Protein AF-A0A2J6W9G5-F1 (afdb_monomer)

Solvent-accessible surface area (backbone atoms only — not comparable to full-atom values): 33430 Å² total; per-residue (Å²): 74,64,33,34,30,66,36,50,48,49,44,52,48,34,50,58,26,46,77,70,76,37,67,28,69,62,89,49,77,91,70,40,62,48,53,54,35,30,29,27,31,33,27,27,41,74,50,98,45,98,49,23,33,38,69,32,77,54,22,47,54,51,43,53,52,52,51,50,37,36,75,68,65,49,34,77,58,47,91,75,52,52,84,83,41,62,70,37,29,37,24,50,51,47,50,49,52,40,9,55,68,20,77,32,37,29,46,82,78,35,33,63,67,35,32,70,59,45,23,35,48,80,45,79,38,99,90,72,44,77,39,54,26,53,41,70,62,36,52,50,51,48,50,46,58,74,66,43,65,47,41,59,77,34,37,40,67,57,40,55,49,46,64,73,47,65,53,25,58,30,55,42,90,72,57,80,91,55,94,61,51,70,53,49,33,22,15,47,34,22,37,12,25,2,52,81,77,43,59,19,29,16,30,5,35,46,25,48,29,48,37,54,16,59,71,56,34,44,80,74,47,69,67,67,44,41,61,66,58,49,52,50,55,51,46,36,74,76,58,34,70,86,67,53,54,73,67,55,51,51,54,38,37,60,32,36,25,25,50,97,88,62,49,75,29,74,16,30,57,29,42,52,51,27,43,41,36,69,73,70,58,68,55,53,75,75,42,22,33,59,47,49,42,64,46,52,53,48,56,52,38,40,53,48,39,47,65,76,23,71,90,42,81,86,54,57,32,26,76,67,49,43,51,50,58,56,43,74,44,54,34,79,81,45,60,74,42,52,63,57,53,38,47,55,47,31,77,76,72,36,64,86,49,42,65,51,45,60,56,45,62,75,74,43,59,26,50,58,59,50,37,38,72,78,33,50,95,71,76,43,25,63,62,53,52,49,52,54,54,49,54,35,52,39,50,36,38,12,54,39,25,32,44,74,36,54,38,89,87,79,68,42,69,30,54,42,75,31,75,58,26,49,56,53,50,52,49,34,72,75,73,47,84,58,64,43,46,16,54,31,35,33,25,57,30,29,25,36,20,69,41,35,30,36,33,59,69,27,44,51,47,11,43,76,64,51,27,35,50,94,27,25,62,28,78,62,24,49,50,47,48,49,48,29,72,68,44,60,47,38,62,65,34,44,30,67,41,46,56,52,54,73,71,50,61,65,43,69,48,38,59,70,60,58,43,69,76,47,59,79,86,42,43,66,56,52,51,52,37,50,29,49,38,30,28,65,48,30,32,46,78,40,87,47,41,34,42,28,45,31,76,30,19,50,31,41,50,61,32,48,67,84,42,63,77,83,38,64,58,75,37,36,35,66,49,50,38,47,53,51,19,43,57,71,69,25,50,78,40,79,93,72,54,30,33,40,46,57,82,85,43,51,67,53,24,38,61,68,40,43,49,51,70,68,63,46,54,54,42,51,52,50,35,36,75,49,50,27,29,59,96,50,28,39,28,57,36,33,49,28,45,53,53,20,38,53,60,61,60,109
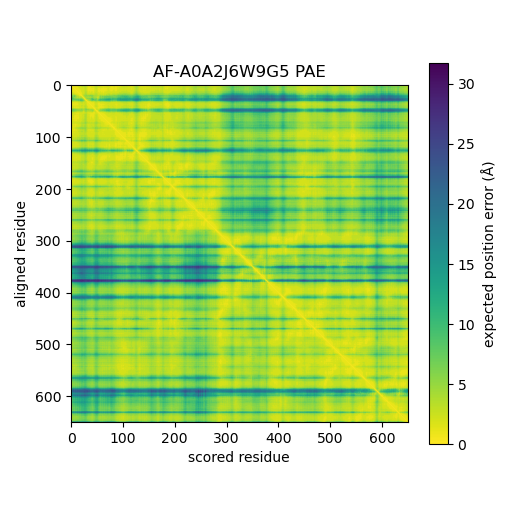
Structure (mmCIF, N/CA/C/O backbone):
data_AF-A0A2J6W9G5-F1
#
_entry.id   AF-A0A2J6W9G5-F1
#
loop_
_atom_site.group_PDB
_atom_site.id
_atom_site.type_symbol
_atom_site.label_atom_id
_atom_site.label_alt_id
_atom_site.label_comp_id
_atom_site.label_asym_id
_atom_site.label_entity_id
_atom_site.label_seq_id
_atom_site.pdbx_PDB_ins_code
_atom_site.Cartn_x
_atom_site.Cartn_y
_atom_site.Cartn_z
_atom_site.occupancy
_atom_site.B_iso_or_equiv
_atom_site.auth_seq_id
_atom_site.auth_comp_id
_atom_site.auth_asym_id
_atom_site.auth_atom_id
_atom_site.pdbx_PDB_model_num
ATOM 1 N N . MET A 1 1 ? 9.604 0.495 -17.857 1.00 91.56 1 MET A N 1
ATOM 2 C CA . MET A 1 1 ? 9.498 0.756 -19.308 1.00 91.56 1 MET A CA 1
ATOM 3 C C . MET A 1 1 ? 9.471 2.253 -19.493 1.00 91.56 1 MET A C 1
ATOM 5 O O . MET A 1 1 ? 8.704 2.928 -18.816 1.00 91.56 1 MET A O 1
ATOM 9 N N . ILE A 1 2 ? 10.326 2.737 -20.376 1.00 95.88 2 ILE A N 1
ATOM 10 C CA . ILE A 1 2 ? 10.558 4.127 -20.709 1.00 95.88 2 ILE A CA 1
ATOM 11 C C . ILE A 1 2 ? 10.778 4.201 -22.220 1.00 95.88 2 ILE A C 1
ATOM 13 O O . ILE A 1 2 ? 11.687 3.577 -22.756 1.00 95.88 2 ILE A O 1
ATOM 17 N N . ILE A 1 3 ? 9.919 4.951 -22.910 1.00 97.94 3 ILE A N 1
ATOM 18 C CA . ILE A 1 3 ? 10.051 5.234 -24.339 1.00 97.94 3 ILE A CA 1
ATOM 19 C C . ILE A 1 3 ? 10.006 6.745 -24.523 1.00 97.94 3 ILE A C 1
ATOM 21 O O . ILE A 1 3 ? 8.962 7.392 -24.393 1.00 97.94 3 ILE A O 1
ATOM 25 N N . ARG A 1 4 ? 11.179 7.298 -24.821 1.00 96.75 4 ARG A N 1
ATOM 26 C CA . ARG A 1 4 ? 11.374 8.686 -25.256 1.00 96.75 4 ARG A CA 1
ATOM 27 C C . ARG A 1 4 ? 11.607 8.738 -26.759 1.00 96.75 4 ARG A C 1
ATOM 29 O O . ARG A 1 4 ? 11.629 7.708 -27.429 1.00 96.75 4 ARG A O 1
ATOM 36 N N . LYS A 1 5 ? 11.840 9.939 -27.277 1.00 97.12 5 LYS A N 1
ATOM 37 C CA . LYS A 1 5 ? 12.185 10.183 -28.681 1.00 97.12 5 LYS A CA 1
ATOM 38 C C . LYS A 1 5 ? 13.246 9.229 -29.233 1.00 97.12 5 LYS A C 1
ATOM 40 O O . LYS A 1 5 ? 12.989 8.544 -30.216 1.00 97.12 5 LYS A O 1
ATOM 45 N N . GLU A 1 6 ? 14.410 9.157 -28.598 1.00 95.62 6 GLU A N 1
ATOM 46 C CA . GLU A 1 6 ? 15.528 8.314 -29.047 1.00 95.62 6 GLU A CA 1
ATOM 47 C C . GLU A 1 6 ? 15.181 6.816 -29.080 1.00 95.62 6 GLU A C 1
ATOM 49 O O . GLU A 1 6 ? 15.483 6.137 -30.056 1.00 95.62 6 GLU A O 1
ATOM 54 N N . HIS A 1 7 ? 14.444 6.328 -28.081 1.00 97.44 7 HIS A N 1
ATOM 55 C CA . HIS A 1 7 ? 13.959 4.949 -28.013 1.00 97.44 7 HIS A CA 1
ATOM 56 C C . HIS A 1 7 ? 12.981 4.638 -29.148 1.00 97.44 7 HIS A C 1
ATOM 58 O O . HIS A 1 7 ? 13.085 3.616 -29.820 1.00 97.44 7 HIS A O 1
ATOM 64 N N . ALA A 1 8 ? 12.024 5.537 -29.380 1.00 98.06 8 ALA A N 1
ATOM 65 C CA . ALA A 1 8 ? 11.036 5.391 -30.438 1.00 98.06 8 ALA A CA 1
ATOM 66 C C . ALA A 1 8 ? 11.698 5.398 -31.827 1.00 98.06 8 ALA A C 1
ATOM 68 O O . ALA A 1 8 ? 11.342 4.590 -32.683 1.00 98.06 8 ALA A O 1
ATOM 69 N N . LEU A 1 9 ? 12.702 6.256 -32.039 1.00 97.31 9 LEU A N 1
ATOM 70 C CA . LEU A 1 9 ? 13.504 6.270 -33.267 1.00 97.31 9 LEU A CA 1
ATOM 71 C C . LEU A 1 9 ? 14.333 4.986 -33.430 1.00 97.31 9 LEU A C 1
ATOM 73 O O . LEU A 1 9 ? 14.371 4.439 -34.532 1.00 97.31 9 LEU A O 1
ATOM 77 N N . ALA A 1 10 ? 14.940 4.476 -32.355 1.00 96.25 10 ALA A N 1
ATOM 78 C CA . ALA A 1 10 ? 15.686 3.218 -32.367 1.00 96.25 10 ALA A CA 1
ATOM 79 C C . ALA A 1 10 ? 14.788 2.018 -32.716 1.00 96.25 10 ALA A C 1
ATOM 81 O O . ALA A 1 10 ? 15.147 1.209 -33.571 1.00 96.25 10 ALA A O 1
ATOM 82 N N . LEU A 1 11 ? 13.579 1.945 -32.149 1.00 97.69 11 LEU A N 1
ATOM 83 C CA . LEU A 1 11 ? 12.585 0.920 -32.486 1.00 97.69 11 LEU A CA 1
ATOM 84 C C . LEU A 1 11 ? 12.160 0.984 -33.960 1.00 97.69 11 LEU A C 1
ATOM 86 O O . LEU A 1 11 ? 12.136 -0.043 -34.642 1.00 97.69 11 LEU A O 1
ATOM 90 N N . LEU A 1 12 ? 11.854 2.183 -34.473 1.00 97.31 12 LEU A N 1
ATOM 91 C CA . LEU A 1 12 ? 11.493 2.378 -35.882 1.00 97.31 12 LEU A CA 1
ATOM 92 C C . LEU A 1 12 ? 12.645 1.999 -36.823 1.00 97.31 12 LEU A C 1
ATOM 94 O O . LEU A 1 12 ? 12.408 1.367 -37.854 1.00 97.31 12 LEU A O 1
ATOM 98 N N . ASN A 1 13 ? 13.888 2.330 -36.459 1.00 95.19 13 ASN A N 1
ATOM 99 C CA . ASN A 1 13 ? 15.069 1.913 -37.210 1.00 95.19 13 ASN A CA 1
ATOM 100 C C . ASN A 1 13 ? 15.218 0.385 -37.208 1.00 95.19 13 ASN A C 1
ATOM 102 O O . ASN A 1 13 ? 15.329 -0.213 -38.278 1.00 95.19 13 ASN A O 1
ATOM 106 N N . ALA A 1 14 ? 15.137 -0.260 -36.040 1.00 94.88 14 ALA A N 1
ATOM 107 C CA . ALA A 1 14 ? 15.239 -1.713 -35.922 1.00 94.88 14 ALA A CA 1
ATOM 108 C C . ALA A 1 14 ? 14.184 -2.434 -36.776 1.00 94.88 14 ALA A C 1
ATOM 110 O O . ALA A 1 14 ? 14.514 -3.353 -37.526 1.00 94.88 14 ALA A O 1
ATOM 111 N N . LYS A 1 15 ? 12.935 -1.951 -36.760 1.00 95.88 15 LYS A N 1
ATOM 112 C CA . LYS A 1 15 ? 11.859 -2.444 -37.635 1.00 95.88 15 LYS A CA 1
ATOM 113 C C . LYS A 1 15 ? 12.184 -2.265 -39.116 1.00 95.88 15 LYS A C 1
ATOM 115 O O . LYS A 1 15 ? 11.981 -3.186 -39.903 1.00 95.88 15 LYS A O 1
ATOM 120 N N . ALA A 1 16 ? 12.681 -1.093 -39.514 1.00 94.75 16 ALA A N 1
ATOM 121 C CA . ALA A 1 16 ? 13.021 -0.813 -40.906 1.00 94.75 16 ALA A CA 1
ATOM 122 C C . ALA A 1 16 ? 14.159 -1.707 -41.429 1.00 94.75 16 ALA A C 1
ATOM 124 O O . ALA A 1 16 ? 14.170 -2.040 -42.616 1.00 94.75 16 ALA A O 1
ATOM 125 N N . GLN A 1 17 ? 15.107 -2.103 -40.572 1.00 93.06 17 GLN A N 1
ATOM 126 C CA . GLN A 1 17 ? 16.144 -3.083 -40.921 1.00 93.06 17 GLN A CA 1
ATOM 127 C C . GLN A 1 17 ? 15.577 -4.506 -40.978 1.00 93.06 17 GLN A C 1
ATOM 129 O O . GLN A 1 17 ? 15.807 -5.206 -41.966 1.00 93.06 17 GLN A O 1
ATOM 134 N N . GLU A 1 18 ? 14.749 -4.900 -40.004 1.00 92.12 18 GLU A N 1
ATOM 135 C CA . GLU A 1 18 ? 14.097 -6.217 -39.984 1.00 92.12 18 GLU A CA 1
ATOM 136 C C . GLU A 1 18 ? 13.243 -6.448 -41.246 1.00 92.12 18 GLU A C 1
ATOM 138 O O . GLU A 1 18 ? 13.318 -7.510 -41.862 1.00 92.12 18 GLU A O 1
ATOM 143 N N . GLN A 1 19 ? 12.509 -5.431 -41.715 1.00 91.75 19 GLN A N 1
ATOM 144 C CA . GLN A 1 19 ? 11.728 -5.487 -42.963 1.00 91.75 19 GLN A CA 1
ATOM 145 C C . GLN A 1 19 ? 12.585 -5.685 -44.223 1.00 91.75 19 GLN A C 1
ATOM 147 O O . GLN A 1 19 ? 12.091 -6.177 -45.239 1.00 91.75 19 GLN A O 1
ATOM 152 N N . LYS A 1 20 ? 13.870 -5.323 -44.169 1.00 92.38 20 LYS A N 1
ATOM 153 C CA . LYS A 1 20 ? 14.853 -5.589 -45.230 1.00 92.38 20 LYS A CA 1
ATOM 154 C C . LYS A 1 20 ? 15.533 -6.954 -45.069 1.00 92.38 20 LYS A C 1
ATOM 156 O O . LYS A 1 20 ? 16.398 -7.288 -45.873 1.00 92.38 20 LYS A O 1
ATOM 161 N N . GLY A 1 21 ? 15.165 -7.732 -44.047 1.00 87.38 21 GLY A N 1
ATOM 162 C CA . GLY A 1 21 ? 15.809 -8.997 -43.693 1.00 87.38 21 GLY A CA 1
ATOM 163 C C . GLY A 1 21 ? 17.184 -8.826 -43.042 1.00 87.38 21 GLY A C 1
ATOM 164 O O . GLY A 1 21 ? 17.994 -9.750 -43.096 1.00 87.38 21 GLY A O 1
ATOM 165 N N . LEU A 1 22 ? 17.469 -7.651 -42.471 1.00 86.50 22 LEU A N 1
ATOM 166 C CA . LEU A 1 22 ? 18.752 -7.306 -41.855 1.00 86.50 22 LEU A CA 1
ATOM 167 C C . LEU A 1 22 ? 18.595 -7.107 -40.343 1.00 86.50 22 LEU A C 1
ATOM 169 O O . LEU A 1 22 ? 17.555 -6.649 -39.873 1.00 86.50 22 LEU A O 1
ATOM 173 N N . ALA A 1 23 ? 19.648 -7.409 -39.583 1.00 82.06 23 ALA A N 1
ATOM 174 C CA . ALA A 1 23 ? 19.748 -6.982 -38.191 1.00 82.06 23 ALA A CA 1
ATOM 175 C C . ALA A 1 23 ? 20.081 -5.483 -38.119 1.00 82.06 23 ALA A C 1
ATOM 177 O O . ALA A 1 23 ? 20.724 -4.932 -39.018 1.00 82.06 23 ALA A O 1
ATOM 178 N N . CYS A 1 24 ? 19.658 -4.817 -37.045 1.00 86.88 24 CYS A N 1
ATOM 179 C CA . CYS A 1 24 ? 20.002 -3.421 -36.821 1.00 86.88 24 CYS A CA 1
ATOM 180 C C . CYS A 1 24 ? 21.440 -3.323 -36.313 1.00 86.88 24 CYS A C 1
ATOM 182 O O . CYS A 1 24 ? 21.710 -3.685 -35.173 1.00 86.88 24 CYS A O 1
ATOM 184 N N . GLN A 1 25 ? 22.358 -2.852 -37.156 1.00 86.44 25 GLN A N 1
ATOM 185 C CA . GLN A 1 25 ? 23.769 -2.700 -36.802 1.00 86.44 25 GLN A CA 1
ATOM 186 C C . GLN A 1 25 ? 24.066 -1.281 -36.322 1.00 86.44 25 GLN A C 1
ATOM 188 O O . GLN A 1 25 ? 23.800 -0.316 -37.043 1.00 86.44 25 GLN A O 1
ATOM 193 N N . ILE A 1 26 ? 24.658 -1.161 -35.133 1.00 83.25 26 ILE A N 1
ATOM 194 C CA . ILE A 1 26 ? 25.094 0.118 -34.567 1.00 83.25 26 ILE A CA 1
ATOM 195 C C . ILE A 1 26 ? 26.606 0.239 -34.720 1.00 83.25 26 ILE A C 1
ATOM 197 O O . ILE A 1 26 ? 27.382 -0.438 -34.055 1.00 83.25 26 ILE A O 1
ATOM 201 N N . SER A 1 27 ? 27.037 1.103 -35.639 1.00 74.12 27 SER A N 1
ATOM 202 C CA . SER A 1 27 ? 28.461 1.339 -35.912 1.00 74.12 27 SER A CA 1
ATOM 203 C C . SER A 1 27 ? 29.055 2.495 -35.104 1.00 74.12 27 SER A C 1
ATOM 205 O O . SER A 1 27 ? 30.273 2.663 -35.077 1.00 74.12 27 SER A O 1
ATOM 207 N N . VAL A 1 28 ? 28.212 3.323 -34.479 1.00 78.31 28 VAL A N 1
ATOM 208 C CA . VAL A 1 28 ? 28.624 4.505 -33.716 1.00 78.31 28 VAL A CA 1
ATOM 209 C C . VAL A 1 28 ? 28.282 4.290 -32.246 1.00 78.31 28 VAL A C 1
ATOM 211 O O . VAL A 1 28 ? 27.118 4.322 -31.866 1.00 78.31 28 VAL A O 1
ATOM 214 N N . ARG A 1 29 ? 29.307 4.125 -31.403 1.00 71.00 29 ARG A N 1
ATOM 215 C CA . ARG A 1 29 ? 29.135 3.836 -29.967 1.00 71.00 29 ARG A CA 1
ATOM 216 C C . ARG A 1 29 ? 28.291 4.882 -29.225 1.00 71.00 29 ARG A C 1
ATOM 218 O O . ARG A 1 29 ? 27.565 4.541 -28.306 1.00 71.00 29 ARG A O 1
ATOM 225 N N . SER A 1 30 ? 28.332 6.154 -29.632 1.00 73.44 30 SER A N 1
ATOM 226 C CA . SER A 1 30 ? 27.512 7.208 -29.011 1.00 73.44 30 SER A CA 1
ATOM 227 C C . SER A 1 30 ? 26.010 7.099 -29.305 1.00 73.44 30 SER A C 1
ATOM 229 O O . SER A 1 30 ? 25.232 7.826 -28.699 1.00 73.44 30 SER A O 1
ATOM 231 N N . GLU A 1 31 ? 25.600 6.239 -30.240 1.00 82.12 31 GLU A N 1
ATOM 232 C CA . GLU A 1 31 ? 24.193 5.987 -30.587 1.00 82.12 31 GLU A CA 1
ATOM 233 C C . GLU A 1 31 ? 23.655 4.696 -29.949 1.00 82.12 31 GLU A C 1
ATOM 235 O O . GLU A 1 31 ? 22.497 4.348 -30.163 1.00 82.12 31 GLU A O 1
ATOM 240 N N . GLU A 1 32 ? 24.482 3.981 -29.181 1.00 88.31 32 GLU A N 1
ATOM 241 C CA . GLU A 1 32 ? 24.171 2.651 -28.646 1.00 88.31 32 GLU A CA 1
ATOM 242 C C . GLU A 1 32 ? 23.269 2.691 -27.402 1.00 88.31 32 GLU A C 1
ATOM 244 O O . GLU A 1 32 ? 22.444 1.803 -27.211 1.00 88.31 32 GLU A O 1
ATOM 249 N N . GLU A 1 33 ? 23.357 3.749 -26.594 1.00 92.12 33 GLU A N 1
ATOM 250 C CA . GLU A 1 33 ? 22.658 3.854 -25.303 1.00 92.12 33 GLU A CA 1
ATOM 251 C C . GLU A 1 33 ? 21.137 3.575 -25.371 1.00 92.12 33 GLU A C 1
ATOM 253 O O . GLU A 1 33 ? 20.647 2.781 -24.565 1.00 92.12 33 GLU A O 1
ATOM 258 N N . PRO A 1 34 ? 20.360 4.118 -26.339 1.00 94.56 34 PRO A N 1
ATOM 259 C CA . PRO A 1 34 ? 18.936 3.792 -26.451 1.00 94.56 34 PRO A CA 1
ATOM 260 C C . PRO A 1 34 ? 18.671 2.316 -26.779 1.00 94.56 34 PRO A C 1
ATOM 262 O O . PRO A 1 34 ? 17.608 1.803 -26.441 1.00 94.56 34 PRO A O 1
ATOM 265 N N . TYR A 1 35 ? 19.601 1.627 -27.448 1.00 95.38 35 TYR A N 1
ATOM 266 C CA . TYR A 1 35 ? 19.463 0.209 -27.789 1.00 95.38 35 TYR A CA 1
ATOM 267 C C . TYR A 1 35 ? 19.708 -0.676 -26.566 1.00 95.38 35 TYR A C 1
ATOM 269 O O . TYR A 1 35 ? 18.921 -1.592 -26.338 1.00 95.38 35 TYR A O 1
ATOM 277 N N . ILE A 1 36 ? 20.702 -0.339 -25.736 1.00 94.06 36 ILE A N 1
ATOM 278 C CA . ILE A 1 36 ? 20.942 -0.994 -24.438 1.00 94.06 36 ILE A CA 1
ATOM 279 C C . ILE A 1 36 ? 19.719 -0.820 -23.528 1.00 94.06 36 ILE A C 1
ATOM 281 O O . ILE A 1 36 ? 19.215 -1.781 -22.951 1.00 94.06 36 ILE A O 1
ATOM 285 N N . GLU A 1 37 ? 19.174 0.394 -23.436 1.00 96.31 37 GLU A N 1
ATOM 286 C CA . GLU A 1 37 ? 17.966 0.660 -22.645 1.00 96.31 37 GLU A CA 1
ATOM 287 C C . GLU A 1 37 ? 16.752 -0.135 -23.149 1.00 96.31 37 GLU A C 1
ATOM 289 O O . GLU A 1 37 ? 15.965 -0.641 -22.348 1.00 96.31 37 GLU A O 1
ATOM 294 N N . LEU A 1 38 ? 16.583 -0.290 -24.466 1.00 97.56 38 LEU A N 1
ATOM 295 C CA . LEU A 1 38 ? 15.526 -1.128 -25.047 1.00 97.56 38 LEU A CA 1
ATOM 296 C C . LEU A 1 38 ? 15.769 -2.630 -24.831 1.00 97.56 38 LEU A C 1
ATOM 298 O O . LEU A 1 38 ? 14.803 -3.380 -24.661 1.00 97.56 38 LEU A O 1
ATOM 302 N N . GLU A 1 39 ? 17.025 -3.074 -24.820 1.00 96.38 39 GLU A N 1
ATOM 303 C CA . GLU A 1 39 ? 17.407 -4.448 -24.491 1.00 96.38 39 GLU A CA 1
ATOM 304 C C . GLU A 1 39 ? 17.068 -4.785 -23.035 1.00 96.38 39 GLU A C 1
ATOM 306 O O . GLU A 1 39 ? 16.391 -5.779 -22.763 1.00 96.38 39 GLU A O 1
ATOM 311 N N . LEU A 1 40 ? 17.419 -3.901 -22.097 1.00 96.56 40 LEU A N 1
ATOM 312 C CA . LEU A 1 40 ? 17.062 -4.045 -20.682 1.00 96.56 40 LEU A CA 1
ATOM 313 C C . LEU A 1 40 ? 15.543 -4.059 -20.459 1.00 96.56 40 LEU A C 1
ATOM 315 O O . LEU A 1 40 ? 15.044 -4.689 -19.530 1.00 96.56 40 LEU A O 1
ATOM 319 N N . GLN A 1 41 ? 14.777 -3.417 -21.339 1.00 96.50 41 GLN A N 1
ATOM 320 C CA . GLN A 1 41 ? 13.312 -3.453 -21.319 1.00 96.50 41 GLN A CA 1
ATOM 321 C C . GLN A 1 41 ? 12.704 -4.702 -21.968 1.00 96.50 41 GLN A C 1
ATOM 323 O O . GLN A 1 41 ? 11.479 -4.849 -21.926 1.00 96.50 41 GLN A O 1
ATOM 328 N N . ASN A 1 42 ? 13.525 -5.586 -22.551 1.00 96.69 42 ASN A N 1
ATOM 329 C CA . ASN A 1 42 ? 13.103 -6.739 -23.350 1.00 96.69 42 ASN A CA 1
ATOM 330 C C . ASN A 1 42 ? 12.266 -6.333 -24.580 1.00 96.69 42 ASN A C 1
ATOM 332 O O . ASN A 1 42 ? 11.281 -6.978 -24.948 1.00 96.69 42 ASN A O 1
ATOM 336 N N . LEU A 1 43 ? 12.645 -5.222 -25.215 1.00 97.88 43 LEU A N 1
ATOM 337 C CA . LEU A 1 43 ? 12.092 -4.762 -26.493 1.00 97.88 43 LEU A CA 1
ATOM 338 C C . LEU A 1 43 ? 13.068 -5.009 -27.650 1.00 97.88 43 LEU A C 1
ATOM 340 O O . LEU A 1 43 ? 12.642 -5.233 -28.782 1.00 97.88 43 LEU A O 1
ATOM 344 N N . LEU A 1 44 ? 14.364 -5.025 -27.361 1.00 96.50 44 LEU A N 1
ATOM 345 C CA . LEU A 1 44 ? 15.399 -5.507 -28.267 1.00 96.50 44 LEU A CA 1
ATOM 346 C C . LEU A 1 44 ? 16.162 -6.671 -27.628 1.00 96.50 44 LEU A C 1
ATOM 348 O O . LEU A 1 44 ? 16.113 -6.865 -26.418 1.00 96.50 44 LEU A O 1
ATOM 352 N N . GLU A 1 45 ? 16.848 -7.443 -28.454 1.00 93.81 45 GLU A N 1
ATOM 353 C CA . GLU A 1 45 ? 17.816 -8.453 -28.031 1.00 93.81 45 GLU A CA 1
ATOM 354 C C . GLU A 1 45 ? 19.043 -8.397 -28.939 1.00 93.81 45 GLU A C 1
ATOM 356 O O . GLU A 1 45 ? 18.929 -8.057 -30.127 1.00 93.81 45 GLU A O 1
ATOM 361 N N . GLN A 1 46 ? 20.209 -8.728 -28.385 1.00 89.25 46 GLN A N 1
ATOM 362 C CA . GLN A 1 46 ? 21.425 -8.866 -29.176 1.00 89.25 46 GLN A CA 1
ATOM 363 C C . GLN A 1 46 ? 21.277 -9.983 -30.215 1.00 89.25 46 GLN A C 1
ATOM 365 O O . GLN A 1 46 ? 20.778 -11.074 -29.944 1.00 89.25 46 GLN A O 1
ATOM 370 N N . GLY A 1 47 ? 21.698 -9.671 -31.437 1.00 85.38 47 GLY A N 1
ATOM 371 C CA . GLY A 1 47 ? 21.697 -10.567 -32.581 1.00 85.38 47 GLY A CA 1
ATOM 372 C C . GLY A 1 47 ? 22.898 -11.512 -32.571 1.00 85.38 47 GLY A C 1
ATOM 373 O O . GLY A 1 47 ? 23.335 -12.014 -31.540 1.00 85.38 47 GLY A O 1
ATOM 374 N N . LYS A 1 48 ? 23.465 -11.780 -33.752 1.00 83.25 48 LYS A N 1
ATOM 375 C CA . LYS A 1 48 ? 24.585 -12.730 -33.883 1.00 83.25 48 LYS A CA 1
ATOM 376 C C . LYS A 1 48 ? 25.935 -12.125 -33.505 1.00 83.25 48 LYS A C 1
ATOM 378 O O . LYS A 1 48 ? 26.921 -12.853 -33.414 1.00 83.25 48 LYS A O 1
ATOM 383 N N . SER A 1 49 ? 25.994 -10.809 -33.335 1.00 83.12 49 SER A N 1
ATOM 384 C CA . SER A 1 49 ? 27.185 -10.089 -32.901 1.00 83.12 49 SER A CA 1
ATOM 385 C C . SER A 1 49 ? 26.815 -9.006 -31.882 1.00 83.12 49 SER A C 1
ATOM 387 O O . SER A 1 49 ? 25.674 -8.545 -31.901 1.00 83.12 49 SER A O 1
ATOM 389 N N . PRO A 1 50 ? 27.763 -8.549 -31.042 1.00 79.44 50 PRO A N 1
ATOM 390 C CA . PRO A 1 50 ? 27.491 -7.560 -29.990 1.00 79.44 50 PRO A CA 1
ATOM 391 C C . PRO A 1 50 ? 26.983 -6.196 -30.480 1.00 79.44 50 PRO A C 1
ATOM 393 O O . PRO A 1 50 ? 26.475 -5.416 -29.692 1.00 79.44 50 PRO A O 1
ATOM 396 N N . ILE A 1 51 ? 27.134 -5.893 -31.773 1.00 82.94 51 ILE A N 1
ATOM 397 C CA . ILE A 1 51 ? 26.700 -4.626 -32.389 1.00 82.94 51 ILE A CA 1
ATOM 398 C C . ILE A 1 51 ? 25.370 -4.753 -33.145 1.00 82.94 51 ILE A C 1
ATOM 400 O O . ILE A 1 51 ? 24.906 -3.790 -33.759 1.00 82.94 51 ILE A O 1
ATOM 404 N N . GLU A 1 52 ? 24.800 -5.958 -33.179 1.00 89.31 52 GLU A N 1
ATOM 405 C CA . GLU A 1 52 ? 23.539 -6.256 -33.845 1.00 89.31 52 GLU A CA 1
ATOM 406 C C . GLU A 1 52 ? 22.411 -6.316 -32.826 1.00 89.31 52 GLU A C 1
ATOM 408 O O . GLU A 1 52 ? 22.493 -7.061 -31.858 1.00 89.31 52 GLU A O 1
ATOM 413 N N . TYR A 1 53 ? 21.319 -5.609 -33.104 1.00 92.69 53 TYR A N 1
ATOM 414 C CA . TYR A 1 53 ? 20.088 -5.668 -32.326 1.00 92.69 53 TYR A CA 1
ATOM 415 C C . TYR A 1 53 ? 18.927 -6.137 -33.201 1.00 92.69 53 TYR A C 1
ATOM 417 O O . TYR A 1 53 ? 18.804 -5.765 -34.376 1.00 92.69 53 TYR A O 1
ATOM 425 N N . THR A 1 54 ? 18.046 -6.943 -32.619 1.00 94.75 54 THR A N 1
ATOM 426 C CA . THR A 1 54 ? 16.813 -7.419 -33.255 1.00 94.75 54 THR A CA 1
ATOM 427 C C . THR A 1 54 ? 15.617 -7.188 -32.340 1.00 94.75 54 THR A C 1
ATOM 429 O O . THR A 1 54 ? 15.769 -7.068 -31.127 1.00 94.75 54 THR A O 1
ATOM 432 N N . LEU A 1 55 ? 14.420 -7.057 -32.918 1.00 96.81 55 LEU A N 1
ATOM 433 C CA . LEU A 1 55 ? 13.204 -6.853 -32.133 1.00 96.81 55 LEU A CA 1
ATOM 434 C C . LEU A 1 55 ? 12.814 -8.147 -31.417 1.00 96.81 55 LEU A C 1
ATOM 436 O O . LEU A 1 55 ? 12.690 -9.202 -32.043 1.00 96.81 55 LEU A O 1
ATOM 440 N N . THR A 1 56 ? 12.505 -8.047 -30.127 1.00 96.94 56 THR A N 1
ATOM 441 C CA . THR A 1 56 ? 11.844 -9.141 -29.406 1.00 96.94 56 THR A CA 1
ATOM 442 C C . THR A 1 56 ? 10.375 -9.230 -29.830 1.00 96.94 56 THR A C 1
ATOM 444 O O . THR A 1 56 ? 9.858 -8.394 -30.581 1.00 96.94 56 THR A O 1
ATOM 447 N N . TYR A 1 57 ? 9.644 -10.235 -29.341 1.00 96.88 57 TYR A N 1
ATOM 448 C CA . TYR A 1 57 ? 8.189 -10.287 -29.527 1.00 96.88 57 TYR A CA 1
ATOM 449 C C . TYR A 1 57 ? 7.500 -9.003 -29.025 1.00 96.88 57 TYR A C 1
ATOM 451 O O . TYR A 1 57 ? 6.699 -8.402 -29.743 1.00 96.88 57 TYR A O 1
ATOM 459 N N . TRP A 1 58 ? 7.844 -8.538 -27.822 1.00 97.50 58 TRP A N 1
ATOM 460 C CA . TRP A 1 58 ? 7.260 -7.329 -27.234 1.00 97.50 58 TRP A CA 1
ATOM 461 C C . TRP A 1 58 ? 7.736 -6.054 -27.933 1.00 97.50 58 TRP A C 1
ATOM 463 O O . TRP A 1 58 ? 6.932 -5.145 -28.146 1.00 97.50 58 TRP A O 1
ATOM 473 N N . GLY A 1 59 ? 8.993 -6.026 -28.387 1.00 97.75 59 GLY A N 1
ATOM 474 C CA . GLY A 1 59 ? 9.528 -4.967 -29.239 1.00 97.75 59 GLY A CA 1
ATOM 475 C C . GLY A 1 59 ? 8.713 -4.756 -30.504 1.00 97.75 59 GLY A C 1
ATOM 476 O O . GLY A 1 59 ? 8.304 -3.630 -30.786 1.00 97.75 59 GLY A O 1
ATOM 477 N N . ARG A 1 60 ? 8.415 -5.848 -31.226 1.00 97.94 60 ARG A N 1
ATOM 478 C CA . ARG A 1 60 ? 7.561 -5.816 -32.425 1.00 97.94 60 ARG A CA 1
ATOM 479 C C . ARG A 1 60 ? 6.193 -5.220 -32.108 1.00 97.94 60 ARG A C 1
ATOM 481 O O . ARG A 1 60 ? 5.774 -4.283 -32.779 1.00 97.94 60 ARG A O 1
ATOM 488 N N . ASN A 1 61 ? 5.520 -5.715 -31.070 1.00 98.12 61 ASN A N 1
ATOM 489 C CA . ASN A 1 61 ? 4.193 -5.221 -30.694 1.00 98.12 61 ASN A CA 1
ATOM 490 C C . ASN A 1 61 ? 4.197 -3.712 -30.381 1.00 98.12 61 ASN A C 1
ATOM 492 O O . ASN A 1 61 ? 3.346 -2.988 -30.896 1.00 98.12 61 ASN A O 1
ATOM 496 N N . ILE A 1 62 ? 5.183 -3.215 -29.623 1.00 98.19 62 ILE A N 1
ATOM 497 C CA . ILE A 1 62 ? 5.297 -1.778 -29.319 1.00 98.19 62 ILE A CA 1
ATOM 498 C C . ILE A 1 62 ? 5.550 -0.946 -30.575 1.00 98.19 62 ILE A C 1
ATOM 500 O O . ILE A 1 62 ? 4.898 0.080 -30.758 1.00 98.19 62 ILE A O 1
ATOM 504 N N . VAL A 1 63 ? 6.480 -1.352 -31.445 1.00 98.19 63 VAL A N 1
ATOM 505 C CA . VAL A 1 63 ? 6.811 -0.544 -32.629 1.00 98.19 63 VAL A CA 1
ATOM 506 C C . VAL A 1 63 ? 5.676 -0.534 -33.656 1.00 98.19 63 VAL A C 1
ATOM 508 O O . VAL A 1 63 ? 5.436 0.501 -34.278 1.00 98.19 63 VAL A O 1
ATOM 511 N N . TYR A 1 64 ? 4.939 -1.640 -33.812 1.00 98.19 64 TYR A N 1
ATOM 512 C CA . TYR A 1 64 ? 3.744 -1.670 -34.661 1.00 98.19 64 TYR A CA 1
ATOM 513 C C . TYR A 1 64 ? 2.638 -0.776 -34.099 1.00 98.19 64 TYR A C 1
ATOM 515 O O . TYR A 1 64 ? 2.036 -0.018 -34.856 1.00 98.19 64 TYR A O 1
ATOM 523 N N . LEU A 1 65 ? 2.422 -0.802 -32.781 1.00 98.19 65 LEU A N 1
ATOM 524 C CA . LEU A 1 65 ? 1.469 0.080 -32.110 1.00 98.19 65 LEU A CA 1
ATOM 525 C C . LEU A 1 65 ? 1.845 1.559 -32.294 1.00 98.19 65 LEU A C 1
ATOM 527 O O . LEU A 1 65 ? 1.001 2.368 -32.676 1.00 98.19 65 LEU A O 1
ATOM 531 N N . LEU A 1 66 ? 3.120 1.902 -32.090 1.00 98.44 66 LEU A N 1
ATOM 532 C CA . LEU A 1 66 ? 3.656 3.246 -32.317 1.00 98.44 66 LEU A CA 1
ATOM 533 C C . LEU A 1 66 ? 3.413 3.713 -33.762 1.00 98.44 66 LEU A C 1
ATOM 535 O O . LEU A 1 66 ? 2.884 4.802 -33.980 1.00 98.44 66 LEU A O 1
ATOM 539 N N . GLU A 1 67 ? 3.772 2.891 -34.752 1.00 98.06 67 GLU A N 1
ATOM 540 C CA . GLU A 1 67 ? 3.586 3.204 -36.173 1.00 98.06 67 GLU A CA 1
ATOM 541 C C . GLU A 1 67 ? 2.105 3.380 -36.534 1.00 98.06 67 GLU A C 1
ATOM 543 O O . GLU A 1 67 ? 1.749 4.314 -37.254 1.00 98.06 67 GLU A O 1
ATOM 548 N N . GLU A 1 68 ? 1.226 2.525 -36.012 1.00 98.25 68 GLU A N 1
ATOM 549 C CA . GLU A 1 68 ? -0.214 2.640 -36.231 1.00 98.25 68 GLU A CA 1
ATOM 550 C C . GLU A 1 68 ? -0.767 3.960 -35.677 1.00 98.25 68 GLU A C 1
ATOM 552 O O . GLU A 1 68 ? -1.522 4.653 -36.367 1.00 98.25 68 GLU A O 1
ATOM 557 N N . MET A 1 69 ? -0.369 4.341 -34.460 1.00 98.38 69 MET A N 1
ATOM 558 C CA . MET A 1 69 ? -0.793 5.597 -33.838 1.00 98.38 69 MET A CA 1
ATOM 559 C C . MET A 1 69 ? -0.299 6.824 -34.617 1.00 98.38 69 MET A C 1
ATOM 561 O O . MET A 1 69 ? -1.060 7.781 -34.782 1.00 98.38 69 MET A O 1
ATOM 565 N N . ILE A 1 70 ? 0.931 6.782 -35.144 1.00 98.00 70 ILE A N 1
ATOM 566 C CA . ILE A 1 70 ? 1.476 7.826 -36.028 1.00 98.00 70 ILE A CA 1
ATOM 567 C C . ILE A 1 70 ? 0.655 7.905 -37.320 1.00 98.00 70 ILE A C 1
ATOM 569 O O . ILE A 1 70 ? 0.203 8.982 -37.703 1.00 98.00 70 ILE A O 1
ATOM 573 N N . ASN A 1 71 ? 0.395 6.768 -37.972 1.00 97.75 71 ASN A N 1
ATOM 574 C CA . ASN A 1 71 ? -0.355 6.713 -39.231 1.00 97.75 71 ASN A CA 1
ATOM 575 C C . ASN A 1 71 ? -1.801 7.210 -39.085 1.00 97.75 71 ASN A C 1
ATOM 577 O O . ASN A 1 71 ? -2.359 7.793 -40.016 1.00 97.75 71 ASN A O 1
ATOM 581 N N . LYS A 1 72 ? -2.412 7.008 -37.911 1.00 97.69 72 LYS A N 1
ATOM 582 C CA . LYS A 1 72 ? -3.744 7.534 -37.571 1.00 97.69 72 LYS A CA 1
ATOM 583 C C . LYS A 1 72 ? -3.729 8.988 -37.088 1.00 97.69 72 LYS A C 1
ATOM 585 O O . LYS A 1 72 ? -4.791 9.514 -36.765 1.00 97.69 72 LYS A O 1
ATOM 590 N N . ASN A 1 73 ? -2.566 9.644 -37.062 1.00 96.06 73 ASN A N 1
ATOM 591 C CA . ASN A 1 73 ? -2.366 11.002 -36.548 1.00 96.06 73 ASN A CA 1
ATOM 592 C C . ASN A 1 73 ? -2.840 11.181 -35.093 1.00 96.06 73 ASN A C 1
ATOM 594 O O . ASN A 1 73 ? -3.303 12.257 -34.717 1.00 96.06 73 ASN A O 1
ATOM 598 N N . LEU A 1 74 ? -2.748 10.129 -34.272 1.00 96.25 74 LEU A N 1
ATOM 599 C CA . LEU A 1 74 ? -3.036 10.217 -32.834 1.00 96.25 74 LEU A CA 1
ATOM 600 C C . LEU A 1 74 ? -1.876 10.863 -32.073 1.00 96.25 74 LEU A C 1
ATOM 602 O O . LEU A 1 74 ? -2.090 11.502 -31.048 1.00 96.25 74 LEU A O 1
ATOM 606 N N . ILE A 1 75 ? -0.661 10.689 -32.591 1.00 96.94 75 ILE A N 1
ATOM 607 C CA . ILE A 1 75 ? 0.581 11.284 -32.102 1.00 96.94 75 ILE A CA 1
ATOM 608 C C . ILE A 1 75 ? 1.448 11.693 -33.293 1.00 96.94 75 ILE A C 1
ATOM 610 O O . ILE A 1 75 ? 1.375 11.098 -34.370 1.00 96.94 75 ILE A O 1
ATOM 614 N N . ASN A 1 76 ? 2.298 12.698 -33.092 1.00 96.81 76 ASN A N 1
ATOM 615 C CA . ASN A 1 76 ? 3.277 13.110 -34.096 1.00 96.81 76 ASN A CA 1
ATOM 616 C C . ASN A 1 76 ? 4.389 12.064 -34.247 1.00 96.81 76 ASN A C 1
ATOM 618 O O . ASN A 1 76 ? 4.663 11.297 -33.323 1.00 96.81 76 ASN A O 1
ATOM 622 N N . HIS A 1 77 ? 5.085 12.078 -35.384 1.00 97.88 77 HIS A N 1
ATOM 623 C CA . HIS A 1 77 ? 6.267 11.240 -35.578 1.00 97.88 77 HIS A CA 1
ATOM 624 C C . HIS A 1 77 ? 7.359 11.570 -34.528 1.00 97.88 77 HIS A C 1
ATOM 626 O O . HIS A 1 77 ? 7.591 12.757 -34.275 1.00 97.88 77 HIS A O 1
ATOM 632 N N . PRO A 1 78 ? 8.088 10.580 -33.963 1.00 97.31 78 PRO A N 1
ATOM 633 C CA . PRO A 1 78 ? 9.055 10.794 -32.880 1.00 97.31 78 PRO A CA 1
ATOM 634 C C . PRO A 1 78 ? 10.139 11.837 -33.148 1.00 97.31 78 PRO A C 1
ATOM 636 O O . PRO A 1 78 ? 10.596 12.513 -32.231 1.00 97.31 78 PRO A O 1
ATOM 639 N N . SER A 1 79 ? 10.525 12.038 -34.410 1.00 96.69 79 SER A N 1
ATOM 640 C CA . SER A 1 79 ? 11.478 13.092 -34.793 1.00 96.69 79 SER A CA 1
ATOM 641 C C . SER A 1 79 ? 11.029 14.508 -34.404 1.00 96.69 79 SER A C 1
ATOM 643 O O . SER A 1 79 ? 11.875 15.390 -34.275 1.00 96.69 79 SER A O 1
ATOM 645 N N . GLN A 1 80 ? 9.725 14.719 -34.199 1.00 96.88 80 GLN A N 1
ATOM 646 C CA . GLN A 1 80 ? 9.120 15.994 -33.806 1.00 96.88 80 GLN A CA 1
ATOM 647 C C . GLN A 1 80 ? 8.885 16.113 -32.295 1.00 96.88 80 GLN A C 1
ATOM 649 O O . GLN A 1 80 ? 8.407 17.148 -31.838 1.00 96.88 80 GLN A O 1
ATOM 654 N N . TRP A 1 81 ? 9.173 15.068 -31.516 1.00 96.94 81 TRP A N 1
ATOM 655 C CA . TRP A 1 81 ? 8.999 15.115 -30.068 1.00 96.94 81 TRP A CA 1
ATOM 656 C C . TRP A 1 81 ? 10.079 15.983 -29.414 1.00 96.94 81 TRP A C 1
ATOM 658 O O . TRP A 1 81 ? 11.212 16.086 -29.903 1.00 96.94 81 TRP A O 1
ATOM 668 N N . ASP A 1 82 ? 9.721 16.587 -28.282 1.00 94.81 82 ASP A N 1
ATOM 669 C CA . ASP A 1 82 ? 10.691 17.181 -27.366 1.00 94.81 82 ASP A CA 1
ATOM 670 C C . ASP A 1 82 ? 11.575 16.080 -26.752 1.00 94.81 82 ASP A C 1
ATOM 672 O O . ASP A 1 82 ? 11.109 14.966 -26.509 1.00 94.81 82 ASP A O 1
ATOM 676 N N . GLU A 1 83 ? 12.846 16.375 -26.474 1.00 89.56 83 GLU A N 1
ATOM 677 C CA . GLU A 1 83 ? 13.784 15.391 -25.906 1.00 89.56 83 GLU A CA 1
ATOM 678 C C . GLU A 1 83 ? 13.355 14.885 -24.516 1.00 89.56 83 GLU A C 1
ATOM 680 O O . GLU A 1 83 ? 13.685 13.768 -24.112 1.00 89.56 83 GLU A O 1
ATOM 685 N N . ARG A 1 84 ? 12.592 15.692 -23.769 1.00 88.81 84 ARG A N 1
ATOM 686 C CA . ARG A 1 84 ? 12.051 15.330 -22.454 1.00 88.81 84 ARG A CA 1
ATOM 687 C C . ARG A 1 84 ? 10.680 14.672 -22.544 1.00 88.81 84 ARG A C 1
ATOM 689 O O . ARG A 1 84 ? 10.174 14.224 -21.516 1.00 88.81 84 ARG A O 1
ATOM 696 N N . PHE A 1 85 ? 10.073 14.603 -23.731 1.00 93.88 85 PHE A N 1
ATOM 697 C CA . PHE A 1 85 ? 8.777 13.962 -23.903 1.00 93.88 85 PHE A CA 1
ATOM 698 C C . PHE A 1 85 ? 8.888 12.457 -23.640 1.00 93.88 85 PHE A C 1
ATOM 700 O O . PHE A 1 85 ? 9.648 11.726 -24.282 1.00 93.88 85 PHE A O 1
ATOM 707 N N . ARG A 1 86 ? 8.102 11.998 -22.669 1.00 94.50 86 ARG A N 1
ATOM 708 C CA . ARG A 1 86 ? 8.013 10.601 -22.246 1.00 94.50 86 ARG A CA 1
ATOM 709 C C . ARG A 1 86 ? 6.707 10.039 -22.789 1.00 94.50 86 ARG A C 1
ATOM 711 O O . ARG A 1 86 ? 5.656 10.243 -22.179 1.00 94.50 86 ARG A O 1
ATOM 718 N N . TRP A 1 87 ? 6.771 9.371 -23.944 1.00 97.50 87 TRP A N 1
ATOM 719 C CA . TRP A 1 87 ? 5.598 8.716 -24.529 1.00 97.50 87 TRP A CA 1
ATOM 720 C C . TRP A 1 87 ? 5.123 7.584 -23.617 1.00 97.50 87 TRP A C 1
ATOM 722 O O . TRP A 1 87 ? 3.947 7.521 -23.272 1.00 97.50 87 TRP A O 1
ATOM 732 N N . ILE A 1 88 ? 6.067 6.768 -23.139 1.00 97.44 88 ILE A N 1
ATOM 733 C CA . ILE A 1 88 ? 5.851 5.775 -22.082 1.00 97.44 88 ILE A CA 1
ATOM 734 C C . ILE A 1 88 ? 6.860 6.040 -20.966 1.00 97.44 88 ILE A C 1
ATOM 736 O O . ILE A 1 88 ? 8.033 6.284 -21.235 1.00 97.44 88 ILE A O 1
ATOM 740 N N . GLY A 1 89 ? 6.403 5.967 -19.724 1.00 96.12 89 GLY A N 1
ATOM 741 C CA . GLY A 1 89 ? 7.198 6.057 -18.503 1.00 96.12 89 GLY A CA 1
ATOM 742 C C . GLY A 1 89 ? 6.440 5.397 -17.353 1.00 96.12 89 GLY A C 1
ATOM 743 O O . GLY A 1 89 ? 5.255 5.089 -17.505 1.00 96.12 89 GLY A O 1
ATOM 744 N N . SER A 1 90 ? 7.087 5.165 -16.214 1.00 95.69 90 SER A N 1
ATOM 745 C CA . SER A 1 90 ? 6.433 4.594 -15.022 1.00 95.69 90 SER A CA 1
ATOM 746 C C . SER A 1 90 ? 5.202 5.394 -14.580 1.00 95.69 90 SER A C 1
ATOM 748 O O . SER A 1 90 ? 4.173 4.798 -14.273 1.00 95.69 90 SER A O 1
ATOM 750 N N . GLU A 1 91 ? 5.252 6.724 -14.667 1.00 95.81 91 GLU A N 1
ATOM 751 C CA . GLU A 1 91 ? 4.119 7.610 -14.406 1.00 95.81 91 GLU A CA 1
ATOM 752 C C . GLU A 1 91 ? 2.969 7.371 -15.396 1.00 95.81 91 GLU A C 1
ATOM 754 O O . GLU A 1 91 ? 1.803 7.349 -15.014 1.00 95.81 91 GLU A O 1
ATOM 759 N N . VAL A 1 92 ? 3.278 7.118 -16.671 1.00 97.19 92 VAL A N 1
ATOM 760 C CA . VAL A 1 92 ? 2.267 6.838 -17.702 1.00 97.19 92 VAL A CA 1
ATOM 761 C C . VAL A 1 92 ? 1.615 5.482 -17.468 1.00 97.19 92 VAL A C 1
ATOM 763 O O . VAL A 1 92 ? 0.391 5.372 -17.525 1.00 97.19 92 VAL A O 1
ATOM 766 N N . ILE A 1 93 ? 2.413 4.465 -17.140 1.00 97.25 93 ILE A N 1
ATOM 767 C CA . ILE A 1 93 ? 1.909 3.133 -16.792 1.00 97.25 93 ILE A CA 1
ATOM 768 C C . ILE A 1 93 ? 1.015 3.199 -15.547 1.00 97.25 93 ILE A C 1
ATOM 770 O O . ILE A 1 93 ? -0.063 2.609 -15.554 1.00 97.25 93 ILE A O 1
ATOM 774 N N . ALA A 1 94 ? 1.395 3.970 -14.524 1.00 95.56 94 ALA A N 1
ATOM 775 C CA . ALA A 1 94 ? 0.580 4.172 -13.326 1.00 95.56 94 ALA A CA 1
ATOM 776 C C . ALA A 1 94 ? -0.753 4.885 -13.624 1.00 95.56 94 ALA A C 1
ATOM 778 O O . ALA A 1 94 ? -1.792 4.495 -13.085 1.00 95.56 94 ALA A O 1
ATOM 779 N N . MET A 1 95 ? -0.757 5.888 -14.512 1.00 96.88 95 MET A N 1
ATOM 780 C CA . MET A 1 95 ? -1.991 6.548 -14.963 1.00 96.88 95 MET A CA 1
ATOM 781 C C . MET A 1 95 ? -2.928 5.569 -15.688 1.00 96.88 95 MET A C 1
ATOM 783 O O . MET A 1 95 ? -4.127 5.547 -15.406 1.00 96.88 95 MET A O 1
ATOM 787 N N . ILE A 1 96 ? -2.388 4.737 -16.588 1.00 97.88 96 ILE A N 1
ATOM 788 C CA . ILE A 1 96 ? -3.172 3.733 -17.323 1.00 97.88 96 ILE A CA 1
ATOM 789 C C . ILE A 1 96 ? -3.714 2.665 -16.368 1.00 97.88 96 ILE A C 1
ATOM 791 O O . ILE A 1 96 ? -4.905 2.363 -16.415 1.00 97.88 96 ILE A O 1
ATOM 795 N N . GLU A 1 97 ? -2.881 2.132 -15.470 1.00 96.38 97 GLU A N 1
ATOM 796 C CA . GLU A 1 97 ? -3.311 1.139 -14.480 1.00 96.38 97 GLU A CA 1
ATOM 797 C C . GLU A 1 97 ? -4.455 1.676 -13.615 1.00 96.38 97 GLU A C 1
ATOM 799 O O . GLU A 1 97 ? -5.462 0.994 -13.408 1.00 96.38 97 GLU A O 1
ATOM 804 N N . SER A 1 98 ? -4.319 2.914 -13.133 1.00 95.56 98 SER A N 1
ATOM 805 C CA . SER A 1 98 ? -5.334 3.541 -12.288 1.00 95.56 98 SER A CA 1
ATOM 806 C C . SER A 1 98 ? -6.667 3.686 -13.023 1.00 95.56 98 SER A C 1
ATOM 808 O O . SER A 1 98 ? -7.725 3.457 -12.439 1.00 95.56 98 SER A O 1
ATOM 810 N N . ALA A 1 99 ? -6.626 4.007 -14.320 1.00 97.25 99 ALA A N 1
ATOM 811 C CA . ALA A 1 99 ? -7.821 4.061 -15.151 1.00 97.25 99 ALA A CA 1
ATOM 812 C C . ALA A 1 99 ? -8.440 2.671 -15.369 1.00 97.25 99 ALA A C 1
ATOM 814 O O . ALA A 1 99 ? -9.651 2.532 -15.216 1.00 97.25 99 ALA A O 1
ATOM 815 N N . ILE A 1 100 ? -7.637 1.634 -15.647 1.00 97.50 100 ILE A N 1
ATOM 816 C CA . ILE A 1 100 ? -8.116 0.244 -15.794 1.00 97.50 100 ILE A CA 1
ATOM 817 C C . ILE A 1 100 ? -8.837 -0.211 -14.518 1.00 97.50 100 ILE A C 1
ATOM 819 O O . ILE A 1 100 ? -9.976 -0.679 -14.581 1.00 97.50 100 ILE A O 1
ATOM 823 N N . LYS A 1 101 ? -8.215 -0.010 -13.348 1.00 95.62 101 LYS A N 1
ATOM 824 C CA . LYS A 1 101 ? -8.811 -0.338 -12.039 1.00 95.62 101 LYS A CA 1
ATOM 825 C C . LYS A 1 101 ? -10.117 0.425 -11.782 1.00 95.62 101 LYS A C 1
ATOM 827 O O . LYS A 1 101 ? -10.982 -0.071 -11.067 1.00 95.62 101 LYS A O 1
ATOM 832 N N . ASN A 1 102 ? -10.281 1.595 -12.397 1.00 95.81 102 ASN A N 1
ATOM 833 C CA . ASN A 1 102 ? -11.459 2.449 -12.276 1.00 95.81 102 ASN A CA 1
ATOM 834 C C . ASN A 1 102 ? -12.468 2.311 -13.439 1.00 95.81 102 ASN A C 1
ATOM 836 O O . ASN A 1 102 ? -13.239 3.233 -13.711 1.00 95.81 102 ASN A O 1
ATOM 840 N N . GLY A 1 103 ? -12.474 1.184 -14.158 1.00 95.19 103 GLY A N 1
ATOM 841 C CA . GLY A 1 103 ? -13.420 0.955 -15.258 1.00 95.19 103 GLY A CA 1
ATOM 842 C C . GLY A 1 103 ? -13.150 1.831 -16.487 1.00 95.19 103 GLY A C 1
ATOM 843 O O . GLY A 1 103 ? -14.078 2.394 -17.071 1.00 95.19 103 GLY A O 1
ATOM 844 N N . ASP A 1 104 ? -11.875 1.953 -16.851 1.00 96.81 104 ASP A N 1
ATOM 845 C CA . ASP A 1 104 ? -11.312 2.739 -17.957 1.00 96.81 104 ASP A CA 1
ATOM 846 C C . ASP A 1 104 ? -11.367 4.270 -17.789 1.00 96.81 104 ASP A C 1
ATOM 848 O O . ASP A 1 104 ? -10.948 4.999 -18.689 1.00 96.81 104 ASP A O 1
ATOM 852 N N . LEU A 1 105 ? -11.852 4.789 -16.658 1.00 96.62 105 LEU A N 1
ATOM 853 C CA . LEU A 1 105 ? -12.002 6.230 -16.427 1.00 96.62 105 LEU A CA 1
ATOM 854 C C . LEU A 1 105 ? -10.698 6.876 -15.943 1.00 96.62 105 LEU A C 1
ATOM 856 O O . LEU A 1 105 ? -10.145 6.490 -14.914 1.00 96.62 105 LEU A O 1
ATOM 860 N N . THR A 1 106 ? -10.240 7.921 -16.638 1.00 94.50 106 THR A N 1
ATOM 861 C CA . THR A 1 106 ? -8.963 8.593 -16.326 1.00 94.50 106 THR A CA 1
ATOM 862 C C . THR A 1 106 ? -9.073 9.590 -15.174 1.00 94.50 106 THR A C 1
ATOM 864 O O . THR A 1 106 ? -8.157 9.701 -14.362 1.00 94.50 106 THR A O 1
ATOM 867 N N . GLY A 1 107 ? -10.188 10.323 -15.111 1.00 89.00 107 GLY A N 1
ATOM 868 C CA . GLY A 1 107 ? -10.343 11.492 -14.241 1.00 89.00 107 GLY A CA 1
ATOM 869 C C . GLY A 1 107 ? -9.630 12.727 -14.788 1.00 89.00 107 GLY A C 1
ATOM 870 O O . GLY A 1 107 ? -8.881 12.646 -15.764 1.00 89.00 107 GLY A O 1
ATOM 871 N N . ASP A 1 108 ? -9.874 13.881 -14.168 1.00 90.56 108 ASP A N 1
ATOM 872 C CA . ASP A 1 108 ? -9.360 15.169 -14.652 1.00 90.56 108 ASP A CA 1
ATOM 873 C C . ASP A 1 108 ? -7.841 15.310 -14.499 1.00 90.56 108 ASP A C 1
ATOM 875 O O . ASP A 1 108 ? -7.197 15.907 -15.355 1.00 90.56 108 ASP A O 1
ATOM 879 N N . GLU A 1 109 ? -7.256 14.726 -13.450 1.00 89.69 109 GLU A N 1
ATOM 880 C CA . GLU A 1 109 ? -5.830 14.889 -13.135 1.00 89.69 109 GLU A CA 1
ATOM 881 C C . GLU A 1 109 ? -4.902 14.237 -14.172 1.00 89.69 109 GLU A C 1
ATOM 883 O O . GLU A 1 109 ? -3.808 14.738 -14.424 1.00 89.69 109 GLU A O 1
ATOM 888 N N . THR A 1 110 ? -5.332 13.137 -14.799 1.00 95.12 110 THR A N 1
ATOM 889 C CA . THR A 1 110 ? -4.480 12.341 -15.704 1.00 95.12 110 THR A CA 1
ATOM 890 C C . THR A 1 110 ? -4.913 12.393 -17.168 1.00 95.12 110 THR A C 1
ATOM 892 O O . THR A 1 110 ? -4.136 12.023 -18.051 1.00 95.12 110 THR A O 1
ATOM 895 N N . PHE A 1 111 ? -6.129 12.875 -17.455 1.00 96.75 111 PHE A N 1
ATOM 896 C CA . PHE A 1 111 ? -6.704 12.837 -18.799 1.00 96.75 111 PHE A CA 1
ATOM 897 C C . PHE A 1 111 ? -5.848 13.557 -19.839 1.00 96.75 111 PHE A C 1
ATOM 899 O O . PHE A 1 111 ? -5.526 12.964 -20.865 1.00 96.75 111 PHE A O 1
ATOM 906 N N . ASP A 1 112 ? -5.464 14.809 -19.582 1.00 96.81 112 ASP A N 1
ATOM 907 C CA . ASP A 1 112 ? -4.737 15.614 -20.569 1.00 96.81 112 ASP A CA 1
ATOM 908 C C . ASP A 1 112 ? -3.359 15.013 -20.874 1.00 96.81 112 ASP A C 1
ATOM 910 O O . ASP A 1 112 ? -2.967 14.925 -22.038 1.00 96.81 112 ASP A O 1
ATOM 914 N N . ALA A 1 113 ? -2.672 14.498 -19.849 1.00 96.56 113 ALA A N 1
ATOM 915 C CA . ALA A 1 113 ? -1.388 13.820 -20.006 1.00 96.56 113 ALA A CA 1
ATOM 916 C C . ALA A 1 113 ? -1.514 12.534 -20.846 1.00 96.56 113 ALA A C 1
ATOM 918 O O . ALA A 1 113 ? -0.686 12.274 -21.723 1.00 96.56 113 ALA A O 1
ATOM 919 N N . LEU A 1 114 ? -2.557 11.729 -20.625 1.00 97.88 114 LEU A N 1
ATOM 920 C CA . LEU A 1 114 ? -2.811 10.527 -21.426 1.00 97.88 114 LEU A CA 1
ATOM 921 C C . LEU A 1 114 ? -3.275 10.866 -22.850 1.00 97.88 114 LEU A C 1
ATOM 923 O O . LEU A 1 114 ? -2.864 10.207 -23.805 1.00 97.88 114 LEU A O 1
ATOM 927 N N . LYS A 1 115 ? -4.095 11.907 -23.019 1.00 97.62 115 LYS A N 1
ATOM 928 C CA . LYS A 1 115 ? -4.592 12.369 -24.322 1.00 97.62 115 LYS A CA 1
ATOM 929 C C . LYS A 1 115 ? -3.458 12.871 -25.211 1.00 97.62 115 LYS A C 1
ATOM 931 O O . LYS A 1 115 ? -3.409 12.499 -26.378 1.00 97.62 115 LYS A O 1
ATOM 936 N N . GLU A 1 116 ? -2.519 13.639 -24.658 1.00 96.25 116 GLU A N 1
ATOM 937 C CA . GLU A 1 116 ? -1.307 14.101 -25.355 1.00 96.25 116 GLU A CA 1
ATOM 938 C C . GLU A 1 116 ? -0.487 12.937 -25.945 1.00 96.25 116 GLU A C 1
ATOM 940 O O . GLU A 1 116 ? 0.124 13.066 -27.003 1.00 96.25 116 GLU A O 1
ATOM 945 N N . ARG A 1 117 ? -0.512 11.773 -25.285 1.00 97.25 117 ARG A N 1
ATOM 946 C CA . ARG A 1 117 ? 0.196 10.549 -25.702 1.00 97.25 117 ARG A CA 1
ATOM 947 C C . ARG A 1 117 ? -0.634 9.643 -26.616 1.00 97.25 117 ARG A C 1
ATOM 949 O O . ARG A 1 117 ? -0.172 8.565 -26.984 1.00 97.25 117 ARG A O 1
ATOM 956 N N . GLY A 1 118 ? -1.849 10.063 -26.971 1.00 97.69 118 GLY A N 1
ATOM 957 C CA . GLY A 1 118 ? -2.786 9.294 -27.786 1.00 97.69 118 GLY A CA 1
ATOM 958 C C . GLY A 1 118 ? -3.458 8.134 -27.044 1.00 97.69 118 GLY A C 1
ATOM 959 O O . GLY A 1 118 ? -3.976 7.230 -27.694 1.00 97.69 118 GLY A O 1
ATOM 960 N N . PHE A 1 119 ? -3.462 8.137 -25.706 1.00 98.44 119 PHE A N 1
ATOM 961 C CA . PHE A 1 119 ? -3.969 7.042 -24.865 1.00 98.44 119 PHE A CA 1
ATOM 962 C C . PHE A 1 119 ? -5.355 7.286 -24.265 1.00 98.44 119 PHE A C 1
ATOM 964 O O . PHE A 1 119 ? -5.949 6.357 -23.721 1.00 98.44 119 PHE A O 1
ATOM 971 N N . ALA A 1 120 ? -5.894 8.502 -24.361 1.00 97.81 120 ALA A N 1
ATOM 972 C CA . ALA A 1 120 ? -7.208 8.833 -23.820 1.00 97.81 120 ALA A CA 1
ATOM 973 C C . ALA A 1 120 ? -8.068 9.634 -24.800 1.00 97.81 120 ALA A C 1
ATOM 975 O O . ALA A 1 120 ? -7.569 10.409 -25.617 1.00 97.81 120 ALA A O 1
ATOM 976 N N . THR A 1 121 ? -9.381 9.443 -24.696 1.00 96.44 121 THR A N 1
ATOM 977 C CA . THR A 1 121 ? -10.399 10.073 -25.543 1.00 96.44 121 THR A CA 1
ATOM 978 C C . THR A 1 121 ? -11.654 10.398 -24.738 1.00 96.44 121 THR A C 1
ATOM 980 O O . THR A 1 121 ? -11.932 9.762 -23.721 1.00 96.44 121 THR A O 1
ATOM 983 N N . GLU A 1 122 ? -12.438 11.363 -25.212 1.00 95.69 122 GLU A N 1
ATOM 984 C CA . GLU A 1 122 ? -13.780 11.614 -24.681 1.00 95.69 122 GLU A CA 1
ATOM 985 C C . GLU A 1 122 ? -14.787 10.738 -25.428 1.00 95.69 122 GLU A C 1
ATOM 987 O O . GLU A 1 122 ? -14.833 10.740 -26.659 1.00 95.69 122 GLU A O 1
ATOM 992 N N . VAL A 1 123 ? -15.588 9.984 -24.682 1.00 93.25 123 VAL A N 1
ATOM 993 C CA . VAL A 1 123 ? -16.605 9.075 -25.217 1.00 93.25 123 VAL A CA 1
ATOM 994 C C . VAL A 1 123 ? -17.958 9.489 -24.663 1.00 93.25 123 VAL A C 1
ATOM 996 O O . VAL A 1 123 ? -18.115 9.628 -23.453 1.00 93.25 123 VAL A O 1
ATOM 999 N N . HIS A 1 124 ? -18.942 9.689 -25.536 1.00 91.50 124 HIS A N 1
ATOM 1000 C CA . HIS A 1 124 ? -20.306 10.000 -25.124 1.00 91.50 124 HIS A CA 1
ATOM 1001 C C . HIS A 1 124 ? -21.129 8.716 -24.960 1.00 91.50 124 HIS A C 1
ATOM 1003 O O . HIS A 1 124 ? -21.353 7.990 -25.928 1.00 91.50 124 HIS A O 1
ATOM 1009 N N . GLU A 1 125 ? -21.625 8.463 -23.751 1.00 88.38 125 GLU A N 1
ATOM 1010 C CA . GLU A 1 125 ? -22.566 7.379 -23.459 1.00 88.38 125 GLU A CA 1
ATOM 1011 C C . GLU A 1 125 ? -23.963 7.948 -23.195 1.00 88.38 125 GLU A C 1
ATOM 1013 O O . GLU A 1 125 ? -24.130 8.797 -22.322 1.00 88.38 125 GLU A O 1
ATOM 1018 N N . GLU A 1 126 ? -24.994 7.437 -23.880 1.00 80.19 126 GLU A N 1
ATOM 1019 C CA . GLU A 1 126 ? -26.370 7.977 -23.834 1.00 80.19 126 GLU A CA 1
ATOM 1020 C C . GLU A 1 126 ? -26.929 8.194 -22.416 1.00 80.19 126 GLU A C 1
ATOM 1022 O O . GLU A 1 126 ? -27.727 9.101 -22.198 1.00 80.19 126 GLU A O 1
ATOM 1027 N N . LYS A 1 127 ? -26.510 7.375 -21.441 1.00 83.56 127 LYS A N 1
ATOM 1028 C CA . LYS A 1 127 ? -26.978 7.441 -20.045 1.00 83.56 127 LYS A CA 1
ATOM 1029 C C . LYS A 1 127 ? -26.016 8.137 -19.081 1.00 83.56 127 LYS A C 1
ATOM 1031 O O . LYS A 1 127 ? -26.433 8.464 -17.974 1.00 83.56 127 LYS A O 1
ATOM 1036 N N . LYS A 1 128 ? -24.746 8.311 -19.457 1.00 78.31 128 LYS A N 1
ATOM 1037 C CA . LYS A 1 128 ? -23.685 8.828 -18.570 1.00 78.31 128 LYS A CA 1
ATOM 1038 C C . LYS A 1 128 ? -23.037 10.118 -19.079 1.00 78.31 128 LYS A C 1
ATOM 1040 O O . LYS A 1 128 ? -22.204 10.685 -18.381 1.00 78.31 128 LYS A O 1
ATOM 1045 N N . GLY A 1 129 ? -23.431 10.596 -20.258 1.00 89.31 129 GLY A N 1
ATOM 1046 C CA . GLY A 1 129 ? -22.865 11.785 -20.884 1.00 89.31 129 GLY A CA 1
ATOM 1047 C C . GLY A 1 129 ? -21.439 11.556 -21.382 1.00 89.31 129 GLY A C 1
ATOM 1048 O O . GLY A 1 129 ? -21.052 10.437 -21.722 1.00 89.31 129 GLY A O 1
ATOM 1049 N N . TRP A 1 130 ? -20.665 12.636 -21.453 1.00 90.69 130 TRP A N 1
ATOM 1050 C CA . TRP A 1 130 ? -19.262 12.595 -21.855 1.00 90.69 130 TRP A CA 1
ATOM 1051 C C . TRP A 1 130 ? -18.387 12.034 -20.737 1.00 90.69 130 TRP A C 1
ATOM 1053 O O . TRP A 1 130 ? -18.382 12.547 -19.621 1.00 90.69 130 TRP A O 1
ATOM 1063 N N . GLN A 1 131 ? -17.623 10.998 -21.061 1.00 92.25 131 GLN A N 1
ATOM 1064 C CA . GLN A 1 131 ? -16.689 10.348 -20.155 1.00 92.25 131 GLN A CA 1
ATOM 1065 C C . GLN A 1 131 ? -15.270 10.426 -20.708 1.00 92.25 131 GLN A C 1
ATOM 1067 O O . GLN A 1 131 ? -15.038 10.207 -21.897 1.00 92.25 131 GLN A O 1
ATOM 1072 N N . LYS A 1 132 ? -14.312 10.697 -19.826 1.00 95.62 132 LYS A N 1
ATOM 1073 C CA . LYS A 1 132 ? -12.880 10.694 -20.130 1.00 95.62 132 LYS A CA 1
ATOM 1074 C C . LYS A 1 132 ? -12.330 9.289 -19.895 1.00 95.62 132 LYS A C 1
ATOM 1076 O O . LYS A 1 132 ? -12.243 8.850 -18.746 1.00 95.62 132 LYS A O 1
ATOM 1081 N N . LYS A 1 133 ? -12.022 8.573 -20.979 1.00 97.19 133 LYS A N 1
ATOM 1082 C CA . LYS A 1 133 ? -11.618 7.162 -20.935 1.00 97.19 133 LYS A CA 1
ATOM 1083 C C . LYS A 1 133 ? -10.282 6.914 -21.608 1.00 97.19 133 LYS A C 1
ATOM 1085 O O . LYS A 1 133 ? -9.941 7.591 -22.579 1.00 97.19 133 LYS A O 1
ATOM 1090 N N . ILE A 1 134 ? -9.565 5.904 -21.126 1.00 98.19 134 ILE A N 1
ATOM 1091 C CA . ILE A 1 134 ? -8.458 5.321 -21.884 1.00 98.19 134 ILE A CA 1
ATOM 1092 C C . ILE A 1 134 ? -8.982 4.571 -23.113 1.00 98.19 134 ILE A C 1
ATOM 1094 O O . ILE A 1 134 ? -10.112 4.082 -23.124 1.00 98.19 134 ILE A O 1
ATOM 1098 N N . ASN A 1 135 ? -8.157 4.483 -24.152 1.00 97.62 135 ASN A N 1
ATOM 1099 C CA . ASN A 1 135 ? -8.461 3.730 -25.366 1.00 97.62 135 ASN A CA 1
ATOM 1100 C C . ASN A 1 135 ? -7.721 2.379 -25.406 1.00 97.62 135 ASN A C 1
ATOM 1102 O O . ASN A 1 135 ? -6.948 2.036 -24.512 1.00 97.62 135 ASN A O 1
ATOM 1106 N N . GLU A 1 136 ? -7.941 1.610 -26.472 1.00 97.81 136 GLU A N 1
ATOM 1107 C CA . GLU A 1 136 ? -7.327 0.287 -26.640 1.00 97.81 136 GLU A CA 1
ATOM 1108 C C . GLU A 1 136 ? -5.796 0.342 -26.795 1.00 97.81 136 GLU A C 1
ATOM 1110 O O . GLU A 1 136 ? -5.115 -0.602 -26.406 1.00 97.81 136 GLU A O 1
ATOM 1115 N N . TYR A 1 137 ? -5.221 1.458 -27.268 1.00 98.31 137 TYR A N 1
ATOM 1116 C CA . TYR A 1 137 ? -3.762 1.623 -27.320 1.00 98.31 137 TYR A CA 1
ATOM 1117 C C . TYR A 1 137 ? -3.148 1.684 -25.923 1.00 98.31 137 TYR A C 1
ATOM 1119 O O . TYR A 1 137 ? -2.109 1.074 -25.683 1.00 98.31 137 TYR A O 1
ATOM 1127 N N . ALA A 1 138 ? -3.805 2.373 -24.988 1.00 98.31 138 ALA A N 1
ATOM 1128 C CA . ALA A 1 138 ? -3.375 2.417 -23.595 1.00 98.31 138 ALA A CA 1
ATOM 1129 C C . ALA A 1 138 ? -3.374 1.015 -22.970 1.00 98.31 138 ALA A C 1
ATOM 1131 O O . ALA A 1 138 ? -2.396 0.606 -22.344 1.00 98.31 138 ALA A O 1
ATOM 1132 N N . LYS A 1 139 ? -4.457 0.258 -23.191 1.00 98.56 139 LYS A N 1
ATOM 1133 C CA . LYS A 1 139 ? -4.603 -1.117 -22.696 1.00 98.56 139 LYS A CA 1
ATOM 1134 C C . LYS A 1 139 ? -3.541 -2.039 -23.289 1.00 98.56 139 LYS A C 1
ATOM 1136 O O . LYS A 1 139 ? -2.906 -2.772 -22.540 1.00 98.56 139 LYS A O 1
ATOM 1141 N N . ALA A 1 140 ? -3.283 -1.940 -24.593 1.00 98.44 140 ALA A N 1
ATOM 1142 C CA . ALA A 1 140 ? -2.238 -2.710 -25.259 1.00 98.44 140 ALA A CA 1
ATOM 1143 C C . ALA A 1 140 ? -0.835 -2.364 -24.727 1.00 98.44 140 ALA A C 1
ATOM 1145 O O . ALA A 1 140 ? -0.042 -3.260 -24.455 1.00 98.44 140 ALA A O 1
ATOM 1146 N N . VAL A 1 141 ? -0.527 -1.083 -24.494 1.00 98.38 141 VAL A N 1
ATOM 1147 C CA . VAL A 1 141 ? 0.740 -0.680 -23.855 1.00 98.38 141 VAL A CA 1
ATOM 1148 C C . VAL A 1 141 ? 0.864 -1.265 -22.446 1.00 98.38 141 VAL A C 1
ATOM 1150 O O . VAL A 1 141 ? 1.923 -1.786 -22.093 1.00 98.38 141 VAL A O 1
ATOM 1153 N N . TYR A 1 142 ? -0.206 -1.227 -21.649 1.00 97.94 142 TYR A N 1
ATOM 1154 C CA . TYR A 1 142 ? -0.218 -1.817 -20.310 1.00 97.94 142 TYR A CA 1
ATOM 1155 C C . TYR A 1 142 ? -0.083 -3.345 -20.336 1.00 97.94 142 TYR A C 1
ATOM 1157 O O . TYR A 1 142 ? 0.621 -3.910 -19.498 1.00 97.94 142 TYR A O 1
ATOM 1165 N N . GLU A 1 143 ? -0.686 -4.019 -21.314 1.00 97.62 143 GLU A N 1
ATOM 1166 C CA . GLU A 1 143 ? -0.535 -5.458 -21.531 1.00 97.62 143 GLU A CA 1
ATOM 1167 C C . GLU A 1 143 ? 0.915 -5.807 -21.879 1.00 97.62 143 GLU A C 1
ATOM 1169 O O . GLU A 1 143 ? 1.502 -6.704 -21.268 1.00 97.62 143 GLU A O 1
ATOM 1174 N N . ILE A 1 144 ? 1.533 -5.065 -22.802 1.00 97.62 144 ILE A N 1
ATOM 1175 C CA . ILE A 1 144 ? 2.936 -5.276 -23.167 1.00 97.62 144 ILE A CA 1
ATOM 1176 C C . ILE A 1 144 ? 3.836 -5.014 -21.956 1.00 97.62 144 ILE A C 1
ATOM 1178 O O . ILE A 1 144 ? 4.709 -5.825 -21.657 1.00 97.62 144 ILE A O 1
ATOM 1182 N N . TYR A 1 145 ? 3.595 -3.944 -21.194 1.00 95.56 145 TYR A N 1
ATOM 1183 C CA . TYR A 1 145 ? 4.304 -3.697 -19.939 1.00 95.56 145 TYR A CA 1
ATOM 1184 C C . TYR A 1 145 ? 4.131 -4.847 -18.936 1.00 95.56 145 TYR A C 1
ATOM 1186 O O . TYR A 1 145 ? 5.105 -5.311 -18.344 1.00 95.56 145 TYR A O 1
ATOM 1194 N N . SER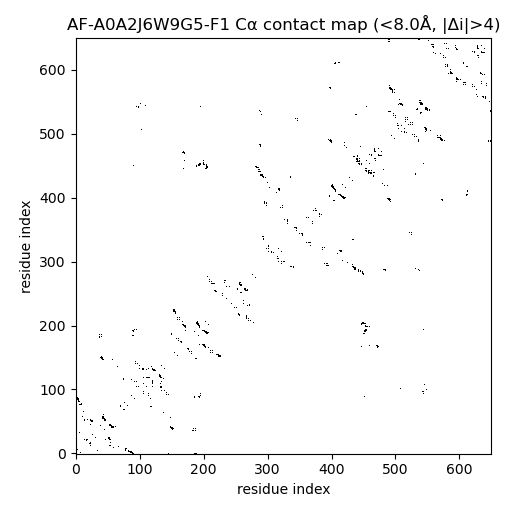 A 1 146 ? 2.914 -5.338 -18.734 1.00 93.88 146 SER A N 1
ATOM 1195 C CA . SER A 1 146 ? 2.629 -6.386 -17.749 1.00 93.88 146 SER A CA 1
ATOM 1196 C C . SER A 1 146 ? 3.315 -7.705 -18.097 1.00 93.88 146 SER A C 1
ATOM 1198 O O . SER A 1 146 ? 3.756 -8.427 -17.198 1.00 93.88 146 SER A O 1
ATOM 1200 N N . ASN A 1 147 ? 3.470 -7.998 -19.390 1.00 93.94 147 ASN A N 1
ATOM 1201 C CA . ASN A 1 147 ? 4.005 -9.269 -19.868 1.00 93.94 147 ASN A CA 1
ATOM 1202 C C . ASN A 1 147 ? 5.496 -9.238 -20.236 1.00 93.94 147 ASN A C 1
ATOM 1204 O O . ASN A 1 147 ? 6.174 -10.254 -20.076 1.00 93.94 147 ASN A O 1
ATOM 1208 N N . ALA A 1 148 ? 6.042 -8.099 -20.669 1.00 93.19 148 ALA A N 1
ATOM 1209 C CA . ALA A 1 148 ? 7.471 -7.964 -20.932 1.00 93.19 148 ALA A CA 1
ATOM 1210 C C . ALA A 1 148 ? 8.259 -8.103 -19.622 1.00 93.19 148 ALA A C 1
ATOM 1212 O O . ALA A 1 148 ? 8.135 -7.276 -18.718 1.00 93.19 148 ALA A O 1
ATOM 1213 N N . LYS A 1 149 ? 9.074 -9.151 -19.498 1.00 92.62 149 LYS A N 1
ATOM 1214 C CA . LYS A 1 149 ? 9.992 -9.319 -18.366 1.00 92.62 149 LYS A CA 1
ATOM 1215 C C . LYS A 1 149 ? 11.274 -8.538 -18.682 1.00 92.62 149 LYS A C 1
ATOM 1217 O O . LYS A 1 149 ? 11.936 -8.937 -19.637 1.00 92.62 149 LYS A O 1
ATOM 1222 N N . PRO A 1 150 ? 11.586 -7.426 -17.986 1.00 94.00 150 PRO A N 1
ATOM 1223 C CA . PRO A 1 150 ? 12.817 -6.681 -18.246 1.00 94.00 150 PRO A CA 1
ATOM 1224 C C . PRO A 1 150 ? 14.026 -7.556 -17.912 1.00 94.00 150 PRO A C 1
ATOM 1226 O O . PRO A 1 150 ? 13.932 -8.395 -17.014 1.00 94.00 150 PRO A O 1
ATOM 1229 N N . ARG A 1 151 ? 15.151 -7.348 -18.593 1.00 95.06 151 ARG A N 1
ATOM 1230 C CA . ARG A 1 151 ? 16.423 -7.933 -18.163 1.00 95.06 151 ARG A CA 1
ATOM 1231 C C . ARG A 1 151 ? 16.928 -7.199 -16.930 1.00 95.06 151 ARG A C 1
ATOM 1233 O O . ARG A 1 151 ? 16.582 -6.035 -16.714 1.00 95.06 151 ARG A O 1
ATOM 1240 N N . LEU A 1 152 ? 17.725 -7.877 -16.115 1.00 95.88 152 LEU A N 1
ATOM 1241 C CA . LEU A 1 152 ? 18.371 -7.263 -14.960 1.00 95.88 152 LEU A CA 1
ATOM 1242 C C . LEU A 1 152 ? 19.882 -7.396 -15.099 1.00 95.88 152 LEU A C 1
ATOM 1244 O O . LEU A 1 152 ? 20.403 -8.507 -15.093 1.00 95.88 152 LEU A O 1
ATOM 1248 N N . GLU A 1 153 ? 20.566 -6.262 -15.202 1.00 96.25 153 GLU A N 1
ATOM 1249 C CA . GLU A 1 153 ? 22.021 -6.198 -15.267 1.00 96.25 153 GLU A CA 1
ATOM 1250 C C . GLU A 1 153 ? 22.507 -4.932 -14.562 1.00 96.25 153 GLU A C 1
ATOM 1252 O O . GLU A 1 153 ? 22.165 -3.810 -14.938 1.00 96.25 153 GLU A O 1
ATOM 1257 N N . ILE A 1 154 ? 23.285 -5.111 -13.499 1.00 97.81 154 ILE A N 1
ATOM 1258 C CA . ILE A 1 154 ? 23.840 -4.021 -12.703 1.00 97.81 154 ILE A CA 1
ATOM 1259 C C . ILE A 1 154 ? 25.351 -4.069 -12.841 1.00 97.81 154 ILE A C 1
ATOM 1261 O O . ILE A 1 154 ? 26.002 -5.006 -12.372 1.00 97.81 154 ILE A O 1
ATOM 1265 N N . SER A 1 155 ? 25.907 -3.031 -13.459 1.00 96.75 155 SER A N 1
ATOM 1266 C CA . SER A 1 155 ? 27.346 -2.804 -13.475 1.00 96.75 155 SER A CA 1
ATOM 1267 C C . SER A 1 155 ? 27.829 -2.262 -12.131 1.00 96.75 155 SER A C 1
ATOM 1269 O O . SER A 1 155 ? 27.066 -1.691 -11.347 1.00 96.75 155 SER A O 1
ATOM 1271 N N . LYS A 1 156 ? 29.129 -2.371 -11.871 1.00 96.12 156 LYS A N 1
ATOM 1272 C CA . LYS A 1 156 ? 29.779 -1.791 -10.692 1.00 96.12 156 LYS A CA 1
ATOM 1273 C C . LYS A 1 156 ? 29.542 -0.285 -10.561 1.00 96.12 156 LYS A C 1
ATOM 1275 O O . LYS A 1 156 ? 29.341 0.216 -9.457 1.00 96.12 156 LYS A O 1
ATOM 1280 N N . GLU A 1 157 ? 29.550 0.445 -11.673 1.00 95.12 157 GLU A N 1
ATOM 1281 C CA . GLU A 1 157 ? 29.291 1.887 -11.678 1.00 95.12 157 GLU A CA 1
ATOM 1282 C C . GLU A 1 157 ? 27.832 2.196 -11.312 1.00 95.12 157 GLU A C 1
ATOM 1284 O O . GLU A 1 157 ? 27.572 3.047 -10.457 1.00 95.12 157 GLU A O 1
ATOM 1289 N N . LEU A 1 158 ? 26.882 1.442 -11.876 1.00 95.81 158 LEU A N 1
ATOM 1290 C CA . LEU A 1 158 ? 25.465 1.586 -11.550 1.00 95.81 158 LEU A CA 1
ATOM 1291 C C . LEU A 1 158 ? 25.161 1.168 -10.103 1.00 95.81 158 LEU A C 1
ATOM 1293 O O . LEU A 1 158 ? 24.342 1.803 -9.440 1.00 95.81 158 LEU A O 1
ATOM 1297 N N . ALA A 1 159 ? 25.851 0.153 -9.579 1.00 96.38 159 ALA A N 1
ATOM 1298 C CA . ALA A 1 159 ? 25.771 -0.236 -8.175 1.00 96.38 159 ALA A CA 1
ATOM 1299 C C . ALA A 1 159 ? 26.236 0.895 -7.246 1.00 96.38 159 ALA A C 1
ATOM 1301 O O . ALA A 1 159 ? 25.537 1.227 -6.291 1.00 96.38 159 ALA A O 1
ATOM 1302 N N . ASN A 1 160 ? 27.360 1.551 -7.556 1.00 94.56 160 ASN A N 1
ATOM 1303 C CA . ASN A 1 160 ? 27.834 2.708 -6.787 1.00 94.56 160 ASN A CA 1
ATOM 1304 C C . ASN A 1 160 ? 26.827 3.868 -6.818 1.00 94.56 160 ASN A C 1
ATOM 1306 O O . ASN A 1 160 ? 26.583 4.507 -5.791 1.00 94.56 160 ASN A O 1
ATOM 1310 N N . TYR A 1 161 ? 26.195 4.111 -7.970 1.00 95.12 161 TYR A N 1
ATOM 1311 C CA . TYR A 1 161 ? 25.114 5.089 -8.076 1.00 95.12 161 TYR A CA 1
ATOM 1312 C C . TYR A 1 161 ? 23.915 4.721 -7.196 1.00 95.12 161 TYR A C 1
ATOM 1314 O O . TYR A 1 161 ? 23.452 5.561 -6.424 1.00 95.12 161 TYR A O 1
ATOM 1322 N N . LEU A 1 162 ? 23.459 3.466 -7.247 1.00 94.88 162 LEU A N 1
ATOM 1323 C CA . LEU A 1 162 ? 22.371 2.957 -6.408 1.00 94.88 162 LEU A CA 1
ATOM 1324 C C . LEU A 1 162 ? 22.678 3.090 -4.913 1.00 94.88 162 LEU A C 1
ATOM 1326 O O . LEU A 1 162 ? 21.790 3.463 -4.153 1.00 94.88 162 LEU A O 1
ATOM 1330 N N . ILE A 1 163 ? 23.917 2.845 -4.478 1.00 93.38 163 ILE A N 1
ATOM 1331 C CA . ILE A 1 163 ? 24.330 3.025 -3.074 1.00 93.38 163 ILE A CA 1
ATOM 1332 C C . ILE A 1 163 ? 24.198 4.493 -2.641 1.00 93.38 163 ILE A C 1
ATOM 1334 O O . ILE A 1 163 ? 23.801 4.764 -1.509 1.00 93.38 163 ILE A O 1
ATOM 1338 N N . SER A 1 164 ? 24.504 5.440 -3.534 1.00 90.88 164 SER A N 1
ATOM 1339 C CA . SER A 1 164 ? 24.419 6.882 -3.254 1.00 90.88 164 SER A CA 1
ATOM 1340 C C . SER A 1 164 ? 22.993 7.448 -3.278 1.00 90.88 164 SER A C 1
ATOM 1342 O O . SER A 1 164 ? 22.749 8.547 -2.778 1.00 90.88 164 SER A O 1
ATOM 1344 N N . LEU A 1 165 ? 22.057 6.718 -3.883 1.00 90.94 165 LEU A N 1
ATOM 1345 C CA . LEU A 1 165 ? 20.696 7.165 -4.130 1.00 90.94 165 LEU A CA 1
ATOM 1346 C C . LEU A 1 165 ? 19.821 6.941 -2.885 1.00 90.94 165 LEU A C 1
ATOM 1348 O O . LEU A 1 165 ? 19.711 5.806 -2.421 1.00 90.94 165 LEU A O 1
ATOM 1352 N N . PRO A 1 166 ? 19.132 7.959 -2.342 1.00 90.31 166 PRO A N 1
ATOM 1353 C CA . PRO A 1 166 ? 18.138 7.694 -1.317 1.00 90.31 166 PRO A CA 1
ATOM 1354 C C . PRO A 1 166 ? 16.963 6.896 -1.925 1.00 90.31 166 PRO A C 1
ATOM 1356 O O . PRO A 1 166 ? 16.532 7.203 -3.037 1.00 90.31 166 PRO A O 1
ATOM 1359 N N . PRO A 1 167 ? 16.418 5.879 -1.231 1.00 91.44 167 PRO A N 1
ATOM 1360 C CA . PRO A 1 167 ? 15.437 4.962 -1.829 1.00 91.44 167 PRO A CA 1
ATOM 1361 C C . PRO A 1 167 ? 14.096 5.617 -2.191 1.00 91.44 167 PRO A C 1
ATOM 1363 O O . PRO A 1 167 ? 13.303 5.043 -2.933 1.00 91.44 167 PRO A O 1
ATOM 1366 N N . GLY A 1 168 ? 13.822 6.815 -1.678 1.00 90.12 168 GLY A N 1
ATOM 1367 C CA . GLY A 1 168 ? 12.558 7.512 -1.848 1.00 90.12 168 GLY A CA 1
ATOM 1368 C C . GLY A 1 168 ? 11.485 7.085 -0.832 1.00 90.12 168 GLY A C 1
ATOM 1369 O O . GLY A 1 168 ? 11.690 6.150 -0.054 1.00 90.12 168 GLY A O 1
ATOM 1370 N N . PRO A 1 169 ? 10.335 7.782 -0.809 1.00 94.19 169 PRO A N 1
ATOM 1371 C CA . PRO A 1 169 ? 9.966 8.844 -1.746 1.00 94.19 169 PRO A CA 1
ATOM 1372 C C . PRO A 1 169 ? 10.757 10.141 -1.538 1.00 94.19 169 PRO A C 1
ATOM 1374 O O . PRO A 1 169 ? 11.038 10.550 -0.410 1.00 94.19 169 PRO A O 1
ATOM 1377 N N . ALA A 1 170 ? 11.136 10.782 -2.644 1.00 93.88 170 ALA A N 1
ATOM 1378 C CA . ALA A 1 170 ? 11.868 12.045 -2.657 1.00 93.88 170 ALA A CA 1
ATOM 1379 C C . ALA A 1 170 ? 11.554 12.849 -3.923 1.00 93.88 170 ALA A C 1
ATOM 1381 O O . ALA A 1 170 ? 11.237 12.281 -4.965 1.00 93.88 170 ALA A O 1
ATOM 1382 N N . GLU A 1 171 ? 11.674 14.174 -3.864 1.00 93.69 171 GLU A N 1
ATOM 1383 C CA . GLU A 1 171 ? 11.507 15.002 -5.062 1.00 93.69 171 GLU A CA 1
ATOM 1384 C C . GLU A 1 171 ? 12.535 14.631 -6.143 1.00 93.69 171 GLU A C 1
ATOM 1386 O O . GLU A 1 171 ? 13.730 14.502 -5.866 1.00 93.69 171 GLU A O 1
ATOM 1391 N N . THR A 1 172 ? 12.090 14.536 -7.396 1.00 92.31 172 THR A N 1
ATOM 1392 C CA . THR A 1 172 ? 12.917 14.167 -8.560 1.00 92.31 172 THR A CA 1
ATOM 1393 C C . THR A 1 172 ? 14.122 15.082 -8.753 1.00 92.31 172 THR A C 1
ATOM 1395 O O . THR A 1 172 ? 15.178 14.637 -9.197 1.00 92.31 172 THR A O 1
ATOM 1398 N N . LYS A 1 173 ? 14.020 16.353 -8.347 1.00 89.62 173 LYS A N 1
ATOM 1399 C CA . LYS A 1 173 ? 15.137 17.312 -8.390 1.00 89.62 173 LYS A CA 1
ATOM 1400 C C . LYS A 1 173 ? 16.330 16.914 -7.505 1.00 89.62 173 LYS A C 1
ATOM 1402 O O . LYS A 1 173 ? 17.423 17.430 -7.713 1.00 89.62 173 LYS A O 1
ATOM 1407 N N . ASN A 1 174 ? 16.119 16.012 -6.544 1.00 87.62 174 ASN A N 1
ATOM 1408 C CA . ASN A 1 174 ? 17.149 15.503 -5.639 1.00 87.62 174 ASN A CA 1
ATOM 1409 C C . ASN A 1 174 ? 17.838 14.238 -6.177 1.00 87.62 174 ASN A C 1
ATOM 1411 O O . ASN A 1 174 ? 18.697 13.687 -5.491 1.00 87.62 174 ASN A O 1
ATOM 1415 N N . LEU A 1 175 ? 17.473 13.754 -7.373 1.00 87.62 175 LEU A N 1
ATOM 1416 C CA . LEU A 1 175 ? 18.202 12.667 -8.021 1.00 87.62 175 LEU A CA 1
ATOM 1417 C C . LEU A 1 175 ? 19.649 13.096 -8.303 1.00 87.62 175 LEU A C 1
ATOM 1419 O O . LEU A 1 175 ? 19.855 14.148 -8.918 1.00 87.62 175 LEU A O 1
ATOM 1423 N N . PRO A 1 176 ? 20.659 12.294 -7.914 1.00 83.62 176 PRO A N 1
ATOM 1424 C CA . PRO A 1 176 ? 22.038 12.590 -8.263 1.00 83.62 176 PRO A CA 1
ATOM 1425 C C . PRO A 1 176 ? 22.188 12.632 -9.787 1.00 83.62 176 PRO A C 1
ATOM 1427 O O . PRO A 1 176 ? 21.726 11.730 -10.496 1.00 83.62 176 PRO A O 1
ATOM 1430 N N . GLN A 1 177 ? 22.819 13.693 -10.296 1.00 77.75 177 GLN A N 1
ATOM 1431 C CA . GLN A 1 177 ? 23.061 13.845 -11.729 1.00 77.75 177 GLN A CA 1
ATOM 1432 C C . GLN A 1 177 ? 24.078 12.802 -12.184 1.00 77.75 177 GLN A C 1
ATOM 1434 O O . GLN A 1 177 ? 25.234 12.850 -11.772 1.00 77.75 177 GLN A O 1
ATOM 1439 N N . HIS A 1 178 ? 23.652 11.870 -13.036 1.00 76.88 178 HIS A N 1
ATOM 1440 C CA . HIS A 1 178 ? 24.546 10.846 -13.563 1.00 76.88 178 HIS A CA 1
ATOM 1441 C C . HIS A 1 178 ? 24.086 10.323 -14.926 1.00 76.88 178 HIS A C 1
ATOM 1443 O O . HIS A 1 178 ? 23.527 9.231 -15.043 1.00 76.88 178 HIS A O 1
ATOM 1449 N N . GLY A 1 179 ? 24.300 11.134 -15.966 1.00 83.88 179 GLY A N 1
ATOM 1450 C CA . GLY A 1 179 ? 24.038 10.760 -17.357 1.00 83.88 179 GLY A CA 1
ATOM 1451 C C . GLY A 1 179 ? 22.675 10.087 -17.549 1.00 83.88 179 GLY A C 1
ATOM 1452 O O . GLY A 1 179 ? 21.634 10.689 -17.283 1.00 83.88 179 GLY A O 1
ATOM 1453 N N . ARG A 1 180 ? 22.703 8.827 -17.995 1.00 90.00 180 ARG A N 1
ATOM 1454 C CA . ARG A 1 180 ? 21.524 8.023 -18.348 1.00 90.00 180 ARG A CA 1
ATOM 1455 C C . ARG A 1 180 ? 21.102 7.014 -17.277 1.00 90.00 180 ARG A C 1
ATOM 1457 O O . ARG A 1 180 ? 20.150 6.271 -17.481 1.00 90.00 180 ARG A O 1
ATOM 1464 N N . PHE A 1 181 ? 21.740 6.997 -16.106 1.00 94.69 181 PHE A N 1
ATOM 1465 C CA . PHE A 1 181 ? 21.458 5.989 -15.074 1.00 94.69 181 PHE A CA 1
ATOM 1466 C C . PHE A 1 181 ? 19.992 5.944 -14.622 1.00 94.69 181 PHE A C 1
ATOM 1468 O O . PHE A 1 181 ? 19.457 4.841 -14.524 1.00 94.69 181 PHE A O 1
ATOM 1475 N N . PRO A 1 182 ? 19.273 7.072 -14.445 1.00 93.81 182 PRO A N 1
ATOM 1476 C CA . PRO A 1 182 ? 17.835 7.016 -14.183 1.00 93.81 182 PRO A CA 1
ATOM 1477 C C . PRO A 1 182 ? 17.028 6.284 -15.271 1.00 93.81 182 PRO A C 1
ATOM 1479 O O . PRO A 1 182 ? 16.035 5.634 -14.952 1.00 93.81 182 PRO A O 1
ATOM 1482 N N . LEU A 1 183 ? 17.454 6.351 -16.540 1.00 94.44 183 LEU A N 1
ATOM 1483 C CA . LEU A 1 183 ? 16.812 5.644 -17.655 1.00 94.44 183 LEU A CA 1
ATOM 1484 C C . LEU A 1 183 ? 17.111 4.150 -17.621 1.00 94.44 183 LEU A C 1
ATOM 1486 O O . LEU A 1 183 ? 16.194 3.357 -17.823 1.00 94.44 183 LEU A O 1
ATOM 1490 N N . LEU A 1 184 ? 18.347 3.760 -17.299 1.00 96.31 184 LEU A N 1
ATOM 1491 C CA . LEU A 1 184 ? 18.711 2.354 -17.087 1.00 96.31 184 LEU A CA 1
ATOM 1492 C C . LEU A 1 184 ? 17.902 1.747 -15.935 1.00 96.31 184 LEU A C 1
ATOM 1494 O O . LEU A 1 184 ? 17.294 0.686 -16.084 1.00 96.31 184 LEU A O 1
ATOM 1498 N N . LEU A 1 185 ? 17.814 2.454 -14.803 1.00 96.81 185 LEU A N 1
ATOM 1499 C CA . LEU A 1 185 ? 17.007 2.019 -13.663 1.00 96.81 185 LEU A CA 1
ATOM 1500 C C . LEU A 1 185 ? 15.529 1.877 -14.046 1.00 96.81 185 LEU A C 1
ATOM 1502 O O . LEU A 1 185 ? 14.894 0.889 -13.687 1.00 96.81 185 LEU A O 1
ATOM 1506 N N . GLU A 1 186 ? 14.960 2.821 -14.794 1.00 96.19 186 GLU A N 1
ATOM 1507 C CA . GLU A 1 186 ? 13.550 2.762 -15.196 1.00 96.19 186 GLU A CA 1
ATOM 1508 C C . GLU A 1 186 ? 13.275 1.695 -16.275 1.00 96.19 186 GLU A C 1
ATOM 1510 O O . GLU A 1 186 ? 12.197 1.079 -16.310 1.00 96.19 186 GLU A O 1
ATOM 1515 N N . SER A 1 187 ? 14.266 1.432 -17.128 1.00 96.62 187 SER A N 1
ATOM 1516 C CA . SER A 1 187 ? 14.270 0.348 -18.113 1.00 96.62 187 SER A CA 1
ATOM 1517 C C . SER A 1 187 ? 14.136 -1.008 -17.423 1.00 96.62 187 SER A C 1
ATOM 1519 O O . SER A 1 187 ? 13.241 -1.787 -17.758 1.00 96.62 187 SER A O 1
ATOM 1521 N N . MET A 1 188 ? 14.912 -1.207 -16.357 1.00 96.81 188 MET A N 1
ATOM 1522 C CA . MET A 1 188 ? 14.874 -2.392 -15.494 1.00 96.81 188 MET A CA 1
ATOM 1523 C C . MET A 1 188 ? 13.742 -2.382 -14.448 1.00 96.81 188 MET A C 1
ATOM 1525 O O . MET A 1 188 ? 13.598 -3.334 -13.686 1.00 96.81 188 MET A O 1
ATOM 1529 N N . ARG A 1 189 ? 12.905 -1.329 -14.412 1.00 95.88 189 ARG A N 1
ATOM 1530 C CA . ARG A 1 189 ? 11.807 -1.124 -13.434 1.00 95.88 189 ARG A CA 1
ATOM 1531 C C . ARG A 1 189 ? 12.270 -0.991 -11.978 1.00 95.88 189 ARG A C 1
ATOM 1533 O O . ARG A 1 189 ? 11.532 -1.329 -11.056 1.00 95.88 189 ARG A O 1
ATOM 1540 N N . LEU A 1 190 ? 13.476 -0.486 -11.759 1.00 97.00 190 LEU A N 1
ATOM 1541 C CA . LEU A 1 190 ? 14.064 -0.265 -10.434 1.00 97.00 190 LEU A CA 1
ATOM 1542 C C . LEU A 1 190 ? 13.666 1.085 -9.830 1.00 97.00 190 LEU A C 1
ATOM 1544 O O . LEU A 1 190 ? 13.683 1.236 -8.616 1.00 97.00 190 LEU A O 1
ATOM 1548 N N . ILE A 1 191 ? 13.277 2.056 -10.653 1.00 96.44 191 ILE A N 1
ATOM 1549 C CA . ILE A 1 191 ? 12.826 3.384 -10.218 1.00 96.44 191 ILE A CA 1
ATOM 1550 C C . ILE A 1 191 ? 11.470 3.714 -10.840 1.00 96.44 191 ILE A C 1
ATOM 1552 O O . ILE A 1 191 ? 11.139 3.233 -11.926 1.00 96.44 191 ILE A O 1
ATOM 1556 N N . SER A 1 192 ? 10.663 4.502 -10.137 1.00 95.69 192 SER A N 1
ATOM 1557 C CA . SER A 1 192 ? 9.332 4.935 -10.563 1.00 95.69 192 SER A CA 1
ATOM 1558 C C . SER A 1 192 ? 9.074 6.393 -10.221 1.00 95.69 192 SER A C 1
ATOM 1560 O O . SER A 1 192 ? 9.614 6.918 -9.246 1.00 95.69 192 SER A O 1
ATOM 1562 N N . PHE A 1 193 ? 8.223 7.035 -11.018 1.00 95.56 193 PHE A N 1
ATOM 1563 C CA . PHE A 1 193 ? 7.928 8.461 -10.940 1.00 95.56 193 PHE A CA 1
ATOM 1564 C C . PHE A 1 193 ? 6.440 8.732 -10.710 1.00 95.56 193 PHE A C 1
ATOM 1566 O O . PHE A 1 193 ? 5.577 7.974 -11.151 1.00 95.56 193 PHE A O 1
ATOM 1573 N N . SER A 1 194 ? 6.139 9.806 -9.981 1.00 94.81 194 SER A N 1
ATOM 1574 C CA . SER A 1 194 ? 4.775 10.150 -9.582 1.00 94.81 194 SER A CA 1
ATOM 1575 C C . SER A 1 194 ? 3.927 10.660 -10.741 1.00 94.81 194 SER A C 1
ATOM 1577 O O . SER A 1 194 ? 4.418 11.314 -11.667 1.00 94.81 194 SER A O 1
ATOM 1579 N N . VAL A 1 195 ? 2.622 10.398 -10.677 1.00 92.12 195 VAL A N 1
ATOM 1580 C CA . VAL A 1 195 ? 1.688 10.933 -11.667 1.00 92.12 195 VAL A CA 1
ATOM 1581 C C . VAL A 1 195 ? 1.357 12.404 -11.377 1.00 92.12 195 VAL A C 1
ATOM 1583 O O . VAL A 1 195 ? 1.420 12.841 -10.227 1.00 92.12 195 VAL A O 1
ATOM 1586 N N . PRO A 1 196 ? 0.992 13.190 -12.404 1.00 87.81 196 PRO A N 1
ATOM 1587 C CA . PRO A 1 196 ? 1.243 12.944 -13.826 1.00 87.81 196 PRO A CA 1
ATOM 1588 C C . PRO A 1 196 ? 2.612 13.485 -14.290 1.00 87.81 196 PRO A C 1
ATOM 1590 O O . PRO A 1 196 ? 3.002 13.265 -15.434 1.00 87.81 196 PRO A O 1
ATOM 1593 N N . LYS A 1 197 ? 3.333 14.228 -13.435 1.00 90.00 197 LYS A N 1
ATOM 1594 C CA . LYS A 1 197 ? 4.470 15.085 -13.831 1.00 90.00 197 LYS A CA 1
ATOM 1595 C C . LYS A 1 197 ? 5.851 14.564 -13.448 1.00 90.00 197 LYS A C 1
ATOM 1597 O O . LYS A 1 197 ? 6.839 15.203 -13.793 1.00 90.00 197 LYS A O 1
ATOM 1602 N N . SER A 1 198 ? 5.941 13.413 -12.785 1.00 92.69 198 SER A N 1
ATOM 1603 C CA . SER A 1 198 ? 7.206 12.872 -12.278 1.00 92.69 198 SER A CA 1
ATOM 1604 C C . SER A 1 198 ? 7.885 13.772 -11.238 1.00 92.69 198 SER A C 1
ATOM 1606 O O . SER A 1 198 ? 9.110 13.875 -11.216 1.00 92.69 198 SER A O 1
ATOM 1608 N N . ASP A 1 199 ? 7.111 14.428 -10.370 1.00 93.50 199 ASP A N 1
ATOM 1609 C CA . ASP A 1 199 ? 7.633 15.348 -9.345 1.00 93.50 199 ASP A CA 1
ATOM 1610 C C . ASP A 1 199 ? 8.361 14.616 -8.202 1.00 93.50 199 ASP A C 1
ATOM 1612 O O . ASP A 1 199 ? 9.290 15.157 -7.599 1.00 93.50 199 ASP A O 1
ATOM 1616 N N . VAL A 1 200 ? 7.958 13.373 -7.924 1.00 95.31 200 VAL A N 1
ATOM 1617 C CA . VAL A 1 200 ? 8.509 12.504 -6.876 1.00 95.31 200 VAL A CA 1
ATOM 1618 C C . VAL A 1 200 ? 8.999 11.208 -7.510 1.00 95.31 200 VAL A C 1
ATOM 1620 O O . VAL A 1 200 ? 8.300 10.609 -8.333 1.00 95.31 200 VAL A O 1
ATOM 1623 N N . TYR A 1 201 ? 10.176 10.748 -7.098 1.00 95.56 201 TYR A N 1
ATOM 1624 C CA . TYR A 1 201 ? 10.706 9.440 -7.458 1.00 95.56 201 TYR A CA 1
ATOM 1625 C C . TYR A 1 201 ? 10.764 8.508 -6.250 1.00 95.56 201 TYR A C 1
ATOM 1627 O O . TYR A 1 201 ? 10.867 8.938 -5.095 1.00 95.56 201 TYR A O 1
ATOM 1635 N N . THR A 1 202 ? 10.741 7.214 -6.546 1.00 95.44 202 THR A N 1
ATOM 1636 C CA . THR A 1 202 ? 10.935 6.121 -5.591 1.00 95.44 202 THR A CA 1
ATOM 1637 C C . THR A 1 202 ? 11.705 4.995 -6.266 1.00 95.44 202 THR A C 1
ATOM 1639 O O . THR A 1 202 ? 11.496 4.725 -7.450 1.00 95.44 202 THR A O 1
ATOM 1642 N N . LEU A 1 203 ? 12.585 4.315 -5.534 1.00 95.88 203 LEU A N 1
ATOM 1643 C CA . LEU A 1 203 ? 12.983 2.967 -5.915 1.00 95.88 203 LEU A CA 1
ATOM 1644 C C . LEU A 1 203 ? 11.778 2.046 -5.715 1.00 95.88 203 LEU A C 1
ATOM 1646 O O . LEU A 1 203 ? 11.160 2.056 -4.645 1.00 95.88 203 LEU A O 1
ATOM 1650 N N . SER A 1 204 ? 11.456 1.259 -6.741 1.00 94.56 204 SER A N 1
ATOM 1651 C CA . SER A 1 204 ? 10.398 0.249 -6.674 1.00 94.56 204 SER A CA 1
ATOM 1652 C C . SER A 1 204 ? 10.749 -0.833 -5.652 1.00 94.56 204 SER A C 1
ATOM 1654 O O . SER A 1 204 ? 11.889 -0.902 -5.183 1.00 94.56 204 SER A O 1
ATOM 1656 N N . GLY A 1 205 ? 9.819 -1.747 -5.356 1.00 93.81 205 GLY A N 1
ATOM 1657 C CA . GLY A 1 205 ? 10.127 -2.898 -4.500 1.00 93.81 205 GLY A CA 1
ATOM 1658 C C . GLY A 1 205 ? 11.366 -3.664 -4.989 1.00 93.81 205 GLY A C 1
ATOM 1659 O O . GLY A 1 205 ? 12.254 -3.983 -4.199 1.00 93.81 205 GLY A O 1
ATOM 1660 N N . LEU A 1 206 ? 11.481 -3.850 -6.311 1.00 96.06 206 LEU A N 1
ATOM 1661 C CA . LEU A 1 206 ? 12.647 -4.472 -6.943 1.00 96.06 206 LEU A CA 1
ATOM 1662 C C . LEU A 1 206 ? 13.903 -3.597 -6.808 1.00 96.06 206 LEU A C 1
ATOM 1664 O O . LEU A 1 206 ? 14.959 -4.100 -6.437 1.00 96.06 206 LEU A O 1
ATOM 1668 N N . GLY A 1 207 ? 13.794 -2.288 -7.049 1.00 96.44 207 GLY A N 1
ATOM 1669 C CA . GLY A 1 207 ? 14.910 -1.352 -6.883 1.00 96.44 207 GLY A CA 1
ATOM 1670 C C . GLY A 1 207 ? 15.467 -1.317 -5.463 1.00 96.44 207 GLY A C 1
ATOM 1671 O O . GLY A 1 207 ? 16.681 -1.314 -5.285 1.00 96.44 207 GLY A O 1
ATOM 1672 N N . GLN A 1 208 ? 14.598 -1.356 -4.451 1.00 95.19 208 GLN A N 1
ATOM 1673 C CA . GLN A 1 208 ? 15.000 -1.416 -3.044 1.00 95.19 208 GLN A CA 1
ATOM 1674 C C . GLN A 1 208 ? 15.702 -2.741 -2.710 1.00 95.19 208 GLN A C 1
ATOM 1676 O O . GLN A 1 208 ? 16.682 -2.739 -1.967 1.00 95.19 208 GLN A O 1
ATOM 1681 N N . ALA A 1 209 ? 15.239 -3.870 -3.260 1.00 95.94 209 ALA A N 1
ATOM 1682 C CA . ALA A 1 209 ? 15.893 -5.169 -3.075 1.00 95.94 209 ALA A CA 1
ATOM 1683 C C . ALA A 1 209 ? 17.281 -5.215 -3.742 1.00 95.94 209 ALA A C 1
ATOM 1685 O O . ALA A 1 209 ? 18.259 -5.634 -3.117 1.00 95.94 209 ALA A O 1
ATOM 1686 N N . VAL A 1 210 ? 17.396 -4.696 -4.971 1.00 97.69 210 VAL A N 1
ATOM 1687 C CA . VAL A 1 210 ? 18.683 -4.559 -5.673 1.00 97.69 210 VAL A CA 1
ATOM 1688 C C . VAL A 1 210 ? 19.617 -3.653 -4.878 1.00 97.69 210 VAL A C 1
ATOM 1690 O O . VAL A 1 210 ? 20.770 -4.006 -4.650 1.00 97.69 210 VAL A O 1
ATOM 1693 N N . GLN A 1 211 ? 19.117 -2.519 -4.385 1.00 96.88 211 GLN A N 1
ATOM 1694 C CA . GLN A 1 211 ? 19.910 -1.591 -3.588 1.00 96.88 211 GLN A CA 1
ATOM 1695 C C . GLN A 1 211 ? 20.464 -2.244 -2.310 1.00 96.88 211 GLN A C 1
ATOM 1697 O O . GLN A 1 211 ? 21.650 -2.103 -2.017 1.00 96.88 211 GLN A O 1
ATOM 1702 N N . LYS A 1 212 ? 19.642 -2.998 -1.569 1.00 96.19 212 LYS A N 1
ATOM 1703 C CA . LYS A 1 212 ? 20.096 -3.742 -0.379 1.00 96.19 212 LYS A CA 1
ATOM 1704 C C . LYS A 1 212 ? 21.151 -4.796 -0.716 1.00 96.19 212 LYS A C 1
ATOM 1706 O O . LYS A 1 212 ? 22.114 -4.961 0.032 1.00 96.19 212 LYS A O 1
ATOM 1711 N N . THR A 1 213 ? 20.995 -5.472 -1.853 1.00 97.75 213 THR A N 1
ATOM 1712 C CA . THR A 1 213 ? 21.982 -6.437 -2.358 1.00 97.75 213 THR A CA 1
ATOM 1713 C C . THR A 1 213 ? 23.325 -5.745 -2.589 1.00 97.75 213 THR A C 1
ATOM 1715 O O . THR A 1 213 ? 24.337 -6.145 -2.020 1.00 97.75 213 THR A O 1
ATOM 1718 N N . VAL A 1 214 ? 23.338 -4.632 -3.331 1.00 97.25 214 VAL A N 1
ATOM 1719 C CA . VAL A 1 214 ? 24.596 -3.931 -3.636 1.00 97.25 214 VAL A CA 1
ATOM 1720 C C . VAL A 1 214 ? 25.242 -3.259 -2.420 1.00 97.25 214 VAL A C 1
ATOM 1722 O O . VAL A 1 214 ? 26.454 -3.075 -2.403 1.00 97.25 214 VAL A O 1
ATOM 1725 N N . GLN A 1 215 ? 24.461 -2.923 -1.388 1.00 96.19 215 GLN A N 1
ATOM 1726 C CA . GLN A 1 215 ? 24.964 -2.381 -0.119 1.00 96.19 215 GLN A CA 1
ATOM 1727 C C . GLN A 1 215 ? 25.661 -3.426 0.766 1.00 96.19 215 GLN A C 1
ATOM 1729 O O . GLN A 1 215 ? 26.390 -3.047 1.682 1.00 96.19 215 GLN A O 1
ATOM 1734 N N . THR A 1 216 ? 25.420 -4.718 0.532 1.00 96.06 216 THR A N 1
ATOM 1735 C CA . THR A 1 216 ? 25.907 -5.818 1.384 1.00 96.06 216 THR A CA 1
ATOM 1736 C C . THR A 1 216 ? 26.912 -6.738 0.689 1.00 96.06 216 THR A C 1
ATOM 1738 O O . THR A 1 216 ? 27.611 -7.485 1.368 1.00 96.06 216 THR A O 1
ATOM 1741 N N . MET A 1 217 ? 27.001 -6.679 -0.641 1.00 94.38 217 MET A N 1
ATOM 1742 C CA . MET A 1 217 ? 27.923 -7.475 -1.458 1.00 94.38 217 MET A CA 1
ATOM 1743 C C . MET A 1 217 ? 29.337 -6.865 -1.544 1.00 94.38 217 MET A C 1
ATOM 1745 O O . MET A 1 217 ? 29.564 -5.713 -1.166 1.00 94.38 217 MET A O 1
ATOM 1749 N N . ALA A 1 218 ? 30.276 -7.603 -2.143 1.00 92.06 218 ALA A N 1
ATOM 1750 C CA . ALA A 1 218 ? 31.575 -7.076 -2.566 1.00 92.06 218 ALA A CA 1
ATOM 1751 C C . ALA A 1 218 ? 31.540 -6.659 -4.057 1.00 92.06 218 ALA A C 1
ATOM 1753 O O . ALA A 1 218 ? 31.376 -7.516 -4.919 1.00 92.06 218 ALA A O 1
ATOM 1754 N N . PRO A 1 219 ? 31.711 -5.369 -4.421 1.00 87.25 219 PRO A N 1
ATOM 1755 C CA . PRO A 1 219 ? 31.665 -4.919 -5.818 1.00 87.25 219 PRO A CA 1
ATOM 1756 C C . PRO A 1 219 ? 33.022 -5.114 -6.526 1.00 87.25 219 PRO A C 1
ATOM 1758 O O . PRO A 1 219 ? 33.704 -4.154 -6.907 1.00 87.25 219 PRO A O 1
ATOM 1761 N N . SER A 1 220 ? 33.462 -6.361 -6.647 1.00 90.19 220 SER A N 1
ATOM 1762 C CA . SER A 1 220 ? 34.762 -6.779 -7.202 1.00 90.19 220 SER A CA 1
ATOM 1763 C C . SER A 1 220 ? 34.759 -6.879 -8.731 1.00 90.19 220 SER A C 1
ATOM 1765 O O . SER A 1 220 ? 35.708 -6.410 -9.362 1.00 90.19 220 SER A O 1
ATOM 1767 N N . LEU A 1 221 ? 33.665 -7.366 -9.320 1.00 94.00 221 LEU A N 1
ATOM 1768 C CA . LEU A 1 221 ? 33.495 -7.569 -10.764 1.00 94.00 221 LEU A CA 1
ATOM 1769 C C . LEU A 1 221 ? 32.911 -6.342 -11.490 1.00 94.00 221 LEU A C 1
ATOM 1771 O O . LEU A 1 221 ? 32.375 -5.429 -10.862 1.00 94.00 221 LEU A O 1
ATOM 1775 N N . GLU A 1 222 ? 33.021 -6.304 -12.824 1.00 94.62 222 GLU A N 1
ATOM 1776 C CA . GLU A 1 222 ? 32.433 -5.240 -13.661 1.00 94.62 222 GLU A CA 1
ATOM 1777 C C . GLU A 1 222 ? 30.903 -5.324 -13.705 1.00 94.62 222 GLU A C 1
ATOM 1779 O O . GLU A 1 222 ? 30.230 -4.306 -13.552 1.00 94.62 222 GLU A O 1
ATOM 1784 N N . THR A 1 223 ? 30.364 -6.538 -13.831 1.00 96.19 223 THR A N 1
ATOM 1785 C CA . THR A 1 223 ? 28.947 -6.846 -13.608 1.00 96.19 223 THR A CA 1
ATOM 1786 C C . THR A 1 223 ? 28.811 -7.477 -12.236 1.00 96.19 223 THR A C 1
ATOM 1788 O O . THR A 1 223 ? 29.518 -8.427 -11.918 1.00 96.19 223 THR A O 1
ATOM 1791 N N . VAL A 1 224 ? 27.919 -6.938 -11.412 1.00 96.75 224 VAL A N 1
ATOM 1792 C CA . VAL A 1 224 ? 27.769 -7.352 -10.009 1.00 96.75 224 VAL A CA 1
ATOM 1793 C C . VAL A 1 224 ? 26.428 -8.021 -9.734 1.00 96.75 224 VAL A C 1
ATOM 1795 O O . VAL A 1 224 ? 26.307 -8.789 -8.788 1.00 96.75 224 VAL A O 1
ATOM 1798 N N . ILE A 1 225 ? 25.418 -7.774 -10.570 1.00 96.94 225 ILE A N 1
ATOM 1799 C CA . ILE A 1 225 ? 24.150 -8.508 -10.553 1.00 96.94 225 ILE A CA 1
ATOM 1800 C C . ILE A 1 225 ? 23.735 -8.747 -11.999 1.00 96.94 225 ILE A C 1
ATOM 1802 O O . ILE A 1 225 ? 23.661 -7.797 -12.774 1.00 96.94 225 ILE A O 1
ATOM 1806 N N . ASN A 1 226 ? 23.423 -9.992 -12.346 1.00 96.50 226 ASN A N 1
ATOM 1807 C CA . ASN A 1 226 ? 22.726 -10.337 -13.579 1.00 96.50 226 ASN A CA 1
ATOM 1808 C C . ASN A 1 226 ? 21.846 -11.585 -13.377 1.00 96.50 226 ASN A C 1
ATOM 1810 O O . ASN A 1 226 ? 21.796 -12.170 -12.291 1.00 96.50 226 ASN A O 1
ATOM 1814 N N . GLU A 1 227 ? 21.136 -11.986 -14.429 1.00 95.56 227 GLU A N 1
ATOM 1815 C CA . GLU A 1 227 ? 20.242 -13.148 -14.403 1.00 95.56 227 GLU A CA 1
ATOM 1816 C C . GLU A 1 227 ? 20.976 -14.466 -14.132 1.00 95.56 227 GLU A C 1
ATOM 1818 O O . GLU A 1 227 ? 20.506 -15.273 -13.329 1.00 95.56 227 GLU A O 1
ATOM 1823 N N . ASP A 1 228 ? 22.152 -14.663 -14.727 1.00 95.75 228 ASP A N 1
ATOM 1824 C CA . ASP A 1 228 ? 22.940 -15.887 -14.560 1.00 95.75 228 ASP A CA 1
ATOM 1825 C C . ASP A 1 228 ? 23.397 -16.083 -13.112 1.00 95.75 228 ASP A C 1
ATOM 1827 O O . ASP A 1 228 ? 23.398 -17.210 -12.606 1.00 95.75 228 ASP A O 1
ATOM 1831 N N . TYR A 1 229 ? 23.736 -14.998 -12.411 1.00 95.88 229 TYR A N 1
ATOM 1832 C CA . TYR A 1 229 ? 24.125 -15.050 -11.001 1.00 95.88 229 TYR A CA 1
ATOM 1833 C C . TYR A 1 229 ? 22.931 -15.447 -10.128 1.00 95.88 229 TYR A C 1
ATOM 1835 O O . TYR A 1 229 ? 23.070 -16.304 -9.254 1.00 95.88 229 TYR A O 1
ATOM 1843 N N . MET A 1 230 ? 21.738 -14.908 -10.414 1.00 96.00 230 MET A N 1
ATOM 1844 C CA . MET A 1 230 ? 20.504 -15.304 -9.725 1.00 96.00 230 MET A CA 1
ATOM 1845 C C . MET A 1 230 ? 20.184 -16.789 -9.948 1.00 96.00 230 MET A C 1
ATOM 1847 O O . MET A 1 230 ? 19.934 -17.513 -8.986 1.00 96.00 230 MET A O 1
ATOM 1851 N N . TYR A 1 231 ? 20.242 -17.276 -11.192 1.00 95.88 231 TYR A N 1
ATOM 1852 C CA . TYR A 1 231 ? 19.993 -18.693 -11.485 1.00 95.88 231 TYR A CA 1
ATOM 1853 C C . TYR A 1 231 ? 21.050 -19.616 -10.875 1.00 95.88 231 TYR A C 1
ATOM 1855 O O . TYR A 1 231 ? 20.718 -20.710 -10.417 1.00 95.88 231 TYR A O 1
ATOM 1863 N N . SER A 1 232 ? 22.311 -19.184 -10.822 1.00 96.25 232 SER A N 1
ATOM 1864 C CA . SER A 1 232 ? 23.385 -19.940 -10.166 1.00 96.25 232 SER A CA 1
ATOM 1865 C C . SER A 1 232 ? 23.130 -20.079 -8.664 1.00 96.25 232 SER A C 1
ATOM 1867 O O . SER A 1 232 ? 23.296 -21.168 -8.117 1.00 96.25 232 SER A O 1
ATOM 1869 N N . LEU A 1 233 ? 22.653 -19.015 -8.009 1.00 95.25 233 LEU A N 1
ATOM 1870 C CA . LEU A 1 233 ? 22.296 -19.042 -6.590 1.00 95.25 233 LEU A CA 1
ATOM 1871 C C . LEU A 1 233 ? 21.078 -19.940 -6.303 1.00 95.25 233 LEU A C 1
ATOM 1873 O O . LEU A 1 233 ? 21.060 -20.651 -5.302 1.00 95.25 233 LEU A O 1
ATOM 1877 N N . LEU A 1 234 ? 20.079 -19.975 -7.190 1.00 94.62 234 LEU A N 1
ATOM 1878 C CA . LEU A 1 234 ? 18.949 -20.910 -7.066 1.00 94.62 234 LEU A CA 1
ATOM 1879 C C . LEU A 1 234 ? 19.382 -22.361 -7.252 1.00 94.62 234 LEU A C 1
ATOM 1881 O O . LEU A 1 234 ? 19.005 -23.231 -6.474 1.00 94.62 234 LEU A O 1
ATOM 1885 N N . LYS A 1 235 ? 20.236 -22.617 -8.245 1.00 95.12 235 LYS A N 1
ATOM 1886 C CA . LYS A 1 235 ? 20.803 -23.948 -8.467 1.00 95.12 235 LYS A CA 1
ATOM 1887 C C . LYS A 1 235 ? 21.550 -24.444 -7.227 1.00 95.12 235 LYS A C 1
ATOM 1889 O O . LYS A 1 235 ? 21.452 -25.620 -6.891 1.00 95.12 235 LYS A O 1
ATOM 1894 N N . LEU A 1 236 ? 22.251 -23.550 -6.528 1.00 94.75 236 LEU A N 1
ATOM 1895 C CA . LEU A 1 236 ? 22.934 -23.872 -5.277 1.00 94.75 236 LEU A CA 1
ATOM 1896 C C . LEU A 1 236 ? 21.944 -24.314 -4.192 1.00 94.75 236 LEU A C 1
ATOM 1898 O O . LEU A 1 236 ? 22.209 -25.294 -3.502 1.00 94.75 236 LEU A O 1
ATOM 1902 N N . LEU A 1 237 ? 20.804 -23.628 -4.060 1.00 93.00 237 LEU A N 1
ATOM 1903 C CA . LEU A 1 237 ? 19.750 -24.003 -3.112 1.00 93.00 237 LEU A CA 1
ATOM 1904 C C . LEU A 1 237 ? 19.122 -25.366 -3.426 1.00 93.00 237 LEU A C 1
ATOM 1906 O O . LEU A 1 237 ? 18.796 -26.111 -2.504 1.00 93.00 237 LEU A O 1
ATOM 1910 N N . ASP A 1 238 ? 18.963 -25.691 -4.709 1.00 92.44 238 ASP A N 1
ATOM 1911 C CA . ASP A 1 238 ? 18.280 -26.911 -5.142 1.00 92.44 238 ASP A CA 1
ATOM 1912 C C . ASP A 1 238 ? 19.159 -28.164 -5.038 1.00 92.44 238 ASP A C 1
ATOM 1914 O O . ASP A 1 238 ? 18.686 -29.230 -4.636 1.00 92.44 238 ASP A O 1
ATOM 1918 N N . VAL A 1 239 ? 20.430 -28.066 -5.445 1.00 92.69 239 VAL A N 1
ATOM 1919 C CA . VAL A 1 239 ? 21.320 -29.232 -5.612 1.00 92.69 239 VAL A CA 1
ATOM 1920 C C . VAL A 1 239 ? 22.678 -29.099 -4.913 1.00 92.69 239 VAL A C 1
ATOM 1922 O O . VAL A 1 239 ? 23.504 -30.006 -5.015 1.00 92.69 239 VAL A O 1
ATOM 1925 N N . GLY A 1 240 ? 22.921 -28.012 -4.177 1.00 91.81 240 GLY A N 1
ATOM 1926 C CA . GLY A 1 240 ? 24.184 -27.763 -3.476 1.00 91.81 240 GLY A CA 1
ATOM 1927 C C . GLY A 1 240 ? 25.349 -27.399 -4.405 1.00 91.81 240 GLY A C 1
ATOM 1928 O O . GLY A 1 240 ? 25.196 -27.286 -5.623 1.00 91.81 240 GLY A O 1
ATOM 1929 N N . LEU A 1 241 ? 26.542 -27.210 -3.821 1.00 91.38 241 LEU A N 1
ATOM 1930 C CA . LEU A 1 241 ? 27.754 -26.796 -4.551 1.00 91.38 241 LEU A CA 1
ATOM 1931 C C . LEU A 1 241 ? 28.125 -27.754 -5.690 1.00 91.38 241 LEU A C 1
ATOM 1933 O O . LEU A 1 241 ? 28.617 -27.315 -6.724 1.00 91.38 241 LEU A O 1
ATOM 1937 N N . GLU A 1 242 ? 27.850 -29.050 -5.527 1.00 90.00 242 GLU A N 1
ATOM 1938 C CA . GLU A 1 242 ? 28.131 -30.085 -6.531 1.00 90.00 242 GLU A CA 1
ATOM 1939 C C . GLU A 1 242 ? 27.394 -29.843 -7.858 1.00 90.00 242 GLU A C 1
ATOM 1941 O O . GLU A 1 242 ? 27.819 -30.321 -8.910 1.00 90.00 242 GLU A O 1
ATOM 1946 N N . GLY A 1 243 ? 26.290 -29.090 -7.820 1.00 89.44 243 GLY A N 1
ATOM 1947 C CA . GLY A 1 243 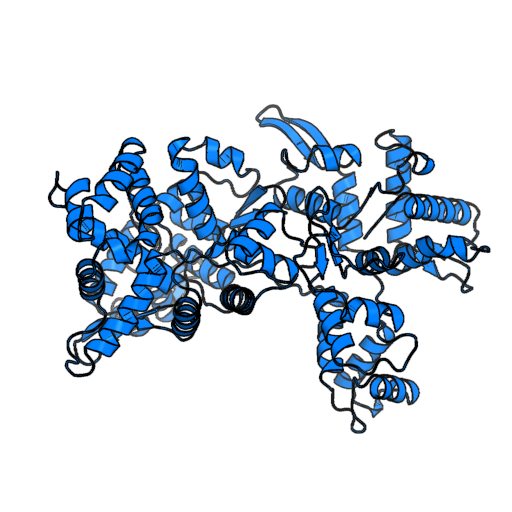? 25.537 -28.717 -9.006 1.00 89.44 243 GLY A CA 1
ATOM 1948 C C . GLY A 1 243 ? 26.110 -27.532 -9.780 1.00 89.44 243 GLY A C 1
ATOM 1949 O O . GLY A 1 243 ? 25.676 -27.309 -10.910 1.00 89.44 243 GLY A O 1
ATOM 1950 N N . LEU A 1 244 ? 27.043 -26.756 -9.226 1.00 94.50 244 LEU A N 1
ATOM 1951 C CA . LEU A 1 244 ? 27.585 -25.549 -9.859 1.00 94.50 244 LEU A CA 1
ATOM 1952 C C . LEU A 1 244 ? 28.906 -25.834 -10.583 1.00 94.50 244 LEU A C 1
ATOM 1954 O O . LEU A 1 244 ? 29.651 -26.748 -10.237 1.00 94.50 244 LEU A O 1
ATOM 1958 N N . THR A 1 245 ? 29.211 -25.039 -11.610 1.00 95.88 245 THR A N 1
ATOM 1959 C CA . THR A 1 245 ? 30.559 -25.021 -12.192 1.00 95.88 245 THR A CA 1
ATOM 1960 C C . THR A 1 245 ? 31.520 -24.266 -11.274 1.00 95.88 245 THR A C 1
ATOM 1962 O O . THR A 1 245 ? 31.108 -23.415 -10.487 1.00 95.88 245 THR A O 1
ATOM 1965 N N . GLN A 1 246 ? 32.820 -24.535 -11.411 1.00 94.38 246 GLN A N 1
ATOM 1966 C CA . GLN A 1 246 ? 33.852 -23.827 -10.649 1.00 94.38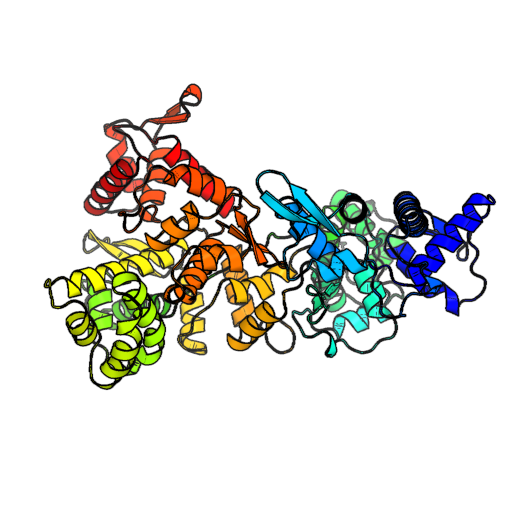 246 GLN A CA 1
ATOM 1967 C C . GLN A 1 246 ? 33.780 -22.303 -10.857 1.00 94.38 246 GLN A C 1
ATOM 1969 O O . GLN A 1 246 ? 33.882 -21.550 -9.897 1.00 94.38 246 GLN A O 1
ATOM 1974 N N . GLU A 1 247 ? 33.513 -21.861 -12.088 1.00 94.38 247 GLU A N 1
ATOM 1975 C CA . GLU A 1 247 ? 33.325 -20.446 -12.429 1.00 94.38 247 GLU A CA 1
ATOM 1976 C C . GLU A 1 247 ? 32.113 -19.831 -11.711 1.00 94.38 247 GLU A C 1
ATOM 1978 O O . GLU A 1 247 ? 32.206 -18.732 -11.172 1.00 94.38 247 GLU A O 1
ATOM 1983 N N . GLN A 1 248 ? 30.985 -20.550 -11.636 1.00 95.69 248 GLN A N 1
ATOM 1984 C CA . GLN A 1 248 ? 29.807 -20.081 -10.898 1.00 95.69 248 GLN A CA 1
ATOM 1985 C C . GLN A 1 248 ? 30.110 -19.915 -9.405 1.00 95.69 248 GLN A C 1
ATOM 1987 O O . GLN A 1 248 ? 29.711 -18.918 -8.810 1.00 95.69 248 GLN A O 1
ATOM 1992 N N . ILE A 1 249 ? 30.824 -20.871 -8.803 1.00 95.88 249 ILE A N 1
ATOM 1993 C CA . ILE A 1 249 ? 31.217 -20.805 -7.388 1.00 95.88 249 ILE A CA 1
ATOM 1994 C C . ILE A 1 249 ? 32.146 -19.610 -7.152 1.00 95.88 249 ILE A C 1
ATOM 1996 O O . ILE A 1 249 ? 31.923 -18.843 -6.218 1.00 95.88 249 ILE A O 1
ATOM 2000 N N . GLU A 1 250 ? 33.152 -19.428 -8.011 1.00 95.00 250 GLU A N 1
ATOM 2001 C CA . GLU A 1 250 ? 34.109 -18.321 -7.920 1.00 95.00 250 GLU A CA 1
ATOM 2002 C C . GLU A 1 250 ? 33.413 -16.962 -7.999 1.00 95.00 250 GLU A C 1
ATOM 2004 O O . GLU A 1 250 ? 33.642 -16.122 -7.134 1.00 95.00 250 GLU A O 1
ATOM 2009 N N . VAL A 1 251 ? 32.496 -16.774 -8.952 1.00 95.81 251 VAL A N 1
ATOM 2010 C CA . VAL A 1 251 ? 31.733 -15.524 -9.095 1.00 95.81 251 VAL A CA 1
ATOM 2011 C C . VAL A 1 251 ? 30.848 -15.251 -7.876 1.00 95.81 251 VAL A C 1
ATOM 2013 O O . VAL A 1 251 ? 30.858 -14.138 -7.345 1.00 95.81 251 VAL A O 1
ATOM 2016 N N . LEU A 1 252 ? 30.085 -16.248 -7.408 1.00 96.50 252 LEU A N 1
ATOM 2017 C CA . LEU A 1 252 ? 29.199 -16.071 -6.251 1.00 96.50 252 LEU A CA 1
ATOM 2018 C C . LEU A 1 252 ? 29.990 -15.767 -4.967 1.00 96.50 252 LEU A C 1
ATOM 2020 O O . LEU A 1 252 ? 29.553 -14.942 -4.161 1.00 96.50 252 LEU A O 1
ATOM 2024 N N . ALA A 1 253 ? 31.148 -16.404 -4.780 1.00 96.12 253 ALA A N 1
ATOM 2025 C CA . ALA A 1 253 ? 32.025 -16.160 -3.638 1.00 96.12 253 ALA A CA 1
ATOM 2026 C C . ALA A 1 253 ? 32.737 -14.799 -3.734 1.00 96.12 253 ALA A C 1
ATOM 2028 O O . ALA A 1 253 ? 32.804 -14.067 -2.747 1.00 96.12 253 ALA A O 1
ATOM 2029 N N . GLU A 1 254 ? 33.224 -14.415 -4.919 1.00 96.44 254 GLU A N 1
ATOM 2030 C CA . GLU A 1 254 ? 33.915 -13.140 -5.158 1.00 96.44 254 GLU A CA 1
ATOM 2031 C C . GLU A 1 254 ? 33.002 -11.924 -4.929 1.00 96.44 254 GLU A C 1
ATOM 2033 O O . GLU A 1 254 ? 33.467 -10.890 -4.441 1.00 96.44 254 GLU A O 1
ATOM 2038 N N . LEU A 1 255 ? 31.705 -12.056 -5.222 1.00 96.75 255 LEU A N 1
ATOM 2039 C CA . LEU A 1 255 ? 30.686 -11.042 -4.928 1.00 96.75 255 LEU A CA 1
ATOM 2040 C C . LEU A 1 255 ? 30.143 -11.123 -3.489 1.00 96.75 255 LEU A C 1
ATOM 2042 O O . LEU A 1 255 ? 29.316 -10.301 -3.096 1.00 96.75 255 LEU A O 1
ATOM 2046 N N . ALA A 1 256 ? 30.630 -12.065 -2.676 1.00 96.81 256 ALA A N 1
ATOM 2047 C CA . ALA A 1 256 ? 30.176 -12.325 -1.309 1.00 96.81 256 ALA A CA 1
ATOM 2048 C C . ALA A 1 256 ? 28.680 -12.685 -1.200 1.00 96.81 256 ALA A C 1
ATOM 2050 O O . ALA A 1 256 ? 28.020 -12.348 -0.215 1.00 96.81 256 ALA A O 1
ATOM 2051 N N . PHE A 1 257 ? 28.133 -13.392 -2.195 1.00 97.44 257 PHE A N 1
ATOM 2052 C CA . PHE A 1 257 ? 26.802 -14.000 -2.091 1.00 97.44 257 PHE A CA 1
ATOM 2053 C C . PHE A 1 257 ? 26.823 -15.296 -1.280 1.00 97.44 257 PHE A C 1
ATOM 2055 O O . PHE A 1 257 ? 25.830 -15.614 -0.624 1.00 97.44 257 PHE A O 1
ATOM 2062 N N . ILE A 1 258 ? 27.949 -16.015 -1.301 1.00 97.06 258 ILE A N 1
ATOM 2063 C CA . ILE A 1 258 ? 28.162 -17.264 -0.564 1.00 97.06 258 ILE A CA 1
ATOM 2064 C C . ILE A 1 258 ? 29.542 -17.288 0.101 1.00 97.06 258 ILE A C 1
ATOM 2066 O O . ILE A 1 258 ? 30.443 -16.557 -0.317 1.00 97.06 258 ILE A O 1
ATOM 2070 N N . ASP A 1 259 ? 29.712 -18.128 1.122 1.00 94.69 259 ASP A N 1
ATOM 2071 C CA . ASP A 1 259 ? 31.023 -18.447 1.700 1.00 94.69 259 ASP A CA 1
ATOM 2072 C C . ASP A 1 259 ? 31.707 -19.644 1.004 1.00 94.69 259 ASP A C 1
ATOM 2074 O O . ASP A 1 259 ? 31.212 -20.186 0.012 1.00 94.69 259 ASP A O 1
ATOM 2078 N N . ALA A 1 260 ? 32.881 -20.045 1.508 1.00 87.69 260 ALA A N 1
ATOM 2079 C CA . ALA A 1 260 ? 33.679 -21.135 0.942 1.00 87.69 260 ALA A CA 1
ATOM 2080 C C . ALA A 1 260 ? 33.010 -22.514 1.087 1.00 87.69 260 ALA A C 1
ATOM 2082 O O . ALA A 1 260 ? 33.310 -23.435 0.326 1.00 87.69 260 ALA A O 1
ATOM 2083 N N . GLU A 1 261 ? 32.110 -22.656 2.057 1.00 89.38 261 GLU A N 1
ATOM 2084 C CA . GLU A 1 261 ? 31.324 -23.855 2.318 1.00 89.38 261 GLU A CA 1
ATOM 2085 C C . GLU A 1 261 ? 30.000 -23.873 1.532 1.00 89.38 261 GLU A C 1
ATOM 2087 O O . GLU A 1 261 ? 29.290 -24.880 1.547 1.00 89.38 261 GLU A O 1
ATOM 2092 N N . GLY A 1 262 ? 29.681 -22.791 0.812 1.00 90.19 262 GLY A N 1
ATOM 2093 C CA . GLY A 1 262 ? 28.461 -22.645 0.021 1.00 90.19 262 GLY A CA 1
ATOM 2094 C C . GLY A 1 262 ? 27.246 -22.181 0.823 1.00 90.19 262 GLY A C 1
ATOM 2095 O O . GLY A 1 262 ? 26.124 -22.275 0.323 1.00 90.19 262 GLY A O 1
ATOM 2096 N N . ASN A 1 263 ? 27.430 -21.679 2.048 1.00 94.88 263 ASN A N 1
ATOM 2097 C CA . ASN A 1 263 ? 26.345 -21.059 2.800 1.00 94.88 263 ASN A CA 1
ATOM 2098 C C . ASN A 1 263 ? 26.037 -19.676 2.228 1.00 94.88 263 ASN A C 1
ATOM 2100 O O . ASN A 1 263 ? 26.934 -18.924 1.849 1.00 94.88 263 ASN A O 1
ATOM 2104 N N . ILE A 1 264 ? 24.755 -19.323 2.207 1.00 96.50 264 ILE A N 1
ATOM 2105 C CA . ILE A 1 264 ? 24.292 -18.032 1.704 1.00 96.50 264 ILE A CA 1
ATOM 2106 C C . ILE A 1 264 ? 24.621 -16.927 2.712 1.00 96.50 264 ILE A C 1
ATOM 2108 O O . ILE A 1 264 ? 24.313 -17.032 3.898 1.00 96.50 264 ILE A O 1
ATOM 2112 N N . LEU A 1 265 ? 25.235 -15.855 2.215 1.00 96.94 265 LEU A N 1
ATOM 2113 C CA . LEU A 1 265 ? 25.544 -14.637 2.962 1.00 96.94 265 LEU A CA 1
ATOM 2114 C C . LEU A 1 265 ? 24.419 -13.594 2.796 1.00 96.94 265 LEU A C 1
ATOM 2116 O O . LEU A 1 265 ? 23.604 -13.726 1.881 1.00 96.94 265 LEU A O 1
ATOM 2120 N N . PRO A 1 266 ? 24.370 -12.512 3.603 1.00 97.06 266 PRO A N 1
ATOM 2121 C CA . PRO A 1 266 ? 23.285 -11.521 3.533 1.00 97.06 266 PRO A CA 1
ATOM 2122 C C . PRO A 1 266 ? 23.033 -10.940 2.133 1.00 97.06 266 PRO A C 1
ATOM 2124 O O . PRO A 1 266 ? 21.886 -10.734 1.740 1.00 97.06 266 PRO A O 1
ATOM 2127 N N . ALA A 1 267 ? 24.091 -10.722 1.346 1.00 96.25 267 ALA A N 1
ATOM 2128 C CA . ALA A 1 267 ? 23.953 -10.272 -0.036 1.00 96.25 267 ALA A CA 1
ATOM 2129 C C . ALA A 1 267 ? 23.259 -11.319 -0.921 1.00 96.25 267 ALA A C 1
ATOM 2131 O O . ALA A 1 267 ? 22.427 -10.962 -1.752 1.00 96.25 267 ALA A O 1
ATOM 2132 N N . GLY A 1 268 ? 23.552 -12.606 -0.718 1.00 97.00 268 GLY A N 1
ATOM 2133 C CA . GLY A 1 268 ? 22.862 -13.701 -1.393 1.00 97.00 268 GLY A CA 1
ATOM 2134 C C . GLY A 1 268 ? 21.390 -13.793 -0.981 1.00 97.00 268 GLY A C 1
ATOM 2135 O O . GLY A 1 268 ? 20.529 -13.935 -1.844 1.00 97.00 268 GLY A O 1
ATOM 2136 N N . GLU A 1 269 ? 21.061 -13.610 0.303 1.00 96.94 269 GLU A N 1
ATOM 2137 C CA . GLU A 1 269 ? 19.662 -13.554 0.764 1.00 96.94 269 GLU A CA 1
ATOM 2138 C C . GLU A 1 269 ? 18.886 -12.408 0.096 1.00 96.94 269 GLU A C 1
ATOM 2140 O O . GLU A 1 269 ? 17.751 -12.587 -0.351 1.00 96.94 269 GLU A O 1
ATOM 2145 N N . HIS A 1 270 ? 19.501 -11.228 -0.016 1.00 97.31 270 HIS A N 1
ATOM 2146 C CA . HIS A 1 270 ? 18.903 -10.094 -0.719 1.00 97.31 270 HIS A CA 1
ATOM 2147 C C . HIS A 1 270 ? 18.790 -10.333 -2.231 1.00 97.31 270 HIS A C 1
ATOM 2149 O O . HIS A 1 270 ? 17.778 -9.954 -2.820 1.00 97.31 270 HIS A O 1
ATOM 2155 N N . LEU A 1 271 ? 19.751 -11.026 -2.850 1.00 97.19 271 LEU A N 1
ATOM 2156 C CA . LEU A 1 271 ? 19.675 -11.403 -4.262 1.00 97.19 271 LEU A CA 1
ATOM 2157 C C . LEU A 1 271 ? 18.539 -12.409 -4.535 1.00 97.19 271 LEU A C 1
ATOM 2159 O O . LEU A 1 271 ? 17.895 -12.341 -5.582 1.00 97.19 271 LEU A O 1
ATOM 2163 N N . LEU A 1 272 ? 18.225 -13.300 -3.590 1.00 96.12 272 LEU A N 1
ATOM 2164 C CA . LEU A 1 272 ? 17.046 -14.171 -3.694 1.00 96.12 272 LEU A CA 1
ATOM 2165 C C . LEU A 1 272 ? 15.736 -13.373 -3.658 1.00 96.12 272 LEU A C 1
ATOM 2167 O O . LEU A 1 272 ? 14.809 -13.685 -4.403 1.00 96.12 272 LEU A O 1
ATOM 2171 N N . GLU A 1 273 ? 15.656 -12.324 -2.836 1.00 95.81 273 GLU A N 1
ATOM 2172 C CA . GLU A 1 273 ? 14.504 -11.412 -2.837 1.00 95.81 273 GLU A CA 1
ATOM 2173 C C . GLU A 1 273 ? 14.380 -10.664 -4.174 1.00 95.81 273 GLU A C 1
ATOM 2175 O O . GLU A 1 273 ? 13.279 -10.525 -4.711 1.00 95.81 273 GLU A O 1
ATOM 2180 N N . VAL A 1 274 ? 15.508 -10.240 -4.761 1.00 96.94 274 VAL A N 1
ATOM 2181 C CA . VAL A 1 274 ? 15.542 -9.675 -6.121 1.00 96.94 274 VAL A CA 1
ATOM 2182 C C . VAL A 1 274 ? 14.953 -10.667 -7.122 1.00 96.94 274 VAL A C 1
ATOM 2184 O O . VAL A 1 274 ? 14.087 -10.280 -7.908 1.00 96.94 274 VAL A O 1
ATOM 2187 N N . TYR A 1 275 ? 15.358 -11.940 -7.068 1.00 95.62 275 TYR A N 1
ATOM 2188 C CA . TYR A 1 275 ? 14.824 -12.973 -7.954 1.00 95.62 275 TYR A CA 1
ATOM 2189 C C . TYR A 1 275 ? 13.304 -13.145 -7.810 1.00 95.62 275 TYR A C 1
ATOM 2191 O O . TYR A 1 275 ? 12.611 -13.159 -8.827 1.00 95.62 275 TYR A O 1
ATOM 2199 N N . LYS A 1 276 ? 12.765 -13.221 -6.585 1.00 94.62 276 LYS A N 1
ATOM 2200 C CA . LYS A 1 276 ? 11.311 -13.346 -6.351 1.00 94.62 276 LYS A CA 1
ATOM 2201 C C . LYS A 1 276 ? 10.535 -12.176 -6.954 1.00 94.62 276 LYS A C 1
ATOM 2203 O O . LYS A 1 276 ? 9.594 -12.361 -7.725 1.00 94.62 276 LYS A O 1
ATOM 2208 N N . LEU A 1 277 ? 10.978 -10.948 -6.689 1.00 95.00 277 LEU A N 1
ATOM 2209 C CA . LEU A 1 277 ? 10.322 -9.742 -7.202 1.00 95.00 277 LEU A CA 1
ATOM 2210 C C . LEU A 1 277 ? 10.420 -9.633 -8.730 1.00 95.00 277 LEU A C 1
ATOM 2212 O O . LEU A 1 277 ? 9.458 -9.243 -9.392 1.00 95.00 277 LEU A O 1
ATOM 2216 N N . TRP A 1 278 ? 11.570 -9.980 -9.305 1.00 94.81 278 TRP A N 1
ATOM 2217 C CA . TRP A 1 278 ? 11.819 -9.882 -10.744 1.00 94.81 278 TRP A CA 1
ATOM 2218 C C . TRP A 1 278 ? 11.169 -11.014 -11.552 1.00 94.81 278 TRP A C 1
ATOM 2220 O O . TRP A 1 278 ? 10.593 -10.771 -12.617 1.00 94.81 278 TRP A O 1
ATOM 2230 N N . SER A 1 279 ? 11.272 -12.254 -11.071 1.00 91.62 279 SER A N 1
ATOM 2231 C CA . SER A 1 279 ? 10.837 -13.459 -11.781 1.00 91.62 279 SER A CA 1
ATOM 2232 C C . SER A 1 279 ? 9.390 -13.827 -11.474 1.00 91.62 279 SER A C 1
ATOM 2234 O O . SER A 1 279 ? 8.606 -14.033 -12.401 1.00 91.62 279 SER A O 1
ATOM 2236 N N . GLU A 1 280 ? 9.025 -13.862 -10.193 1.00 89.19 280 GLU A N 1
ATOM 2237 C CA . GLU A 1 280 ? 7.712 -14.321 -9.718 1.00 89.19 280 GLU A CA 1
ATOM 2238 C C . GLU A 1 280 ? 6.704 -13.164 -9.609 1.00 89.19 280 GLU A C 1
ATOM 2240 O O . GLU A 1 280 ? 5.498 -13.392 -9.560 1.00 89.19 280 GLU A O 1
ATOM 2245 N N . LYS A 1 281 ? 7.184 -11.909 -9.666 1.00 89.88 281 LYS A N 1
ATOM 2246 C CA . LYS A 1 281 ? 6.377 -10.677 -9.564 1.00 89.88 281 LYS A CA 1
ATOM 2247 C C . LYS A 1 281 ? 5.574 -10.602 -8.257 1.00 89.88 281 LYS A C 1
ATOM 2249 O O . LYS A 1 281 ? 4.492 -10.015 -8.220 1.00 89.88 281 LYS A O 1
ATOM 2254 N N . GLU A 1 282 ? 6.121 -11.157 -7.177 1.00 88.75 282 GLU A N 1
ATOM 2255 C CA . GLU A 1 282 ? 5.504 -11.164 -5.846 1.00 88.75 282 GLU A CA 1
ATOM 2256 C C . GLU A 1 282 ? 5.713 -9.829 -5.112 1.00 88.75 282 GLU A C 1
ATOM 2258 O O . GLU A 1 282 ? 6.534 -9.702 -4.207 1.00 88.75 282 GLU A O 1
ATOM 2263 N N . TYR A 1 283 ? 4.971 -8.795 -5.512 1.00 90.44 283 TYR A N 1
ATOM 2264 C CA . TYR A 1 283 ? 5.011 -7.484 -4.854 1.00 90.44 283 TYR A CA 1
ATOM 2265 C C . TYR A 1 283 ? 4.021 -7.386 -3.693 1.00 90.44 283 TYR A C 1
ATOM 2267 O O . TYR A 1 283 ? 2.945 -7.986 -3.709 1.00 90.44 283 TYR A O 1
ATOM 2275 N N . ARG A 1 284 ? 4.346 -6.551 -2.699 1.00 88.06 284 ARG A N 1
ATOM 2276 C CA . ARG A 1 284 ? 3.424 -6.278 -1.591 1.00 88.06 284 ARG A CA 1
ATOM 2277 C C . ARG A 1 284 ? 2.297 -5.344 -2.049 1.00 88.06 284 ARG A C 1
ATOM 2279 O O . ARG A 1 284 ? 2.586 -4.344 -2.714 1.00 88.06 284 ARG A O 1
ATOM 2286 N N . PRO A 1 285 ? 1.031 -5.620 -1.683 1.00 90.62 285 PRO A N 1
ATOM 2287 C CA . PRO A 1 285 ? -0.063 -4.695 -1.947 1.00 90.62 285 PRO A CA 1
ATOM 2288 C C . PRO A 1 285 ? 0.105 -3.424 -1.113 1.00 90.62 285 PRO A C 1
ATOM 2290 O O . PRO A 1 285 ? 0.715 -3.444 -0.045 1.00 90.62 285 PRO A O 1
ATOM 2293 N N . VAL A 1 286 ? -0.482 -2.318 -1.562 1.00 93.00 286 VAL A N 1
ATOM 2294 C CA . VAL A 1 286 ? -0.505 -1.087 -0.768 1.00 93.00 286 VAL A CA 1
ATOM 2295 C C . VAL A 1 286 ? -1.400 -1.311 0.448 1.00 93.00 286 VAL A C 1
ATOM 2297 O O . VAL A 1 286 ? -2.598 -1.528 0.313 1.00 93.00 286 VAL A O 1
ATOM 2300 N N . LYS A 1 287 ? -0.818 -1.263 1.648 1.00 94.56 287 LYS A N 1
ATOM 2301 C CA . LYS A 1 287 ? -1.563 -1.200 2.912 1.00 94.56 287 LYS A CA 1
ATOM 2302 C C . LYS A 1 287 ? -1.300 0.143 3.576 1.00 94.56 287 LYS A C 1
ATOM 2304 O O . LYS A 1 287 ? -0.239 0.736 3.389 1.00 94.56 287 LYS A O 1
ATOM 2309 N N . THR A 1 288 ? -2.255 0.638 4.350 1.00 96.06 288 THR A N 1
ATOM 2310 C CA . THR A 1 288 ? -2.135 1.933 5.031 1.00 96.06 288 THR A CA 1
ATOM 2311 C C . THR A 1 288 ? -2.532 1.800 6.498 1.00 96.06 288 THR A C 1
ATOM 2313 O O . THR A 1 288 ? -2.948 0.729 6.959 1.00 96.06 288 THR A O 1
ATOM 2316 N N . PHE A 1 289 ? -2.336 2.869 7.259 1.00 96.81 289 PHE A N 1
ATOM 2317 C CA . PHE A 1 289 ? -2.655 2.925 8.677 1.00 96.81 289 PHE A CA 1
ATOM 2318 C C . PHE A 1 289 ? -3.150 4.327 9.018 1.00 96.81 289 PHE A C 1
ATOM 2320 O O . PHE A 1 289 ? -2.702 5.291 8.403 1.00 96.81 289 PHE A O 1
ATOM 2327 N N . ASP A 1 290 ? -4.062 4.436 9.979 1.00 96.12 290 ASP A N 1
ATOM 2328 C CA . ASP A 1 290 ? -4.610 5.718 10.408 1.00 96.12 290 ASP A CA 1
ATOM 2329 C C . ASP A 1 290 ? -4.857 5.712 11.921 1.00 96.12 290 ASP A C 1
ATOM 2331 O O . ASP A 1 290 ? -5.528 4.818 12.445 1.00 96.12 290 ASP A O 1
ATOM 2335 N N . ILE A 1 291 ? -4.314 6.706 12.624 1.00 95.44 291 ILE A N 1
ATOM 2336 C CA . ILE A 1 291 ? -4.551 6.920 14.053 1.00 95.44 291 ILE A CA 1
ATOM 2337 C C . ILE A 1 291 ? -4.775 8.409 14.325 1.00 95.44 291 ILE A C 1
ATOM 2339 O O . ILE A 1 291 ? -3.951 9.254 13.968 1.00 95.44 291 ILE A O 1
ATOM 2343 N N . GLU A 1 292 ? -5.893 8.727 14.977 1.00 94.88 292 GLU A N 1
ATOM 2344 C CA . GLU A 1 292 ? -6.259 10.103 15.304 1.00 94.88 292 GLU A CA 1
ATOM 2345 C C . GLU A 1 292 ? -5.749 10.503 16.692 1.00 94.88 292 GLU A C 1
ATOM 2347 O O . GLU A 1 292 ? -5.459 9.677 17.559 1.00 94.88 292 GLU A O 1
ATOM 2352 N N . THR A 1 293 ? -5.678 11.804 16.941 1.00 95.00 293 THR A N 1
ATOM 2353 C CA . THR A 1 293 ? -5.231 12.354 18.227 1.00 95.00 293 THR A CA 1
ATOM 2354 C C . THR A 1 293 ? -5.982 11.821 19.461 1.00 95.00 293 THR A C 1
ATOM 2356 O O . THR A 1 293 ? -5.346 11.611 20.495 1.00 95.00 293 THR A O 1
ATOM 2359 N N . LEU A 1 294 ? -7.298 11.561 19.387 1.00 95.44 294 LEU A N 1
ATOM 2360 C CA . LEU A 1 294 ? -8.045 10.977 20.516 1.00 95.44 294 L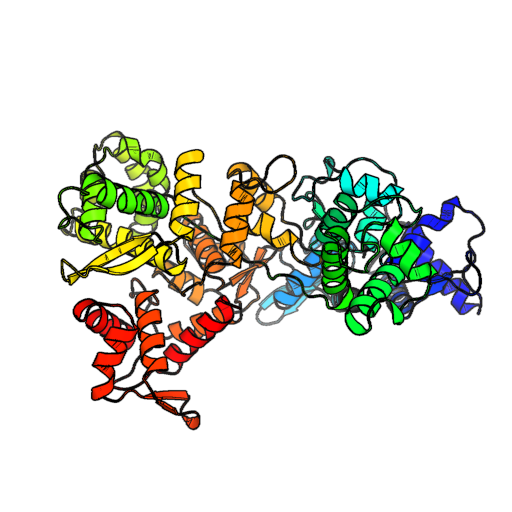EU A CA 1
ATOM 2361 C C . LEU A 1 294 ? -7.615 9.532 20.801 1.00 95.44 294 LEU A C 1
ATOM 2363 O O . LEU A 1 294 ? -7.443 9.168 21.965 1.00 95.44 294 LEU A O 1
ATOM 2367 N N . ASP A 1 295 ? -7.391 8.737 19.752 1.00 96.88 295 ASP A N 1
ATOM 2368 C CA . ASP A 1 295 ? -6.927 7.352 19.864 1.00 96.88 295 ASP A CA 1
ATOM 2369 C C . ASP A 1 295 ? -5.609 7.301 20.666 1.00 96.88 295 ASP A C 1
ATOM 2371 O O . ASP A 1 295 ? -5.424 6.466 21.551 1.00 96.88 295 ASP A O 1
ATOM 2375 N N . GLN A 1 296 ? -4.715 8.266 20.433 1.00 97.06 296 GLN A N 1
ATOM 2376 C CA . GLN A 1 296 ? -3.427 8.378 21.127 1.00 97.06 296 GLN A CA 1
ATOM 2377 C C . GLN A 1 296 ? -3.554 8.792 22.597 1.00 97.06 296 GLN A C 1
ATOM 2379 O O . GLN A 1 296 ? -2.840 8.262 23.452 1.00 97.06 296 GLN A O 1
ATOM 2384 N N . GLU A 1 297 ? -4.460 9.718 22.927 1.00 96.31 297 GLU A N 1
ATOM 2385 C CA . GLU A 1 297 ? -4.727 10.072 24.328 1.00 96.31 297 GLU A CA 1
ATOM 2386 C C . GLU A 1 297 ? -5.375 8.917 25.101 1.00 96.31 297 GLU A C 1
ATOM 2388 O O . GLU A 1 297 ? -5.087 8.750 26.288 1.00 96.31 297 GLU A O 1
ATOM 2393 N N . ILE A 1 298 ? -6.169 8.069 24.437 1.00 97.38 298 ILE A N 1
ATOM 2394 C CA . ILE A 1 298 ? -6.703 6.839 25.036 1.00 97.38 298 ILE A CA 1
ATOM 2395 C C . ILE A 1 298 ? -5.583 5.830 25.315 1.00 97.38 298 ILE A C 1
ATOM 2397 O O . ILE A 1 298 ? -5.528 5.301 26.424 1.00 97.38 298 ILE A O 1
ATOM 2401 N N . LEU A 1 299 ? -4.641 5.613 24.386 1.00 97.94 299 LEU A N 1
ATOM 2402 C CA . LEU A 1 299 ? -3.474 4.747 24.633 1.00 97.94 299 LEU A CA 1
ATOM 2403 C C . LEU A 1 299 ? -2.657 5.220 25.847 1.00 97.94 299 LEU A C 1
ATOM 2405 O O . LEU A 1 299 ? -2.292 4.416 26.707 1.00 97.94 299 LEU A O 1
ATOM 2409 N N . LYS A 1 300 ? -2.425 6.536 25.957 1.00 96.62 300 LYS A N 1
ATOM 2410 C CA . LYS A 1 300 ? -1.772 7.145 27.129 1.00 96.62 300 LYS A CA 1
ATOM 2411 C C . LYS A 1 300 ? -2.588 6.951 28.407 1.00 96.62 300 LYS A C 1
ATOM 2413 O O . LYS A 1 300 ? -2.005 6.713 29.460 1.00 96.62 300 LYS A O 1
ATOM 2418 N N . GLY A 1 301 ? -3.913 7.074 28.326 1.00 95.75 301 GLY A N 1
ATOM 2419 C CA . GLY A 1 301 ? -4.818 6.861 29.455 1.00 95.75 301 GLY A CA 1
ATOM 2420 C C . GLY A 1 301 ? -4.779 5.435 29.981 1.00 95.75 301 GLY A C 1
ATOM 2421 O O . GLY A 1 301 ? -4.652 5.245 31.187 1.00 95.75 301 GLY A O 1
ATOM 2422 N N . ILE A 1 302 ? -4.791 4.442 29.089 1.00 96.75 302 ILE A N 1
ATOM 2423 C CA . ILE A 1 302 ? -4.686 3.025 29.461 1.00 96.75 302 ILE A CA 1
ATOM 2424 C C . ILE A 1 302 ? -3.384 2.760 30.231 1.00 96.75 302 ILE A C 1
ATOM 2426 O O . ILE A 1 302 ? -3.427 2.156 31.302 1.00 96.75 302 ILE A O 1
ATOM 2430 N N . GLU A 1 303 ? -2.236 3.243 29.738 1.00 96.06 303 GLU A N 1
ATOM 2431 C CA . GLU A 1 303 ? -0.957 3.097 30.452 1.00 96.06 303 GLU A CA 1
ATOM 2432 C C . GLU A 1 303 ? -0.971 3.831 31.802 1.00 96.06 303 GLU A C 1
ATOM 2434 O O . GLU A 1 303 ? -0.600 3.259 32.826 1.00 96.06 303 GLU A O 1
ATOM 2439 N N . ALA A 1 304 ? -1.432 5.084 31.827 1.00 94.12 304 ALA A N 1
ATOM 2440 C CA . ALA A 1 304 ? -1.421 5.905 33.033 1.00 94.12 304 ALA A CA 1
ATOM 2441 C C . ALA A 1 304 ? -2.314 5.339 34.145 1.00 94.12 304 ALA A C 1
ATOM 2443 O O . ALA A 1 304 ? -1.921 5.368 35.309 1.00 94.12 304 ALA A O 1
ATOM 2444 N N . ILE A 1 305 ? -3.494 4.809 33.810 1.00 94.31 305 ILE A N 1
ATOM 2445 C CA . ILE A 1 305 ? -4.398 4.193 34.790 1.00 94.31 305 ILE A CA 1
ATOM 2446 C C . ILE A 1 305 ? -3.733 2.965 35.419 1.00 94.31 305 ILE A C 1
ATOM 2448 O O . ILE A 1 305 ? -3.752 2.840 36.643 1.00 94.31 305 ILE A O 1
ATOM 2452 N N . TRP A 1 306 ? -3.081 2.109 34.625 1.00 90.75 306 TRP A N 1
ATOM 2453 C CA . TRP A 1 306 ? -2.328 0.970 35.157 1.00 90.75 306 TRP A CA 1
ATOM 2454 C C . TRP A 1 306 ? -1.170 1.400 36.063 1.00 90.75 306 TRP A C 1
ATOM 2456 O O . TRP A 1 306 ? -1.004 0.861 37.156 1.00 90.75 306 TRP A O 1
ATOM 2466 N N . GLU A 1 307 ? -0.374 2.375 35.626 1.00 91.19 307 GLU A N 1
ATOM 2467 C CA . GLU A 1 307 ? 0.806 2.844 36.356 1.00 91.19 307 GLU A CA 1
ATOM 2468 C C . GLU A 1 307 ? 0.445 3.550 37.670 1.00 91.19 307 GLU A C 1
ATOM 2470 O O . GLU A 1 307 ? 1.041 3.264 38.712 1.00 91.19 307 GLU A O 1
ATOM 2475 N N . ASN A 1 308 ? -0.567 4.421 37.649 1.00 89.75 308 ASN A N 1
ATOM 2476 C CA . ASN A 1 308 ? -0.997 5.190 38.818 1.00 89.75 308 ASN A CA 1
ATOM 2477 C C . ASN A 1 308 ? -1.674 4.318 39.883 1.00 89.75 308 ASN A C 1
ATOM 2479 O O . ASN A 1 308 ? -1.628 4.653 41.066 1.00 89.75 308 ASN A O 1
ATOM 2483 N N . ASN A 1 309 ? -2.275 3.195 39.480 1.00 88.12 309 ASN A N 1
ATOM 2484 C CA . ASN A 1 309 ? -3.043 2.321 40.365 1.00 88.12 309 ASN A CA 1
ATOM 2485 C C . ASN A 1 309 ? -2.346 0.984 40.651 1.00 88.12 309 ASN A C 1
ATOM 2487 O O . ASN A 1 309 ? -2.978 0.037 41.110 1.00 88.12 309 ASN A O 1
ATOM 2491 N N . LYS A 1 310 ? -1.015 0.905 40.497 1.00 83.25 310 LYS A N 1
ATOM 2492 C CA . LYS A 1 310 ? -0.224 -0.278 40.900 1.00 83.25 310 LYS A CA 1
ATOM 2493 C C . LYS A 1 310 ? -0.464 -0.712 42.352 1.00 83.25 310 LYS A C 1
ATOM 2495 O O . LYS A 1 310 ? -0.353 -1.893 42.667 1.00 83.25 310 LYS A O 1
ATOM 2500 N N . SER A 1 311 ? -0.769 0.240 43.234 1.00 79.00 311 SER A N 1
ATOM 2501 C CA . SER A 1 311 ? -1.079 0.013 44.650 1.00 79.00 311 SER A CA 1
ATOM 2502 C C . SER A 1 311 ? -2.558 -0.278 44.930 1.00 79.00 311 SER A C 1
ATOM 2504 O O . SER A 1 311 ? -2.864 -0.769 46.016 1.00 79.00 311 SER A O 1
ATOM 2506 N N . ASN A 1 312 ? -3.460 -0.003 43.981 1.00 82.75 312 ASN A N 1
ATOM 2507 C CA . ASN A 1 312 ? -4.888 -0.290 44.077 1.00 82.75 312 ASN A CA 1
ATOM 2508 C C . ASN A 1 312 ? -5.359 -1.092 42.847 1.00 82.75 312 ASN A C 1
ATOM 2510 O O . ASN A 1 312 ? -5.838 -0.504 41.876 1.00 82.75 312 ASN A O 1
ATOM 2514 N N . PRO A 1 313 ? -5.243 -2.430 42.883 1.00 73.25 313 PRO A N 1
ATOM 2515 C CA . PRO A 1 313 ? -5.514 -3.285 41.730 1.00 73.25 313 PRO A CA 1
ATOM 2516 C C . PRO A 1 313 ? -6.986 -3.325 41.284 1.00 73.25 313 PRO A C 1
ATOM 2518 O O . PRO A 1 313 ? -7.259 -3.937 40.257 1.00 73.25 313 PRO A O 1
ATOM 2521 N N . ASP A 1 314 ? -7.912 -2.695 42.015 1.00 82.19 314 ASP A N 1
ATOM 2522 C CA . ASP A 1 314 ? -9.332 -2.621 41.642 1.00 82.19 314 ASP A CA 1
ATOM 2523 C C . ASP A 1 314 ? -9.628 -1.508 40.618 1.00 82.19 314 ASP A C 1
ATOM 2525 O O . ASP A 1 314 ? -10.676 -1.531 39.965 1.00 82.19 314 ASP A O 1
ATOM 2529 N N . ILE A 1 315 ? -8.724 -0.529 40.472 1.00 87.06 315 ILE A N 1
ATOM 2530 C CA . ILE A 1 315 ? -8.841 0.545 39.478 1.00 87.06 315 ILE A CA 1
ATOM 2531 C C . ILE A 1 315 ? -8.073 0.121 38.229 1.00 87.06 315 ILE A C 1
ATOM 2533 O O . ILE A 1 315 ? -6.843 0.152 38.181 1.00 87.06 315 ILE A O 1
ATOM 2537 N N . ILE A 1 316 ? -8.831 -0.280 37.215 1.00 91.44 316 ILE A N 1
ATOM 2538 C CA . ILE A 1 316 ? -8.335 -0.831 35.952 1.00 91.44 316 ILE A CA 1
ATOM 2539 C C . ILE A 1 316 ? -8.874 -0.019 34.763 1.00 91.44 316 ILE A C 1
ATOM 2541 O O . ILE A 1 316 ? -9.915 0.627 34.907 1.00 91.44 316 ILE A O 1
ATOM 2545 N N . PRO A 1 317 ? -8.221 -0.038 33.582 1.00 94.25 317 PRO A N 1
ATOM 2546 C CA . PRO A 1 317 ? -8.665 0.736 32.419 1.00 94.25 317 PRO A CA 1
ATOM 2547 C C . PRO A 1 317 ? -9.953 0.185 31.789 1.00 94.25 317 PRO A C 1
ATOM 2549 O O . PRO A 1 317 ? -9.939 -0.503 30.769 1.00 94.25 317 PRO A O 1
ATOM 2552 N N . THR A 1 318 ? -11.087 0.489 32.410 1.00 93.88 318 THR A N 1
ATOM 2553 C CA . THR A 1 318 ? -12.425 0.323 31.831 1.00 93.88 318 THR A CA 1
ATOM 2554 C C . THR A 1 318 ? -12.763 1.519 30.937 1.00 93.88 318 THR A C 1
ATOM 2556 O O . THR A 1 318 ? -12.070 2.540 30.961 1.00 93.88 318 THR A O 1
ATOM 2559 N N . ALA A 1 319 ? -13.846 1.434 30.160 1.00 92.56 319 ALA A N 1
ATOM 2560 C CA . ALA A 1 319 ? -14.318 2.582 29.384 1.00 92.56 319 ALA A CA 1
ATOM 2561 C C . ALA A 1 319 ? -14.643 3.782 30.296 1.00 92.56 319 ALA A C 1
ATOM 2563 O O . ALA A 1 319 ? -14.285 4.915 29.973 1.00 92.56 319 ALA A O 1
ATOM 2564 N N . GLU A 1 320 ? -15.265 3.532 31.452 1.00 92.38 320 GLU A N 1
ATOM 2565 C CA . GLU A 1 320 ? -15.602 4.568 32.429 1.00 92.38 320 GLU A CA 1
ATOM 2566 C C . GLU A 1 320 ? -14.349 5.229 33.024 1.00 92.38 320 GLU A C 1
ATOM 2568 O O . GLU A 1 320 ? -14.267 6.457 33.062 1.00 92.38 320 GLU A O 1
ATOM 2573 N N . GLU A 1 321 ? -13.343 4.443 33.418 1.00 93.44 321 GLU A N 1
ATOM 2574 C CA . GLU A 1 321 ? -12.098 4.979 33.992 1.00 93.44 321 GLU A CA 1
ATOM 2575 C C . GLU A 1 321 ? -11.277 5.774 32.966 1.00 93.44 321 GLU A C 1
ATOM 2577 O O . GLU A 1 321 ? -10.696 6.811 33.292 1.00 93.44 321 GLU A O 1
ATOM 2582 N N . ILE A 1 322 ? -11.278 5.358 31.696 1.00 95.19 322 ILE A N 1
ATOM 2583 C CA . ILE A 1 322 ? -10.646 6.125 30.611 1.00 95.19 322 ILE A CA 1
ATOM 2584 C C . ILE A 1 322 ? -11.349 7.478 30.427 1.00 95.19 322 ILE A C 1
ATOM 2586 O O . ILE A 1 322 ? -10.687 8.503 30.257 1.00 95.19 322 ILE A O 1
ATOM 2590 N N . ILE A 1 323 ? -12.681 7.517 30.503 1.00 93.12 323 ILE A N 1
ATOM 2591 C CA . ILE A 1 323 ? -13.444 8.772 30.441 1.00 93.12 323 ILE A CA 1
ATOM 2592 C C . ILE A 1 323 ? -13.116 9.667 31.639 1.00 93.12 323 ILE A C 1
ATOM 2594 O O . ILE A 1 323 ? -12.885 10.864 31.453 1.00 93.12 323 ILE A O 1
ATOM 2598 N N . HIS A 1 324 ? -13.052 9.108 32.851 1.00 92.06 324 HIS A N 1
ATOM 2599 C CA . HIS A 1 324 ? -12.647 9.845 34.051 1.00 92.06 324 HIS A CA 1
ATOM 2600 C C . HIS A 1 324 ? -11.261 10.474 33.875 1.00 92.06 324 HIS A C 1
ATOM 2602 O O . HIS A 1 324 ? -11.119 11.689 34.024 1.00 92.06 324 HIS A O 1
ATOM 2608 N N . PHE A 1 325 ? -10.278 9.694 33.422 1.00 91.81 325 PHE A N 1
ATOM 2609 C CA . PHE A 1 325 ? -8.932 10.185 33.125 1.00 91.81 325 PHE A CA 1
ATOM 2610 C C . PHE A 1 325 ? -8.921 11.352 32.122 1.00 91.81 325 PHE A C 1
ATOM 2612 O O . PHE A 1 325 ? -8.176 12.325 32.285 1.00 91.81 325 PHE A O 1
ATOM 2619 N N . LEU A 1 326 ? -9.750 11.289 31.075 1.00 90.62 326 LEU A N 1
ATOM 2620 C CA . LEU A 1 326 ? -9.861 12.375 30.099 1.00 90.62 326 LEU A CA 1
ATOM 2621 C C . LEU A 1 326 ? -10.476 13.643 30.713 1.00 90.62 326 LEU A C 1
ATOM 2623 O O . LEU A 1 326 ? -10.037 14.746 30.384 1.00 90.62 326 LEU A O 1
ATOM 2627 N N . MET A 1 327 ? -11.451 13.511 31.617 1.00 87.94 327 MET A N 1
ATOM 2628 C CA . MET A 1 327 ? -12.116 14.649 32.269 1.00 87.94 327 MET A CA 1
ATOM 2629 C C . MET A 1 327 ? -11.247 15.359 33.314 1.00 87.94 327 MET A C 1
ATOM 2631 O O . MET A 1 327 ? -11.397 16.569 33.494 1.00 87.94 327 MET A O 1
ATOM 2635 N N . GLU A 1 328 ? -10.342 14.638 33.980 1.00 86.44 328 GLU A N 1
ATOM 2636 C CA . GLU A 1 328 ? -9.500 15.184 35.053 1.00 86.44 328 GLU A CA 1
ATOM 2637 C C . GLU A 1 328 ? -8.446 16.179 34.560 1.00 86.44 328 GLU A C 1
ATOM 2639 O O . GLU A 1 328 ? -8.075 17.108 35.287 1.00 86.44 328 GLU A O 1
ATOM 2644 N N . LYS A 1 329 ? -7.950 16.021 33.327 1.00 83.69 329 LYS A N 1
ATOM 2645 C CA . LYS A 1 329 ? -6.911 16.920 32.822 1.00 83.69 329 LYS A CA 1
ATOM 2646 C C . LYS A 1 329 ? -7.492 18.247 32.309 1.00 83.69 329 LYS A C 1
ATOM 2648 O O . LYS A 1 329 ? -8.554 18.276 31.679 1.00 83.69 329 LYS A O 1
ATOM 2653 N N . PRO A 1 330 ? -6.761 19.360 32.489 1.00 84.69 330 PRO A N 1
ATOM 2654 C CA . PRO A 1 330 ? -7.120 20.643 31.902 1.00 84.69 330 PRO A CA 1
ATOM 2655 C C . PRO A 1 330 ? -7.265 20.584 30.373 1.00 84.69 330 PRO A C 1
ATOM 2657 O O . PRO A 1 330 ? -6.396 20.078 29.667 1.00 84.69 330 PRO A O 1
ATOM 2660 N N . LEU A 1 331 ? -8.304 21.226 29.831 1.00 84.88 331 LEU A N 1
ATOM 2661 C CA . LEU A 1 331 ? -8.577 21.288 28.386 1.00 84.88 331 LEU A CA 1
ATOM 2662 C C . LEU A 1 331 ? -7.414 21.901 27.581 1.00 84.88 331 LEU A C 1
ATOM 2664 O O . LEU A 1 331 ? -7.174 21.538 26.429 1.00 84.88 331 LEU A O 1
ATOM 2668 N N . LYS A 1 332 ? -6.646 22.807 28.201 1.00 83.00 332 LYS A N 1
ATOM 2669 C CA . LYS A 1 332 ? -5.437 23.410 27.614 1.00 83.00 332 LYS A CA 1
ATOM 2670 C C . LYS A 1 332 ? -4.345 22.386 27.275 1.00 83.00 332 LYS A C 1
ATOM 2672 O O . LYS A 1 332 ? -3.543 22.667 26.386 1.00 83.00 332 LYS A O 1
ATOM 2677 N N . ASP A 1 333 ? -4.328 21.237 27.949 1.00 83.69 333 ASP A N 1
ATOM 2678 C CA . ASP A 1 333 ? -3.348 20.170 27.729 1.00 83.69 333 ASP A CA 1
ATOM 2679 C C . ASP A 1 333 ? -3.777 19.269 26.552 1.00 83.69 333 ASP A C 1
ATOM 2681 O O . ASP A 1 333 ? -2.960 18.558 25.974 1.00 83.69 333 ASP A O 1
ATOM 2685 N N . TYR A 1 334 ? -5.037 19.396 26.116 1.00 85.94 334 TYR A N 1
ATOM 2686 C CA . TYR A 1 334 ? -5.636 18.689 24.984 1.00 85.94 334 TYR A CA 1
ATOM 2687 C C . TYR A 1 334 ? -5.805 19.551 23.732 1.00 85.94 334 TYR A C 1
ATOM 2689 O O . TYR A 1 334 ? -6.626 19.236 22.879 1.00 85.94 334 TYR A O 1
ATOM 2697 N N . LYS A 1 335 ? -5.052 20.647 23.571 1.00 85.38 335 LYS A N 1
ATOM 2698 C CA . LYS A 1 335 ? -5.188 21.541 22.398 1.00 85.38 335 LYS A CA 1
ATOM 2699 C C . LYS A 1 335 ? -5.142 20.815 21.046 1.00 85.38 335 LYS A C 1
ATOM 2701 O O . LYS A 1 335 ? -5.778 21.272 20.103 1.00 85.38 335 LYS A O 1
ATOM 2706 N N . HIS A 1 336 ? -4.432 19.692 20.959 1.00 88.25 336 HIS A N 1
ATOM 2707 C CA . HIS A 1 336 ? -4.376 18.845 19.767 1.00 88.25 336 HIS A CA 1
ATOM 2708 C C . HIS A 1 336 ? -5.727 18.171 19.429 1.00 88.25 336 HIS A C 1
ATOM 2710 O O . HIS A 1 336 ? -5.989 17.910 18.261 1.00 88.25 336 HIS A O 1
ATOM 2716 N N . LEU A 1 337 ? -6.628 17.972 20.403 1.00 88.19 337 LEU A N 1
ATOM 2717 C CA . LEU A 1 337 ? -7.979 17.427 20.195 1.00 88.19 337 LEU A CA 1
ATOM 2718 C C . LEU A 1 337 ? -8.983 18.458 19.653 1.00 88.19 337 LEU A C 1
ATOM 2720 O O . LEU A 1 337 ? -10.109 18.090 19.317 1.00 88.19 337 LEU A O 1
ATOM 2724 N N . LEU A 1 338 ? -8.621 19.745 19.558 1.00 84.50 338 LEU A N 1
ATOM 2725 C CA . LEU A 1 338 ? -9.535 20.798 19.094 1.00 84.50 338 LEU A CA 1
ATOM 2726 C C . LEU A 1 338 ? -10.093 20.493 17.698 1.00 84.50 338 LEU A C 1
ATOM 2728 O O . LEU A 1 338 ? -11.294 20.643 17.467 1.00 84.50 338 LEU A O 1
ATOM 2732 N N . ALA A 1 339 ? -9.232 20.053 16.776 1.00 84.56 339 ALA A N 1
ATOM 2733 C CA . ALA A 1 339 ? -9.643 19.688 15.424 1.00 84.56 339 ALA A CA 1
ATOM 2734 C C . ALA A 1 339 ? -10.581 18.471 15.443 1.00 84.56 339 ALA A C 1
ATOM 2736 O O . ALA A 1 339 ? -11.660 18.529 14.854 1.00 84.56 339 ALA A O 1
ATOM 2737 N N . PHE A 1 340 ? -10.219 17.427 16.196 1.00 86.94 340 PHE A N 1
ATOM 2738 C CA . PHE A 1 340 ? -11.017 16.209 16.349 1.00 86.94 340 PHE A CA 1
ATOM 2739 C C . PHE A 1 340 ? -12.436 16.501 16.857 1.00 86.94 340 PHE A C 1
ATOM 2741 O O . PHE A 1 340 ? -13.423 16.162 16.198 1.00 86.94 340 PHE A O 1
ATOM 2748 N N . TYR A 1 341 ? -12.569 17.200 17.988 1.00 84.50 341 TYR A N 1
ATOM 2749 C CA . TYR A 1 341 ? -13.891 17.539 18.523 1.00 84.50 341 TYR A CA 1
ATOM 2750 C C . TYR A 1 341 ? -14.648 18.520 17.624 1.00 84.50 341 TYR A C 1
ATOM 2752 O O . TYR A 1 341 ? -15.871 18.427 17.521 1.00 84.50 341 TYR A O 1
ATOM 2760 N N . GLY A 1 342 ? -13.936 19.413 16.928 1.00 79.75 342 GLY A N 1
ATOM 2761 C CA . GLY A 1 342 ? -14.504 20.275 15.892 1.00 79.75 342 GLY A CA 1
ATOM 2762 C C . GLY A 1 342 ? -15.237 19.485 14.821 1.00 79.75 342 GLY A C 1
ATOM 2763 O O . GLY A 1 342 ? -16.384 19.808 14.515 1.00 79.75 342 GLY A O 1
ATOM 2764 N N . ARG A 1 343 ? -14.615 18.413 14.320 1.00 84.50 343 ARG A N 1
ATOM 2765 C CA . ARG A 1 343 ? -15.236 17.504 13.348 1.00 84.50 343 ARG A CA 1
ATOM 2766 C C . ARG A 1 343 ? -16.442 16.786 13.936 1.00 84.50 343 ARG A C 1
ATOM 2768 O O . ARG A 1 343 ? -17.511 16.805 13.338 1.00 84.50 343 ARG A O 1
ATOM 2775 N N . LYS A 1 344 ? -16.321 16.203 15.133 1.00 84.12 344 LYS A N 1
ATOM 2776 C CA . LYS A 1 344 ? -17.437 15.479 15.776 1.00 84.12 344 LYS A CA 1
ATOM 2777 C C . LYS A 1 344 ? -18.659 16.369 16.009 1.00 84.12 344 LYS A C 1
ATOM 2779 O O . LYS A 1 344 ? -19.787 15.952 15.750 1.00 84.12 344 LYS A O 1
ATOM 2784 N N . ILE A 1 345 ? -18.446 17.612 16.439 1.00 80.88 345 ILE A N 1
ATOM 2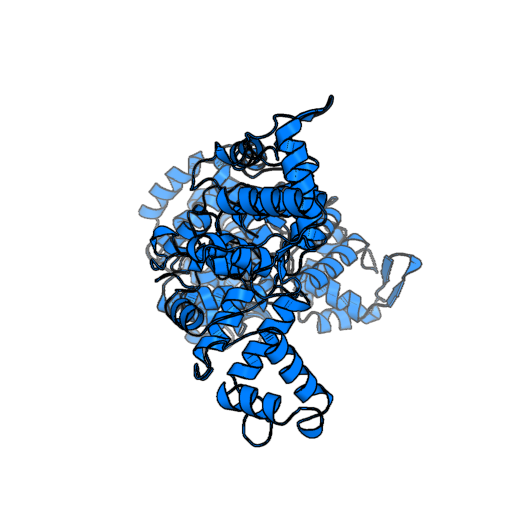785 C CA . ILE A 1 345 ? -19.527 18.591 16.610 1.00 80.88 345 ILE A CA 1
ATOM 2786 C C . ILE A 1 345 ? -20.130 18.977 15.256 1.00 80.88 345 ILE A C 1
ATOM 2788 O O . ILE A 1 345 ? -21.353 19.041 15.147 1.00 80.88 345 ILE A O 1
ATOM 2792 N N . ASN A 1 346 ? -19.310 19.185 14.222 1.00 80.75 346 ASN A N 1
ATOM 2793 C CA . ASN A 1 346 ? -19.795 19.498 12.877 1.00 80.75 346 ASN A CA 1
ATOM 2794 C C . ASN A 1 346 ? -20.655 18.356 12.302 1.00 80.75 346 ASN A C 1
ATOM 2796 O O . ASN A 1 346 ? -21.768 18.598 11.845 1.00 80.75 346 ASN A O 1
ATOM 2800 N N . GLN A 1 347 ? -20.214 17.102 12.442 1.00 79.19 347 GLN A N 1
ATOM 2801 C CA . GLN A 1 347 ? -20.984 15.914 12.042 1.00 79.19 347 GLN A CA 1
ATOM 2802 C C . GLN A 1 347 ? -22.333 15.807 12.768 1.00 79.19 347 GLN A C 1
ATOM 2804 O O . GLN A 1 347 ? -23.321 15.364 12.186 1.00 79.19 347 GLN A O 1
ATOM 2809 N N . ALA A 1 348 ? -22.383 16.175 14.051 1.00 79.12 348 ALA A N 1
ATOM 2810 C CA . ALA A 1 348 ? -23.586 16.042 14.867 1.00 79.12 348 ALA A CA 1
ATOM 2811 C C . ALA A 1 348 ? -24.556 17.230 14.741 1.00 79.12 348 ALA A C 1
ATOM 2813 O O . ALA A 1 348 ? -25.758 17.056 14.947 1.00 79.12 348 ALA A O 1
ATOM 2814 N N . MET A 1 349 ? -24.048 18.440 14.484 1.00 75.12 349 MET A N 1
ATOM 2815 C CA . MET A 1 349 ? -24.792 19.695 14.670 1.00 75.12 349 MET A CA 1
ATOM 2816 C C . MET A 1 349 ? -24.582 20.753 13.570 1.00 75.12 349 MET A C 1
ATOM 2818 O O . MET A 1 349 ? -25.233 21.796 13.633 1.00 75.12 349 MET A O 1
ATOM 2822 N N . GLY A 1 350 ? -23.704 20.520 12.589 1.00 69.00 350 GLY A N 1
ATOM 2823 C CA . GLY A 1 350 ? -23.408 21.427 11.471 1.00 69.00 350 GLY A CA 1
ATOM 2824 C C . GLY A 1 350 ? -22.379 22.540 11.751 1.00 69.00 350 GLY A C 1
ATOM 2825 O O . GLY A 1 350 ? -21.963 22.785 12.888 1.00 69.00 350 GLY A O 1
ATOM 2826 N N . TYR A 1 351 ? -21.990 23.252 10.682 1.00 59.25 351 TYR A N 1
ATOM 2827 C CA . TYR A 1 351 ? -20.796 24.118 10.615 1.00 59.25 351 TYR A CA 1
ATOM 2828 C C . TYR A 1 351 ? -20.790 25.318 11.565 1.00 59.25 351 TYR A C 1
ATOM 2830 O O . TYR A 1 351 ? -19.734 25.725 12.055 1.00 59.25 351 TYR A O 1
ATOM 2838 N N . GLN A 1 352 ? -21.965 25.877 11.876 1.00 61.16 352 GLN A N 1
ATOM 2839 C CA . GLN A 1 352 ? -22.096 27.099 12.686 1.00 61.16 352 GLN A CA 1
ATOM 2840 C C . GLN A 1 352 ? -21.475 26.969 14.091 1.00 61.16 352 GLN A C 1
ATOM 2842 O O . GLN A 1 352 ? -21.172 27.978 14.725 1.00 61.16 352 GLN A O 1
ATOM 2847 N N . LYS A 1 353 ? -21.218 25.740 14.559 1.00 70.50 353 LYS A N 1
ATOM 2848 C CA . LYS A 1 353 ? -20.634 25.459 15.875 1.00 70.50 353 LYS A CA 1
ATOM 2849 C C . LYS A 1 353 ? -19.111 25.288 15.892 1.00 70.50 353 LYS A C 1
ATOM 2851 O O . LYS A 1 353 ? -18.535 25.246 16.976 1.00 70.50 353 LYS A O 1
ATOM 2856 N N . LYS A 1 354 ? -18.424 25.234 14.740 1.00 69.25 354 LYS A N 1
ATOM 2857 C CA . LYS A 1 354 ? -16.950 25.085 14.696 1.00 69.25 354 LYS A CA 1
ATOM 2858 C C . LYS A 1 354 ? -16.233 26.355 15.170 1.00 69.25 354 LYS A C 1
ATOM 2860 O O . LYS A 1 354 ? -15.267 26.282 15.928 1.00 69.25 354 LYS A O 1
ATOM 2865 N N . GLU A 1 355 ? -16.741 27.525 14.787 1.00 73.94 355 GLU A N 1
ATOM 2866 C CA . GLU A 1 355 ? -16.240 28.817 15.283 1.00 73.94 355 GLU A CA 1
ATOM 2867 C C . GLU A 1 355 ? -16.604 29.045 16.759 1.00 73.94 355 GLU A C 1
ATOM 2869 O O . GLU A 1 355 ? -15.788 29.540 17.540 1.00 73.94 355 GLU A O 1
ATOM 2874 N N . GLU A 1 356 ? -17.792 28.595 17.179 1.00 81.50 356 GLU A N 1
ATOM 2875 C CA . GLU A 1 356 ? -18.177 28.583 18.592 1.00 81.50 356 GLU A CA 1
ATOM 2876 C C . GLU A 1 356 ? -17.230 27.702 19.420 1.00 81.50 356 GLU A C 1
ATOM 2878 O O . GLU A 1 356 ? -16.785 28.124 20.487 1.00 81.50 356 GLU A O 1
ATOM 2883 N N . LEU A 1 357 ? -16.847 26.527 18.908 1.00 81.81 357 LEU A N 1
ATOM 2884 C CA . LEU A 1 357 ? -15.892 25.637 19.564 1.00 81.81 357 LEU A CA 1
ATOM 2885 C C . LEU A 1 357 ? -14.543 26.311 19.783 1.00 81.81 357 LEU A C 1
ATOM 2887 O O . LEU A 1 357 ? -14.035 26.265 20.899 1.00 81.81 357 LEU A O 1
ATOM 2891 N N . LYS A 1 358 ? -13.971 26.961 18.763 1.00 81.69 358 LYS A N 1
ATOM 2892 C CA . LYS A 1 358 ? -12.678 27.657 18.899 1.00 81.69 358 LYS A CA 1
ATOM 2893 C C . LYS A 1 358 ? -12.718 28.696 20.016 1.00 81.69 358 LYS A C 1
ATOM 2895 O O . LYS A 1 358 ? -11.804 28.756 20.838 1.00 81.69 358 LYS A O 1
ATOM 2900 N N . LYS A 1 359 ? -13.799 29.478 20.077 1.00 84.06 359 LYS A N 1
ATOM 2901 C CA . LYS A 1 359 ? -14.012 30.457 21.145 1.00 84.06 359 LYS A CA 1
ATOM 2902 C C . LYS A 1 359 ? -14.114 29.763 22.506 1.00 84.06 359 LYS A C 1
ATOM 2904 O O . LYS A 1 359 ? -13.366 30.094 23.425 1.00 84.06 359 LYS A O 1
ATOM 2909 N N . LYS A 1 360 ? -14.977 28.752 22.620 1.00 84.62 360 LYS A N 1
ATOM 2910 C CA . LYS A 1 360 ? -15.243 28.037 23.877 1.00 84.62 360 LYS A CA 1
ATOM 2911 C C . LYS A 1 360 ? -14.050 27.241 24.389 1.00 84.62 360 LYS A C 1
ATOM 2913 O O . LYS A 1 360 ? -13.856 27.177 25.596 1.00 84.62 360 LYS A O 1
ATOM 2918 N N . TRP A 1 361 ? -13.202 26.722 23.508 1.00 84.69 361 TRP A N 1
ATOM 2919 C CA . TRP A 1 361 ? -11.971 26.030 23.885 1.00 84.69 361 TRP A CA 1
ATOM 2920 C C . TRP A 1 361 ? -11.017 26.923 24.687 1.00 84.69 361 TRP A C 1
ATOM 2922 O O . TRP A 1 361 ? -10.298 26.440 25.557 1.00 84.69 361 TRP A O 1
ATOM 2932 N N . SER A 1 362 ? -11.013 28.231 24.406 1.00 81.19 362 SER A N 1
ATOM 2933 C CA . SER A 1 362 ? -10.209 29.206 25.153 1.00 81.19 362 SER A CA 1
ATOM 2934 C C . SER A 1 362 ? -10.841 29.640 26.482 1.00 81.19 362 SER A C 1
ATOM 2936 O O . SER A 1 362 ? -10.126 30.060 27.388 1.00 81.19 362 SER A O 1
ATOM 2938 N N . GLU A 1 363 ? -12.166 29.526 26.603 1.00 86.50 363 GLU A N 1
ATOM 2939 C CA . GLU A 1 363 ? -12.938 29.962 27.773 1.00 86.50 363 GLU A CA 1
ATOM 2940 C C . GLU A 1 363 ? -13.094 28.848 28.820 1.00 86.50 363 GLU A C 1
ATOM 2942 O O . GLU A 1 363 ? -13.102 29.119 30.019 1.00 86.50 363 GLU A O 1
ATOM 2947 N N . LEU A 1 364 ? -13.236 27.596 28.377 1.00 85.19 364 LEU A N 1
ATOM 2948 C CA . LEU A 1 364 ? -13.568 26.456 29.229 1.00 85.19 364 LEU A CA 1
ATOM 2949 C C . LEU A 1 364 ? -12.322 25.741 29.761 1.00 85.19 364 LEU A C 1
ATOM 2951 O O . LEU A 1 364 ? -11.261 25.722 29.139 1.00 85.19 364 LEU A O 1
ATOM 2955 N N . HIS A 1 365 ? -12.460 25.132 30.940 1.00 82.12 365 HIS A N 1
ATOM 2956 C CA . HIS A 1 365 ? -11.326 24.555 31.666 1.00 82.12 365 HIS A CA 1
ATOM 2957 C C . HIS A 1 365 ? -11.168 23.041 31.508 1.00 82.12 365 HIS A C 1
ATOM 2959 O O . HIS A 1 365 ? -10.045 22.556 31.616 1.00 82.12 365 HIS A O 1
ATOM 2965 N N . THR A 1 366 ? -12.243 22.292 31.240 1.00 85.81 366 THR A N 1
ATOM 2966 C CA . THR A 1 366 ? -12.219 20.816 31.167 1.00 85.81 366 THR A CA 1
ATOM 2967 C C . THR A 1 366 ? -13.049 20.293 29.991 1.00 85.81 366 THR A C 1
ATOM 2969 O O . THR A 1 366 ? -13.928 20.999 29.485 1.00 85.81 366 THR A O 1
ATOM 2972 N N . ILE A 1 367 ? -12.789 19.047 29.570 1.00 83.94 367 ILE A N 1
ATOM 2973 C CA . ILE A 1 367 ? -13.576 18.349 28.533 1.00 83.94 367 ILE A CA 1
ATOM 2974 C C . ILE A 1 367 ? -15.045 18.224 28.956 1.00 83.94 367 ILE A C 1
ATOM 2976 O O . ILE A 1 367 ? -15.941 18.418 28.139 1.00 83.94 367 ILE A O 1
ATOM 2980 N N . GLU A 1 368 ? -15.305 17.979 30.240 1.00 86.06 368 GLU A N 1
ATOM 2981 C CA . GLU A 1 368 ? -16.663 17.934 30.786 1.00 86.06 368 GLU A CA 1
ATOM 2982 C C . GLU A 1 368 ? -17.434 19.233 30.508 1.00 86.06 368 GLU A C 1
ATOM 2984 O O . GLU A 1 368 ? -18.535 19.196 29.958 1.00 86.06 368 GLU A O 1
ATOM 2989 N N . HIS A 1 369 ? -16.853 20.394 30.836 1.00 86.44 369 HIS A N 1
ATOM 2990 C CA . HIS A 1 369 ? -17.499 21.684 30.579 1.00 86.44 369 HIS A CA 1
ATOM 2991 C C . HIS A 1 369 ? -17.738 21.916 29.083 1.00 86.44 369 HIS A C 1
ATOM 2993 O O . HIS A 1 369 ? -18.765 22.479 28.703 1.00 86.44 369 HIS A O 1
ATOM 2999 N N . LEU A 1 370 ? -16.812 21.462 28.233 1.00 85.06 370 LEU A N 1
ATOM 3000 C CA . LEU A 1 370 ? -16.942 21.547 26.782 1.00 85.06 370 LEU A CA 1
ATOM 3001 C C . LEU A 1 370 ? -18.153 20.753 26.280 1.00 85.06 370 LEU A C 1
ATOM 3003 O O . LEU A 1 370 ? -18.989 21.290 25.555 1.00 85.06 370 LEU A O 1
ATOM 3007 N N . PHE A 1 371 ? -18.274 19.490 26.687 1.00 83.94 371 PHE A N 1
ATOM 3008 C CA . PHE A 1 371 ? -19.385 18.636 26.274 1.00 83.94 371 PHE A CA 1
ATOM 3009 C C . PHE A 1 371 ? -20.720 19.122 26.839 1.00 83.94 371 PHE A C 1
ATOM 3011 O O . PHE A 1 371 ? -21.706 19.150 26.102 1.00 83.94 371 PHE A O 1
ATOM 3018 N N . LYS A 1 372 ? -20.760 19.570 28.100 1.00 87.44 372 LYS A N 1
ATOM 3019 C CA . LYS A 1 372 ? -21.961 20.196 28.672 1.00 87.44 372 LYS A CA 1
ATOM 3020 C C . LYS A 1 372 ? -22.428 21.367 27.810 1.00 87.44 372 LYS A C 1
ATOM 3022 O O . LYS A 1 372 ? -23.566 21.348 27.360 1.00 87.44 372 LYS A O 1
ATOM 3027 N N . HIS A 1 373 ? -21.537 22.289 27.442 1.00 86.06 373 HIS A N 1
ATOM 3028 C CA . HIS A 1 373 ? -21.888 23.443 26.603 1.00 86.06 373 HIS A CA 1
ATOM 3029 C C . HIS A 1 373 ? -22.574 23.047 25.281 1.00 86.06 373 HIS A C 1
ATOM 3031 O O . HIS A 1 373 ? -23.594 23.626 24.906 1.00 86.06 373 HIS A O 1
ATOM 3037 N N . PHE A 1 374 ? -22.049 22.044 24.570 1.00 82.62 374 PHE A N 1
ATOM 3038 C CA . PHE A 1 374 ? -22.590 21.656 23.260 1.00 82.62 374 PHE A CA 1
ATOM 3039 C C . PHE A 1 374 ? -23.821 20.741 23.332 1.00 82.62 374 PHE A C 1
ATOM 3041 O O . PHE A 1 374 ? -24.667 20.801 22.433 1.00 82.62 374 PHE A O 1
ATOM 3048 N N . TYR A 1 375 ? -23.951 19.932 24.386 1.00 80.00 375 TYR A N 1
ATOM 3049 C CA . TYR A 1 375 ? -24.940 18.850 24.491 1.00 80.00 375 TYR A CA 1
ATOM 3050 C C . TYR A 1 375 ? -25.911 18.997 25.688 1.00 80.00 375 TYR A C 1
ATOM 3052 O O . TYR A 1 375 ? -26.655 18.068 26.007 1.00 80.00 375 TYR A O 1
ATOM 3060 N N . GLU A 1 376 ? -25.958 20.167 26.337 1.00 69.44 376 GLU A N 1
ATOM 3061 C CA . GLU A 1 376 ? -26.757 20.432 27.549 1.00 69.44 376 GLU A CA 1
ATOM 3062 C C . GLU A 1 376 ? -28.271 20.264 27.359 1.00 69.44 376 GLU A C 1
ATOM 3064 O O . GLU A 1 376 ? -28.954 19.785 28.263 1.00 69.44 376 GLU A O 1
ATOM 3069 N N . LYS A 1 377 ? -28.814 20.591 26.176 1.00 59.84 377 LYS A N 1
ATOM 3070 C CA . LYS A 1 377 ? -30.272 20.624 25.913 1.00 59.84 377 LYS A CA 1
ATOM 3071 C C . LYS A 1 377 ? -30.996 19.263 25.953 1.00 59.84 377 LYS A C 1
ATOM 3073 O O . LYS A 1 377 ? -32.182 19.209 25.641 1.00 59.84 377 LYS A O 1
ATOM 3078 N N . GLY A 1 378 ? -30.335 18.188 26.377 1.00 55.31 378 GLY A N 1
ATOM 3079 C CA . GLY A 1 378 ? -30.956 16.880 26.611 1.00 55.31 378 GLY A CA 1
ATOM 3080 C C . GLY A 1 378 ? -30.381 16.092 27.788 1.00 55.31 378 GLY A C 1
ATOM 3081 O O . GLY A 1 378 ? -30.768 14.947 27.972 1.00 55.31 378 GLY A O 1
ATOM 3082 N N . ASN A 1 379 ? -29.455 16.663 28.571 1.00 62.69 379 ASN A N 1
ATOM 3083 C CA . ASN A 1 379 ? -28.694 15.941 29.604 1.00 62.69 379 ASN A CA 1
ATOM 3084 C C . ASN A 1 379 ? -27.889 14.723 29.076 1.00 62.69 379 ASN A C 1
ATOM 3086 O O . ASN A 1 379 ? -27.486 13.864 29.850 1.00 62.69 379 ASN A O 1
ATOM 3090 N N . GLN A 1 380 ? -27.622 14.667 27.764 1.00 77.06 380 GLN A N 1
ATOM 3091 C CA . GLN A 1 380 ? -26.955 13.548 27.072 1.00 77.06 380 GLN A CA 1
ATOM 3092 C C . GLN A 1 380 ? -25.444 13.758 26.876 1.00 77.06 380 GLN A C 1
ATOM 3094 O O . GLN A 1 380 ? -24.798 13.013 26.145 1.00 77.06 380 GLN A O 1
ATOM 3099 N N . TRP A 1 381 ? -24.851 14.791 27.483 1.00 83.88 381 TRP A N 1
ATOM 3100 C CA . TRP A 1 381 ? -23.445 15.139 27.246 1.00 83.88 381 TRP A CA 1
ATOM 3101 C C . TRP A 1 381 ? -22.484 14.000 27.622 1.00 83.88 381 TRP A C 1
ATOM 3103 O O . TRP A 1 381 ? -21.523 13.756 26.894 1.00 83.88 381 TRP A O 1
ATOM 3113 N N . TYR A 1 382 ? -22.772 13.279 28.713 1.00 86.50 382 TYR A N 1
ATOM 3114 C CA . TYR A 1 382 ? -21.955 12.152 29.163 1.00 86.50 382 TYR A CA 1
ATOM 3115 C C . TYR A 1 382 ? -22.081 10.963 28.208 1.00 86.50 382 TYR A C 1
ATOM 3117 O O . TYR A 1 382 ? -21.067 10.408 27.803 1.00 86.50 382 TYR A O 1
ATOM 3125 N N . GLU A 1 383 ? -23.301 10.638 27.762 1.00 87.31 383 GLU A N 1
ATOM 3126 C CA . GLU A 1 383 ? -23.535 9.608 26.737 1.00 87.31 383 GLU A CA 1
ATOM 3127 C C . GLU A 1 383 ? -22.761 9.923 25.451 1.00 87.31 383 GLU A C 1
ATOM 3129 O O . GLU A 1 383 ? -22.151 9.042 24.861 1.00 87.31 383 GLU A O 1
ATOM 3134 N N . LYS A 1 384 ? -22.711 11.196 25.038 1.00 86.69 384 LYS A N 1
ATOM 3135 C CA . LYS A 1 384 ? -21.977 11.616 23.834 1.00 86.69 384 LYS A CA 1
ATOM 3136 C C . LYS A 1 384 ? -20.464 11.510 23.986 1.00 86.69 384 LYS A C 1
ATOM 3138 O O . LYS A 1 384 ? -19.786 11.129 23.030 1.00 86.69 384 LYS A O 1
ATOM 3143 N N . LEU A 1 385 ? -19.930 11.843 25.159 1.00 87.75 385 LEU A N 1
ATOM 3144 C CA . LEU A 1 385 ? -18.516 11.625 25.460 1.00 87.75 385 LEU A CA 1
ATOM 3145 C C . LEU A 1 385 ? -18.196 10.125 25.474 1.00 87.75 385 LEU A C 1
ATOM 3147 O O . LEU A 1 385 ? -17.213 9.710 24.864 1.00 87.75 385 LEU A O 1
ATOM 3151 N N . TYR A 1 386 ? -19.065 9.322 26.089 1.00 90.94 386 TYR A N 1
ATOM 3152 C CA . TYR A 1 386 ? -18.946 7.869 26.125 1.00 90.94 386 TYR A CA 1
ATOM 3153 C C . TYR A 1 386 ? -18.951 7.264 24.719 1.00 90.94 386 TYR A C 1
ATOM 3155 O O . TYR A 1 386 ? -18.033 6.524 24.381 1.00 90.94 386 TYR A O 1
ATOM 3163 N N . ASP A 1 387 ? -19.917 7.635 23.871 1.00 89.81 387 ASP A N 1
ATOM 3164 C CA . ASP A 1 387 ? -19.993 7.219 22.463 1.00 89.81 387 ASP A CA 1
ATOM 3165 C C . ASP A 1 387 ? -18.687 7.545 21.715 1.00 89.81 387 ASP A C 1
ATOM 3167 O O . ASP A 1 387 ? -18.160 6.716 20.976 1.00 89.81 387 ASP A O 1
ATOM 3171 N N . THR A 1 388 ? -18.139 8.744 21.941 1.00 90.75 388 THR A N 1
ATOM 3172 C CA . THR A 1 388 ? -16.909 9.215 21.285 1.00 90.75 388 THR A CA 1
ATOM 3173 C C . THR A 1 388 ? -15.688 8.396 21.711 1.00 90.75 388 THR A C 1
ATOM 3175 O O . THR A 1 388 ? -14.909 7.967 20.864 1.00 90.75 388 THR A O 1
ATOM 3178 N N . VAL A 1 389 ? -15.528 8.139 23.013 1.00 93.81 389 VAL A N 1
ATOM 3179 C CA . VAL A 1 389 ? -14.428 7.309 23.532 1.00 93.81 389 VAL A CA 1
ATOM 3180 C C . VAL A 1 389 ? -14.586 5.858 23.079 1.00 93.81 389 VAL A C 1
ATOM 3182 O O . VAL A 1 389 ? -13.610 5.229 22.673 1.00 93.81 389 VAL A O 1
ATOM 3185 N N . LYS A 1 390 ? -15.816 5.337 23.080 1.00 94.00 390 LYS A N 1
ATOM 3186 C CA . LYS A 1 390 ? -16.127 3.979 22.630 1.00 94.00 390 LYS A CA 1
ATOM 3187 C C . LYS A 1 390 ? -15.786 3.767 21.153 1.00 94.00 390 LYS A C 1
ATOM 3189 O O . LYS A 1 390 ? -15.223 2.734 20.804 1.00 94.00 390 LYS A O 1
ATOM 3194 N N . GLU A 1 391 ? -16.069 4.748 20.297 1.00 95.06 391 GLU A N 1
ATOM 3195 C CA . GLU A 1 391 ? -15.682 4.716 18.883 1.00 95.06 391 GLU A CA 1
ATOM 3196 C C . GLU A 1 391 ? -14.162 4.580 18.695 1.00 95.06 391 GLU A C 1
ATOM 3198 O O . GLU A 1 391 ? -13.698 3.765 17.890 1.00 95.06 391 GLU A O 1
ATOM 3203 N N . SER A 1 392 ? -13.383 5.351 19.456 1.00 96.38 392 SER A N 1
ATOM 3204 C CA . SER A 1 392 ? -11.921 5.268 19.426 1.00 96.38 392 SER A CA 1
ATOM 3205 C C . SER A 1 392 ? -11.404 3.946 19.992 1.00 96.38 392 SER A C 1
ATOM 3207 O O . SER A 1 392 ? -10.510 3.349 19.401 1.00 96.38 392 SER A O 1
ATOM 3209 N N . LEU A 1 393 ? -11.999 3.420 21.069 1.00 97.75 393 LEU A N 1
ATOM 3210 C CA . LEU A 1 393 ? -11.658 2.091 21.599 1.00 97.75 393 LEU A CA 1
ATOM 3211 C C . LEU A 1 393 ? -11.890 0.991 20.553 1.00 97.75 393 LEU A C 1
ATOM 3213 O O . LEU A 1 393 ? -11.010 0.161 20.329 1.00 97.75 393 LEU A O 1
ATOM 3217 N N . TYR A 1 394 ? -13.015 1.033 19.832 1.00 97.25 394 TYR A N 1
ATOM 3218 C CA . TYR A 1 394 ? -13.258 0.123 18.711 1.00 97.25 394 TYR A CA 1
ATOM 3219 C C . TYR A 1 394 ? -12.255 0.296 17.573 1.00 97.25 394 TYR A C 1
ATOM 3221 O O . TYR A 1 394 ? -11.845 -0.693 16.975 1.00 97.25 394 TYR A O 1
ATOM 3229 N N . THR A 1 395 ? -11.836 1.522 17.266 1.00 96.81 395 THR A N 1
ATOM 3230 C CA . THR A 1 395 ? -10.810 1.764 16.242 1.00 96.81 395 THR A CA 1
ATOM 3231 C C . THR A 1 395 ? -9.451 1.203 16.662 1.00 96.81 395 THR A C 1
ATOM 3233 O O . THR A 1 395 ? -8.792 0.536 15.865 1.00 96.81 395 THR A O 1
ATOM 3236 N N . LEU A 1 396 ? -9.052 1.402 17.919 1.00 98.19 396 LEU A N 1
ATOM 3237 C CA . LEU A 1 396 ? -7.809 0.866 18.472 1.00 98.19 396 LEU A CA 1
ATOM 3238 C C . LEU A 1 396 ? -7.803 -0.671 18.500 1.00 98.19 396 LEU A C 1
ATOM 3240 O O . LEU A 1 396 ? -6.794 -1.279 18.142 1.00 98.19 396 LEU A O 1
ATOM 3244 N N . GLU A 1 397 ? -8.912 -1.308 18.884 1.00 97.50 397 GLU A N 1
ATOM 3245 C CA . GLU A 1 397 ? -9.035 -2.774 18.867 1.00 97.50 397 GLU A CA 1
ATOM 3246 C C . GLU A 1 397 ? -9.100 -3.315 17.431 1.00 97.50 397 GLU A C 1
ATOM 3248 O O . GLU A 1 397 ? -8.472 -4.324 17.118 1.00 97.50 397 GLU A O 1
ATOM 3253 N N . ALA A 1 398 ? -9.765 -2.604 16.514 1.00 97.25 398 ALA A N 1
ATOM 3254 C CA . ALA A 1 398 ? -9.795 -2.947 15.091 1.00 97.25 398 ALA A CA 1
ATOM 3255 C C . ALA A 1 398 ? -8.405 -2.934 14.437 1.00 97.25 398 ALA A C 1
ATOM 3257 O O . ALA A 1 398 ? -8.147 -3.732 13.535 1.00 97.25 398 ALA A O 1
ATOM 3258 N N . PHE A 1 399 ? -7.506 -2.067 14.907 1.00 97.69 399 PHE A N 1
ATOM 3259 C CA . PHE A 1 399 ? -6.099 -2.032 14.506 1.00 97.69 399 PHE A CA 1
ATOM 3260 C C . PHE A 1 399 ? -5.174 -2.872 15.394 1.00 97.69 399 PHE A C 1
ATOM 3262 O O . PHE A 1 399 ? -3.953 -2.800 15.242 1.00 97.69 399 PHE A O 1
ATOM 3269 N N . ASN A 1 400 ? -5.731 -3.683 16.301 1.00 97.12 400 ASN A N 1
ATOM 3270 C CA . ASN A 1 400 ? -4.981 -4.541 17.216 1.00 97.12 400 ASN A CA 1
ATOM 3271 C C . ASN A 1 400 ? -3.923 -3.768 18.030 1.00 97.12 400 ASN A C 1
ATOM 3273 O O . ASN A 1 400 ? -2.835 -4.280 18.296 1.00 97.12 400 ASN A O 1
ATOM 3277 N N . LEU A 1 401 ? -4.220 -2.519 18.405 1.00 98.31 401 LEU A N 1
ATOM 3278 C CA . LEU A 1 401 ? -3.399 -1.715 19.319 1.00 98.31 401 LEU A CA 1
ATOM 3279 C C . LEU A 1 401 ? -3.792 -1.945 20.781 1.00 98.31 401 LEU A C 1
ATOM 3281 O O . LEU A 1 401 ? -2.960 -1.823 21.680 1.00 98.31 401 LEU A O 1
ATOM 3285 N N . ILE A 1 402 ? -5.052 -2.308 21.012 1.00 98.06 402 ILE A N 1
ATOM 3286 C CA . ILE A 1 402 ? -5.566 -2.719 22.317 1.00 98.06 402 ILE A CA 1
ATOM 3287 C C . ILE A 1 402 ? -6.367 -4.013 22.187 1.00 98.06 402 ILE A C 1
ATOM 3289 O O . ILE A 1 402 ? -6.802 -4.372 21.093 1.00 98.06 402 ILE A O 1
ATOM 3293 N N . SER A 1 403 ? -6.577 -4.680 23.314 1.00 95.62 403 SER A N 1
ATOM 3294 C CA . SER A 1 403 ? -7.449 -5.844 23.459 1.00 95.62 403 SER A CA 1
ATOM 3295 C C . SER A 1 403 ? -8.434 -5.592 24.597 1.00 95.62 403 SER A C 1
ATOM 3297 O O . SER A 1 403 ? -8.030 -5.094 25.651 1.00 95.62 403 SER A O 1
ATOM 3299 N N . LEU A 1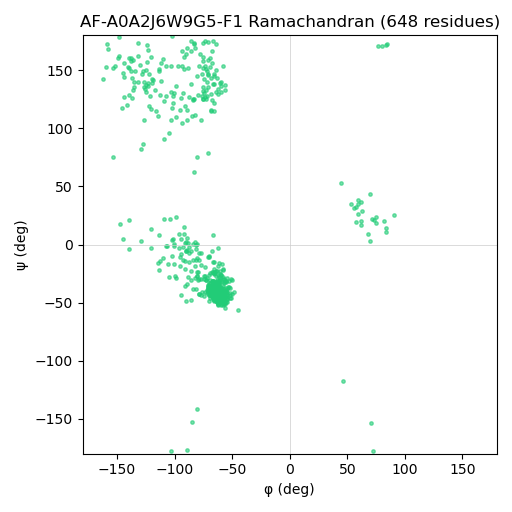 404 ? -9.713 -5.912 24.378 1.00 95.00 404 LEU A N 1
ATOM 3300 C CA . LEU A 1 404 ? -10.712 -5.986 25.441 1.00 95.00 404 LEU A CA 1
ATOM 3301 C C . LEU A 1 404 ? -10.724 -7.399 26.028 1.00 95.00 404 LEU A C 1
ATOM 3303 O O . LEU A 1 404 ? -11.088 -8.363 25.341 1.00 95.00 404 LEU A O 1
ATOM 3307 N N . GLU A 1 405 ? -10.360 -7.499 27.299 1.00 92.88 405 GLU A N 1
ATOM 3308 C CA . GLU A 1 405 ? -10.241 -8.747 28.052 1.00 92.88 405 GLU A CA 1
ATOM 3309 C C . GLU A 1 405 ? -11.117 -8.707 29.305 1.00 92.88 405 GLU A C 1
ATOM 3311 O O . GLU A 1 405 ? -11.679 -7.670 29.652 1.00 92.88 405 GLU A O 1
ATOM 3316 N N . VAL A 1 406 ? -11.243 -9.839 29.994 1.00 89.94 406 VAL A N 1
ATOM 3317 C CA . VAL A 1 406 ? -11.901 -9.910 31.303 1.00 89.94 406 VAL A CA 1
ATOM 3318 C C . VAL A 1 406 ? -10.814 -9.985 32.363 1.00 89.94 406 VAL A C 1
ATOM 3320 O O . VAL A 1 406 ? -10.040 -10.940 32.380 1.00 89.94 406 VAL A O 1
ATOM 3323 N N . ASP A 1 407 ? -10.748 -8.992 33.247 1.00 87.56 407 ASP A N 1
ATOM 3324 C CA . ASP A 1 407 ? -9.792 -9.020 34.352 1.00 87.56 407 ASP A CA 1
ATOM 3325 C C . ASP A 1 407 ? -10.170 -10.133 35.340 1.00 87.56 407 ASP A C 1
ATOM 3327 O O . ASP A 1 407 ? -11.282 -10.173 35.870 1.00 87.56 407 ASP A O 1
ATOM 3331 N N . GLU A 1 408 ? -9.232 -11.042 35.613 1.00 83.75 408 GLU A N 1
ATOM 3332 C CA . GLU A 1 408 ? -9.477 -12.220 36.456 1.00 83.75 408 GLU A CA 1
ATOM 3333 C C . GLU A 1 408 ? -9.822 -11.865 37.912 1.00 83.75 408 GLU A C 1
ATOM 3335 O O . GLU A 1 408 ? -10.438 -12.668 38.614 1.00 83.75 408 GLU A O 1
ATOM 3340 N N . ARG A 1 409 ? -9.424 -10.675 38.386 1.00 82.69 409 ARG A N 1
ATOM 3341 C CA . ARG A 1 409 ? -9.601 -10.245 39.782 1.00 82.69 409 ARG A CA 1
ATOM 3342 C C . ARG A 1 409 ? -10.966 -9.612 40.013 1.00 82.69 409 ARG A C 1
ATOM 3344 O O . ARG A 1 409 ? -11.651 -9.947 40.975 1.00 82.69 409 ARG A O 1
ATOM 3351 N N . THR A 1 410 ? -11.349 -8.695 39.137 1.00 81.50 410 THR A N 1
ATOM 3352 C CA . THR A 1 410 ? -12.579 -7.904 39.251 1.00 81.50 410 THR A CA 1
ATOM 3353 C C . THR A 1 410 ? -13.742 -8.504 38.462 1.00 81.50 410 THR A C 1
ATOM 3355 O O . THR A 1 410 ? -14.893 -8.150 38.720 1.00 81.50 410 THR A O 1
ATOM 3358 N N . GLY A 1 411 ? -13.465 -9.393 37.501 1.00 83.25 411 GLY A N 1
ATOM 3359 C CA . GLY A 1 411 ? -14.446 -9.944 36.564 1.00 83.25 411 GLY A CA 1
ATOM 3360 C C . GLY A 1 411 ? -14.984 -8.919 35.562 1.00 83.25 411 GLY A C 1
ATOM 3361 O O . GLY A 1 411 ? -15.959 -9.203 34.868 1.00 83.25 411 GLY A O 1
ATOM 3362 N N . LYS A 1 412 ? -14.391 -7.720 35.508 1.00 85.38 412 LYS A N 1
ATOM 3363 C CA . LYS A 1 412 ? -14.836 -6.611 34.660 1.00 85.38 412 LYS A CA 1
ATOM 3364 C C . LYS A 1 412 ? -14.095 -6.597 33.319 1.00 85.38 412 LYS A C 1
ATOM 3366 O O . LYS A 1 412 ? -12.946 -7.043 33.256 1.00 85.38 412 LYS A O 1
ATOM 3371 N N . PRO A 1 413 ? -14.714 -6.035 32.267 1.00 89.31 413 PRO A N 1
ATOM 3372 C CA . PRO A 1 413 ? -14.028 -5.784 31.009 1.00 89.31 413 PRO A CA 1
ATOM 3373 C C . PRO A 1 413 ? -12.900 -4.759 31.198 1.00 89.31 413 PRO A C 1
ATOM 3375 O O . PRO A 1 413 ? -13.111 -3.694 31.781 1.00 89.31 413 PRO A O 1
ATOM 3378 N N . VAL A 1 414 ? -11.711 -5.070 30.688 1.00 93.75 414 VAL A N 1
ATOM 3379 C CA . VAL A 1 414 ? -10.498 -4.255 30.809 1.00 93.75 414 VAL A CA 1
ATOM 3380 C C . VAL A 1 414 ? -9.805 -4.093 29.463 1.00 93.75 414 VAL A C 1
ATOM 3382 O O . VAL A 1 414 ? -9.711 -5.043 28.687 1.00 93.75 414 VAL A O 1
ATOM 3385 N N . TYR A 1 415 ? -9.290 -2.894 29.191 1.00 96.00 415 TYR A N 1
ATOM 3386 C CA . TYR A 1 415 ? -8.468 -2.637 28.014 1.00 96.00 415 TYR A CA 1
ATOM 3387 C C . TYR A 1 415 ? -6.979 -2.801 28.327 1.00 96.00 415 TYR A C 1
ATOM 3389 O O . TYR A 1 415 ? -6.447 -2.217 29.278 1.00 96.00 415 TYR A O 1
ATOM 3397 N N . VAL A 1 416 ? -6.293 -3.573 27.486 1.00 96.19 416 VAL A N 1
ATOM 3398 C CA . VAL A 1 416 ? -4.859 -3.865 27.600 1.00 96.19 416 VAL A CA 1
ATOM 3399 C C . VAL A 1 416 ? -4.145 -3.460 26.314 1.00 96.19 416 VAL A C 1
ATOM 3401 O O . VAL A 1 416 ? -4.649 -3.690 25.217 1.00 96.19 416 VAL A O 1
ATOM 3404 N N . LEU A 1 417 ? -2.960 -2.853 26.439 1.00 97.69 417 LEU A N 1
ATOM 3405 C CA . LEU A 1 417 ? -2.109 -2.521 25.293 1.00 97.69 417 LEU A CA 1
ATOM 3406 C C . LEU A 1 417 ? -1.496 -3.792 24.694 1.00 97.69 417 LEU A C 1
ATOM 3408 O O . LEU A 1 417 ? -0.820 -4.551 25.395 1.00 97.69 417 LEU A O 1
ATOM 3412 N N . THR A 1 418 ? -1.647 -3.974 23.384 1.00 97.56 418 THR A N 1
ATOM 3413 C CA . THR A 1 418 ? -0.902 -5.002 22.644 1.00 97.56 418 THR A CA 1
ATOM 3414 C C . THR A 1 418 ? 0.550 -4.564 22.437 1.00 97.56 418 THR A C 1
ATOM 3416 O O . THR A 1 418 ? 0.920 -3.418 22.709 1.00 97.56 418 THR A O 1
ATOM 3419 N N . ASP A 1 419 ? 1.397 -5.443 21.900 1.00 97.56 419 ASP A N 1
ATOM 3420 C CA . ASP A 1 419 ? 2.776 -5.069 21.564 1.00 97.56 419 ASP A CA 1
ATOM 3421 C C . ASP A 1 419 ? 2.841 -3.976 20.487 1.00 97.56 419 ASP A C 1
ATOM 3423 O O . ASP A 1 419 ? 3.694 -3.091 20.558 1.00 97.56 419 ASP A O 1
ATOM 3427 N N . TYR A 1 420 ? 1.892 -3.956 19.546 1.00 97.81 420 TYR A N 1
ATOM 3428 C CA . TYR A 1 420 ? 1.759 -2.854 18.592 1.00 97.81 420 TYR A CA 1
ATOM 3429 C C . TYR A 1 420 ? 1.319 -1.556 19.277 1.00 97.81 420 TYR A C 1
ATOM 3431 O O . TYR A 1 420 ? 1.893 -0.502 19.003 1.00 97.81 420 TYR A O 1
ATOM 3439 N N . GLY A 1 421 ? 0.366 -1.627 20.214 1.00 97.81 421 GLY A N 1
ATOM 3440 C CA . GLY A 1 421 ? -0.056 -0.474 21.015 1.00 97.81 421 GLY A CA 1
ATOM 3441 C C . GLY A 1 421 ? 1.093 0.153 21.803 1.00 97.81 421 GLY A C 1
ATOM 3442 O O . GLY A 1 421 ? 1.225 1.376 21.831 1.00 97.81 421 GLY A O 1
ATOM 3443 N N . LYS A 1 422 ? 1.978 -0.673 22.378 1.00 98.06 422 LYS A N 1
ATOM 3444 C CA . LYS A 1 422 ? 3.188 -0.209 23.080 1.00 98.06 422 LYS A CA 1
ATOM 3445 C C . LYS A 1 422 ? 4.162 0.503 22.138 1.00 98.06 422 LYS A C 1
ATOM 3447 O O . LYS A 1 422 ? 4.616 1.593 22.472 1.00 98.06 422 LYS A O 1
ATOM 3452 N N . LYS A 1 423 ? 4.432 -0.050 20.945 1.00 97.88 423 LYS A N 1
ATOM 3453 C CA . LYS A 1 423 ? 5.295 0.601 19.936 1.00 97.88 423 LYS A CA 1
ATOM 3454 C C . LYS A 1 423 ? 4.757 1.974 19.514 1.00 97.88 423 LYS A C 1
ATOM 3456 O O . LYS A 1 423 ? 5.517 2.933 19.414 1.00 97.88 423 LYS A O 1
ATOM 3461 N N . VAL A 1 424 ? 3.444 2.083 19.293 1.00 97.69 424 VAL A N 1
ATOM 3462 C CA . VAL A 1 424 ? 2.794 3.370 18.983 1.00 97.69 424 VAL A CA 1
ATOM 3463 C C . VAL A 1 424 ? 2.941 4.342 20.156 1.00 97.69 424 VAL A C 1
ATOM 3465 O O . VAL A 1 424 ? 3.275 5.506 19.957 1.00 97.69 424 VAL A O 1
ATOM 3468 N N . LEU A 1 425 ? 2.760 3.869 21.390 1.00 97.00 425 LEU A N 1
ATOM 3469 C CA . LEU A 1 425 ? 2.920 4.689 22.590 1.00 97.00 425 LEU A CA 1
ATOM 3470 C C . LEU A 1 425 ? 4.350 5.215 22.778 1.00 97.00 425 LEU A C 1
ATOM 3472 O O . LEU A 1 425 ? 4.529 6.348 23.226 1.00 97.00 425 LEU A O 1
ATOM 3476 N N . GLU A 1 426 ? 5.367 4.439 22.403 1.00 97.00 426 GLU A N 1
ATOM 3477 C CA . GLU A 1 426 ? 6.760 4.898 22.371 1.00 97.00 426 GLU A CA 1
ATOM 3478 C C . GLU A 1 426 ? 6.970 6.035 21.360 1.00 97.00 426 GLU A C 1
ATOM 3480 O O . GLU A 1 426 ? 7.584 7.047 21.708 1.00 97.00 426 GLU A O 1
ATOM 3485 N N . ASP A 1 427 ? 6.410 5.930 20.148 1.00 96.56 427 ASP A N 1
ATOM 3486 C CA . ASP A 1 427 ? 6.449 7.023 19.163 1.00 96.56 427 ASP A CA 1
ATOM 3487 C C . ASP A 1 427 ? 5.730 8.276 19.684 1.00 96.56 427 ASP A C 1
ATOM 3489 O O . ASP A 1 427 ? 6.257 9.382 19.563 1.00 96.56 427 ASP A O 1
ATOM 3493 N N . ILE A 1 428 ? 4.576 8.116 20.341 1.00 95.88 428 ILE A N 1
ATOM 3494 C CA . ILE A 1 428 ? 3.837 9.227 20.962 1.00 95.88 428 ILE A CA 1
ATOM 3495 C C . ILE A 1 428 ? 4.681 9.913 22.045 1.00 95.88 428 ILE A C 1
ATOM 3497 O O . ILE A 1 428 ? 4.682 11.142 22.141 1.00 95.88 428 ILE A O 1
ATOM 3501 N N . LYS A 1 429 ? 5.420 9.151 22.860 1.00 95.25 429 LYS A N 1
ATOM 3502 C CA . LYS A 1 429 ? 6.325 9.705 23.882 1.00 95.25 429 LYS A CA 1
ATOM 3503 C C . LYS A 1 429 ? 7.502 10.462 23.258 1.00 95.25 429 LYS A C 1
ATOM 3505 O O . LYS A 1 429 ? 7.919 11.475 23.814 1.00 95.25 429 LYS A O 1
ATOM 3510 N N . GLU A 1 430 ? 8.020 9.999 22.120 1.00 94.38 430 GLU A N 1
ATOM 3511 C CA . GLU A 1 430 ? 9.162 10.618 21.431 1.00 94.38 430 GLU A CA 1
ATOM 3512 C C . GLU A 1 430 ? 8.764 11.868 20.620 1.00 94.38 430 GLU A C 1
ATOM 3514 O O . GLU A 1 430 ? 9.481 12.869 20.622 1.00 94.38 430 GLU A O 1
ATOM 3519 N N . LYS A 1 431 ? 7.633 11.817 19.908 1.00 92.50 431 LYS A N 1
ATOM 3520 C CA . LYS A 1 431 ? 7.222 12.826 18.914 1.00 92.50 431 LYS A CA 1
ATOM 3521 C C . LYS A 1 431 ? 6.034 13.685 19.342 1.00 92.50 431 LYS A C 1
ATOM 3523 O O . LYS A 1 431 ? 5.755 14.696 18.699 1.00 92.50 431 LYS A O 1
ATOM 3528 N N . GLY A 1 432 ? 5.344 13.308 20.414 1.00 92.88 432 GLY A N 1
ATOM 3529 C CA . GLY A 1 432 ? 4.094 13.930 20.835 1.00 92.88 432 GLY A CA 1
ATOM 3530 C C . GLY A 1 432 ? 2.880 13.439 20.041 1.00 92.88 432 GLY A C 1
ATOM 3531 O O . GLY A 1 432 ? 2.992 12.726 19.040 1.00 92.88 432 GLY A O 1
ATOM 3532 N N . VAL A 1 433 ? 1.702 13.844 20.519 1.00 93.25 433 VAL A N 1
ATOM 3533 C CA . VAL A 1 433 ? 0.409 13.485 19.924 1.00 93.25 433 VAL A CA 1
ATOM 3534 C C . VAL A 1 433 ? 0.184 14.254 18.624 1.00 93.25 433 VAL A C 1
ATOM 3536 O O . VAL A 1 433 ? 0.275 15.484 18.607 1.00 93.25 433 VAL A O 1
ATOM 3539 N N . ARG A 1 434 ? -0.127 13.529 17.548 1.00 93.06 434 ARG A N 1
ATOM 3540 C CA . ARG A 1 434 ? -0.401 14.070 16.203 1.00 93.06 434 ARG A CA 1
ATOM 3541 C C . ARG A 1 434 ? -1.183 13.057 15.380 1.00 93.06 434 ARG A C 1
ATOM 3543 O O . ARG A 1 434 ? -1.002 11.869 15.596 1.00 93.06 434 ARG A O 1
ATOM 3550 N N . ASP A 1 435 ? -1.981 13.490 14.416 1.00 92.69 435 ASP A N 1
ATOM 3551 C CA . ASP A 1 435 ? -2.637 12.541 13.512 1.00 92.69 435 ASP A CA 1
ATOM 3552 C C . ASP A 1 435 ? -1.602 11.809 12.637 1.00 92.69 435 ASP A C 1
ATOM 3554 O O . ASP A 1 435 ? -0.585 12.382 12.237 1.00 92.69 435 ASP A O 1
ATOM 3558 N N . ILE A 1 436 ? -1.869 10.539 12.340 1.00 96.31 436 ILE A N 1
ATOM 3559 C CA . ILE A 1 436 ? -1.165 9.750 11.325 1.00 96.31 436 ILE A CA 1
ATOM 3560 C C . ILE A 1 436 ? -2.229 9.292 10.346 1.00 96.31 436 ILE A C 1
ATOM 3562 O O . ILE A 1 436 ? -3.164 8.607 10.751 1.00 96.31 436 ILE A O 1
ATOM 3566 N N . THR A 1 437 ? -2.104 9.685 9.084 1.00 96.19 437 THR A N 1
ATOM 3567 C CA . THR A 1 437 ? -3.157 9.487 8.088 1.00 96.19 437 THR A CA 1
ATOM 3568 C C . THR A 1 437 ? -2.855 8.324 7.154 1.00 96.19 437 THR A C 1
ATOM 3570 O O . THR A 1 437 ? -1.688 8.029 6.858 1.00 96.19 437 THR A O 1
ATOM 3573 N N . SER A 1 438 ? -3.914 7.715 6.609 1.00 97.00 438 SER A N 1
ATOM 3574 C CA . SER A 1 438 ? -3.778 6.685 5.570 1.00 97.00 438 SER A CA 1
ATOM 3575 C C . SER A 1 438 ? -2.957 7.185 4.381 1.00 97.00 438 SER A C 1
ATOM 3577 O O . SER A 1 438 ? -2.082 6.465 3.907 1.00 97.00 438 SER A O 1
ATOM 3579 N N . THR A 1 439 ? -3.169 8.434 3.955 1.00 96.44 439 THR A N 1
ATOM 3580 C CA . THR A 1 439 ? -2.460 9.081 2.847 1.00 96.44 439 THR A CA 1
ATOM 3581 C C . THR A 1 439 ? -0.954 9.173 3.082 1.00 96.44 439 THR A C 1
ATOM 3583 O O . THR A 1 439 ? -0.168 8.817 2.202 1.00 96.44 439 THR A O 1
ATOM 3586 N N . ALA A 1 440 ? -0.531 9.601 4.272 1.00 96.69 440 ALA A N 1
ATOM 3587 C CA . ALA A 1 440 ? 0.885 9.736 4.590 1.00 96.69 440 ALA A CA 1
ATOM 3588 C C . ALA A 1 440 ? 1.590 8.373 4.669 1.00 96.69 440 ALA A C 1
ATOM 3590 O O . ALA A 1 440 ? 2.715 8.223 4.191 1.00 96.69 440 ALA A O 1
ATOM 3591 N N . VAL A 1 441 ? 0.921 7.355 5.221 1.00 97.56 441 VAL A N 1
ATOM 3592 C CA . VAL A 1 441 ? 1.458 5.984 5.264 1.00 97.56 441 VAL A CA 1
ATOM 3593 C C . VAL A 1 441 ? 1.479 5.371 3.860 1.00 97.56 441 VAL A C 1
ATOM 3595 O O . VAL A 1 441 ? 2.476 4.762 3.469 1.00 97.56 441 VAL A O 1
ATOM 3598 N N . LYS A 1 442 ? 0.433 5.609 3.057 1.00 96.25 442 LYS A N 1
ATOM 3599 C CA . LYS A 1 442 ? 0.351 5.209 1.644 1.00 96.25 442 LYS A CA 1
ATOM 3600 C C . LYS A 1 442 ? 1.524 5.734 0.833 1.00 96.25 442 LYS A C 1
ATOM 3602 O O . LYS A 1 442 ? 2.037 5.018 -0.024 1.00 96.25 442 LYS A O 1
ATOM 3607 N N . ALA A 1 443 ? 1.979 6.954 1.127 1.00 96.12 443 ALA A N 1
ATOM 3608 C CA . ALA A 1 443 ? 3.112 7.552 0.436 1.00 96.12 443 ALA A CA 1
ATOM 3609 C C . ALA A 1 443 ? 4.397 6.712 0.545 1.00 96.12 443 ALA A C 1
ATOM 3611 O O . ALA A 1 443 ? 5.245 6.743 -0.345 1.00 96.12 443 ALA A O 1
ATOM 3612 N N . ILE A 1 444 ? 4.524 5.940 1.626 1.00 95.62 444 ILE A N 1
ATOM 3613 C CA . ILE A 1 444 ? 5.664 5.068 1.907 1.00 95.62 444 ILE A CA 1
ATOM 3614 C C . ILE A 1 444 ? 5.398 3.645 1.414 1.00 95.62 444 ILE A C 1
ATOM 3616 O O . ILE A 1 444 ? 6.268 3.023 0.801 1.00 95.62 444 ILE A O 1
ATOM 3620 N N . THR A 1 445 ? 4.198 3.112 1.645 1.00 95.56 445 THR A N 1
ATOM 3621 C CA . THR A 1 445 ? 3.889 1.714 1.314 1.00 95.56 445 THR A CA 1
ATOM 3622 C C . THR A 1 445 ? 3.724 1.478 -0.182 1.00 95.56 445 THR A C 1
ATOM 3624 O O . THR A 1 445 ? 4.056 0.388 -0.649 1.00 95.56 445 THR A O 1
ATOM 3627 N N . ILE A 1 446 ? 3.329 2.497 -0.957 1.00 94.00 446 ILE A N 1
ATOM 3628 C CA . ILE A 1 446 ? 3.248 2.406 -2.423 1.00 94.00 446 ILE A CA 1
ATOM 3629 C C . ILE A 1 446 ? 4.595 2.065 -3.075 1.00 94.00 446 ILE A C 1
ATOM 3631 O O . ILE A 1 446 ? 4.623 1.402 -4.112 1.00 94.00 446 ILE A O 1
ATOM 3635 N N . THR A 1 447 ? 5.711 2.412 -2.425 1.00 91.81 447 THR A N 1
ATOM 3636 C CA . THR A 1 447 ? 7.071 2.119 -2.913 1.00 91.81 447 THR A CA 1
ATOM 3637 C C . THR A 1 447 ? 7.402 0.624 -2.958 1.00 91.81 447 THR A C 1
ATOM 3639 O O . THR A 1 447 ? 8.372 0.226 -3.594 1.00 91.81 447 THR A O 1
ATOM 3642 N N . LYS A 1 448 ? 6.600 -0.225 -2.298 1.00 91.38 448 LYS A N 1
ATOM 3643 C CA . LYS A 1 448 ? 6.773 -1.691 -2.283 1.00 91.38 448 LYS A CA 1
ATOM 3644 C C . LYS A 1 448 ? 6.112 -2.392 -3.465 1.00 91.38 448 LYS A C 1
ATOM 3646 O O . LYS A 1 448 ? 6.266 -3.602 -3.626 1.00 91.38 448 LYS A O 1
ATOM 3651 N N . THR A 1 449 ? 5.388 -1.637 -4.284 1.00 90.94 449 THR A N 1
ATOM 3652 C CA . THR A 1 449 ? 4.766 -2.134 -5.509 1.00 90.94 449 THR A CA 1
ATOM 3653 C C . THR A 1 449 ? 5.768 -2.145 -6.668 1.00 90.94 449 THR A C 1
ATOM 3655 O O . THR A 1 449 ? 6.901 -1.669 -6.550 1.00 90.94 449 THR A O 1
ATOM 3658 N N . GLN A 1 450 ? 5.356 -2.701 -7.809 1.00 87.62 450 GLN A N 1
ATOM 3659 C CA . GLN A 1 450 ? 6.215 -2.826 -8.987 1.00 87.62 450 GLN A CA 1
ATOM 3660 C C . GLN A 1 450 ? 6.624 -1.475 -9.588 1.00 87.62 450 GLN A C 1
ATOM 3662 O O . GLN A 1 450 ? 7.755 -1.335 -10.049 1.00 87.62 450 GLN A O 1
ATOM 3667 N N . PHE A 1 451 ? 5.710 -0.503 -9.623 1.00 81.12 451 PHE A N 1
ATOM 3668 C CA . PHE A 1 451 ? 5.949 0.786 -10.281 1.00 81.12 451 PHE A CA 1
ATOM 3669 C C . PHE A 1 451 ? 5.236 1.973 -9.617 1.00 81.12 451 PHE A C 1
ATOM 3671 O O . PHE A 1 451 ? 5.041 3.021 -10.232 1.00 81.12 451 PHE A O 1
ATOM 3678 N N . GLY A 1 452 ? 4.802 1.813 -8.369 1.00 84.75 452 GLY A N 1
ATOM 3679 C CA . GLY A 1 452 ? 4.090 2.855 -7.648 1.00 84.75 452 GLY A CA 1
ATOM 3680 C C . GLY A 1 452 ? 5.034 3.915 -7.085 1.00 84.75 452 GLY A C 1
ATOM 3681 O O . GLY A 1 452 ? 5.976 3.606 -6.362 1.00 84.75 452 GLY A O 1
ATOM 3682 N N . SER A 1 453 ? 4.725 5.177 -7.374 1.00 90.94 453 SER A N 1
ATOM 3683 C CA . SER A 1 453 ? 5.332 6.352 -6.750 1.00 90.94 453 SER A CA 1
ATOM 3684 C C . SER A 1 453 ? 4.212 7.237 -6.205 1.00 90.94 453 SER A C 1
ATOM 3686 O O . SER A 1 453 ? 3.171 7.357 -6.862 1.00 90.94 453 SER A O 1
ATOM 3688 N N . PRO A 1 454 ? 4.363 7.837 -5.014 1.00 92.94 454 PRO A N 1
ATOM 3689 C CA . PRO A 1 454 ? 3.297 8.627 -4.430 1.00 92.94 454 PRO A CA 1
ATOM 3690 C C . PRO A 1 454 ? 3.098 9.936 -5.179 1.00 92.94 454 PRO A C 1
ATOM 3692 O O . PRO A 1 454 ? 4.055 10.571 -5.623 1.00 92.94 454 PRO A O 1
ATOM 3695 N N . ASN A 1 455 ? 1.849 10.387 -5.242 1.00 92.12 455 ASN A N 1
ATOM 3696 C CA . ASN A 1 455 ? 1.549 11.735 -5.703 1.00 92.12 455 ASN A CA 1
ATOM 3697 C C . ASN A 1 455 ? 2.261 12.776 -4.842 1.00 92.12 455 ASN A C 1
ATOM 3699 O O . ASN A 1 455 ? 2.502 12.553 -3.653 1.00 92.12 455 ASN A O 1
ATOM 3703 N N . TYR A 1 456 ? 2.538 13.942 -5.430 1.00 92.44 456 TYR A N 1
ATOM 3704 C CA . TYR A 1 456 ? 3.246 15.012 -4.726 1.00 92.44 456 TYR A CA 1
ATOM 3705 C C . TYR A 1 456 ? 2.557 15.387 -3.407 1.00 92.44 456 TYR A C 1
ATOM 3707 O O . TYR A 1 456 ? 3.213 15.456 -2.376 1.00 92.44 456 TYR A O 1
ATOM 3715 N N . HIS A 1 457 ? 1.225 15.497 -3.402 1.00 92.81 457 HIS A N 1
ATOM 3716 C CA . HIS A 1 457 ? 0.474 15.825 -2.189 1.00 92.81 457 HIS A CA 1
ATOM 3717 C C . HIS A 1 457 ? 0.533 14.721 -1.114 1.00 92.81 457 HIS A C 1
ATOM 3719 O O . HIS A 1 457 ? 0.585 15.037 0.071 1.00 92.81 457 HIS A O 1
ATOM 3725 N N . TRP A 1 458 ? 0.594 13.435 -1.495 1.00 95.00 458 TRP A N 1
ATOM 3726 C CA . TRP A 1 458 ? 0.801 12.337 -0.533 1.00 95.00 458 TRP A CA 1
ATOM 3727 C C . TRP A 1 458 ? 2.192 12.420 0.097 1.00 95.00 458 TRP A C 1
ATOM 3729 O O . TRP A 1 458 ? 2.352 12.234 1.303 1.00 95.00 458 TRP A O 1
ATOM 3739 N N . TYR A 1 459 ? 3.199 12.727 -0.723 1.00 95.56 459 TYR A N 1
ATOM 3740 C CA . TYR A 1 459 ? 4.568 12.942 -0.269 1.00 95.56 459 TYR A CA 1
ATOM 3741 C C . TYR A 1 459 ? 4.682 14.150 0.674 1.00 95.56 459 TYR A C 1
ATOM 3743 O O . TYR A 1 459 ? 5.290 14.030 1.738 1.00 95.56 459 TYR A O 1
ATOM 3751 N N . GLU A 1 460 ? 4.064 15.285 0.337 1.00 95.88 460 GLU A N 1
ATOM 3752 C CA . GLU A 1 460 ? 4.027 16.472 1.200 1.00 95.88 460 GLU A CA 1
ATOM 3753 C C . GLU A 1 460 ? 3.362 16.180 2.548 1.00 95.88 460 GLU A C 1
ATOM 3755 O O . GLU A 1 460 ? 3.869 16.588 3.593 1.00 95.88 460 GLU A O 1
ATOM 3760 N N . GLU A 1 461 ? 2.258 15.433 2.557 1.00 95.56 461 GLU A N 1
ATOM 3761 C CA . GLU A 1 461 ? 1.595 15.032 3.797 1.00 95.56 461 GLU A CA 1
ATOM 3762 C C . GLU A 1 461 ? 2.503 14.145 4.663 1.00 95.56 461 GLU A C 1
ATOM 3764 O O . GLU A 1 461 ? 2.641 14.373 5.867 1.00 95.56 461 GLU A O 1
ATOM 3769 N N . ALA A 1 462 ? 3.212 13.194 4.049 1.00 96.69 462 ALA A N 1
ATOM 3770 C CA . ALA A 1 462 ? 4.174 12.344 4.744 1.00 96.69 462 ALA A CA 1
ATOM 3771 C C . ALA A 1 462 ? 5.385 13.116 5.301 1.00 96.69 462 ALA A C 1
ATOM 3773 O O . ALA A 1 462 ? 5.878 12.773 6.381 1.00 96.69 462 ALA A O 1
ATOM 3774 N N . LEU A 1 463 ? 5.845 14.170 4.616 1.00 95.31 463 LEU A N 1
ATOM 3775 C CA . LEU A 1 463 ? 6.856 15.095 5.141 1.00 95.31 463 LEU A CA 1
ATOM 3776 C C . LEU A 1 463 ? 6.325 15.873 6.351 1.00 95.31 463 LEU A C 1
ATOM 3778 O O . LEU A 1 463 ? 6.984 15.916 7.390 1.00 95.31 463 LEU A O 1
ATOM 3782 N N . ASN A 1 464 ? 5.122 16.444 6.240 1.00 94.56 464 ASN A N 1
ATOM 3783 C CA . ASN A 1 464 ? 4.501 17.249 7.297 1.00 94.56 464 ASN A CA 1
ATOM 3784 C C . ASN A 1 464 ? 4.262 16.443 8.585 1.00 94.56 464 ASN A C 1
ATOM 3786 O O . ASN A 1 464 ? 4.377 16.978 9.688 1.00 94.56 464 ASN A O 1
ATOM 3790 N N . LEU A 1 465 ? 3.969 15.146 8.454 1.00 93.69 465 LEU A N 1
ATOM 3791 C CA . LEU A 1 465 ? 3.782 14.226 9.582 1.00 93.69 465 LEU A CA 1
ATOM 3792 C C . LEU A 1 465 ? 5.080 13.544 10.053 1.00 93.69 465 LEU A C 1
ATOM 3794 O O . LEU A 1 465 ? 5.045 12.710 10.963 1.00 93.69 465 LEU A O 1
ATOM 3798 N N . HIS A 1 466 ? 6.228 13.928 9.482 1.00 93.94 466 HIS A N 1
ATOM 3799 C CA . HIS A 1 466 ? 7.562 13.392 9.776 1.00 93.94 466 HIS A CA 1
ATOM 3800 C C . HIS A 1 466 ? 7.701 11.881 9.533 1.00 93.94 466 HIS A C 1
ATOM 3802 O O . HIS A 1 466 ? 8.538 11.217 10.154 1.00 93.94 466 HIS A O 1
ATOM 3808 N N . LEU A 1 467 ? 6.893 11.322 8.630 1.00 96.25 467 LEU A N 1
ATOM 3809 C CA . LEU A 1 467 ? 7.017 9.928 8.208 1.00 96.25 467 LEU A CA 1
ATOM 3810 C C . LEU A 1 467 ? 8.123 9.759 7.165 1.00 96.25 467 LEU A C 1
ATOM 3812 O O . LEU A 1 467 ? 8.750 8.706 7.103 1.00 96.25 467 LEU A O 1
ATOM 3816 N N . VAL A 1 468 ? 8.409 10.805 6.391 1.00 95.75 468 VAL A N 1
ATOM 3817 C CA . VAL A 1 468 ? 9.502 10.847 5.413 1.00 95.75 468 VAL A CA 1
ATOM 3818 C C . VAL A 1 468 ? 10.487 11.953 5.787 1.00 95.75 468 VAL A C 1
ATOM 3820 O O . VAL A 1 468 ? 10.093 13.024 6.243 1.00 95.75 468 VAL A O 1
ATOM 3823 N N . GLY A 1 469 ? 11.782 11.697 5.604 1.00 91.31 469 GLY A N 1
ATOM 3824 C CA . GLY A 1 469 ? 12.848 12.670 5.832 1.00 91.31 469 GLY A CA 1
ATOM 3825 C C . GLY A 1 469 ? 14.140 12.252 5.133 1.00 91.31 469 GLY A C 1
ATOM 3826 O O . GLY A 1 469 ? 14.446 11.070 5.044 1.00 91.31 469 GLY A O 1
ATOM 3827 N N . GLY A 1 470 ? 14.892 13.212 4.585 1.00 83.19 470 GLY A N 1
ATOM 3828 C CA . GLY A 1 470 ? 16.159 12.917 3.895 1.00 83.19 470 GLY A CA 1
ATOM 3829 C C . GLY A 1 470 ? 16.026 12.011 2.659 1.00 83.19 470 GLY A C 1
ATOM 3830 O O . GLY A 1 470 ? 17.005 11.401 2.248 1.00 83.19 470 GLY A O 1
ATOM 3831 N N . GLY A 1 471 ? 14.824 11.907 2.080 1.00 85.12 471 GLY A N 1
ATOM 3832 C CA . GLY A 1 471 ? 14.537 11.053 0.924 1.00 85.12 471 GLY A CA 1
ATOM 3833 C C . GLY A 1 471 ? 14.278 9.578 1.250 1.00 85.12 471 GLY A C 1
ATOM 3834 O O . GLY A 1 471 ? 14.412 8.735 0.369 1.00 85.12 471 GLY A O 1
ATOM 3835 N N . TYR A 1 472 ? 13.922 9.254 2.495 1.00 88.75 472 TYR A N 1
ATOM 3836 C CA . TYR A 1 472 ? 13.567 7.899 2.927 1.00 88.75 472 TYR A CA 1
ATOM 3837 C C . TYR A 1 472 ? 12.538 7.941 4.076 1.00 88.75 472 TYR A C 1
ATOM 3839 O O . TYR A 1 472 ? 12.415 8.981 4.737 1.00 88.75 472 TYR A O 1
ATOM 3847 N N . PRO A 1 473 ? 11.786 6.858 4.359 1.00 93.88 473 PRO A N 1
ATOM 3848 C CA . PRO A 1 473 ? 10.988 6.768 5.573 1.00 93.88 473 PRO A CA 1
ATOM 3849 C C . PRO A 1 473 ? 11.844 6.955 6.832 1.00 93.88 473 PRO A C 1
ATOM 3851 O O . PRO A 1 473 ? 12.911 6.359 6.988 1.00 93.88 473 PRO A O 1
ATOM 3854 N N . THR A 1 474 ? 11.377 7.793 7.755 1.00 95.75 474 THR A N 1
ATOM 3855 C CA . THR A 1 474 ? 12.013 7.978 9.066 1.00 95.75 474 THR A CA 1
ATOM 3856 C C . THR A 1 474 ? 11.803 6.736 9.940 1.00 95.75 474 THR A C 1
ATOM 3858 O O . THR A 1 474 ? 11.033 5.845 9.592 1.00 95.75 474 THR A O 1
ATOM 3861 N N . LYS A 1 475 ? 12.413 6.683 11.135 1.00 95.69 475 LYS A N 1
ATOM 3862 C CA . LYS A 1 475 ? 12.112 5.637 12.140 1.00 95.69 475 LYS A CA 1
ATOM 3863 C C . LYS A 1 475 ? 10.600 5.506 12.392 1.00 95.69 475 LYS A C 1
ATOM 3865 O O . LYS A 1 475 ? 10.075 4.401 12.455 1.00 95.69 475 LYS A O 1
ATOM 3870 N N . THR A 1 476 ? 9.910 6.639 12.486 1.00 95.75 476 THR A N 1
ATOM 3871 C CA . THR A 1 476 ? 8.453 6.712 12.611 1.00 95.75 476 THR A CA 1
ATOM 3872 C C . THR A 1 476 ? 7.757 6.201 11.344 1.00 95.75 476 THR A C 1
ATOM 3874 O O . THR A 1 476 ? 6.832 5.403 11.442 1.00 95.75 476 THR A O 1
ATOM 3877 N N . GLY A 1 477 ? 8.198 6.616 10.151 1.00 96.75 477 GLY A N 1
ATOM 3878 C CA . GLY A 1 477 ? 7.646 6.117 8.886 1.00 96.75 477 GLY A CA 1
ATOM 3879 C C . GLY A 1 477 ? 7.740 4.596 8.754 1.00 96.75 477 GLY A C 1
ATOM 3880 O O . GLY A 1 477 ? 6.752 3.949 8.418 1.00 96.75 477 GLY A O 1
ATOM 3881 N N . LEU A 1 478 ? 8.895 4.023 9.107 1.00 96.56 478 LEU A N 1
ATOM 3882 C CA . LEU A 1 478 ? 9.124 2.576 9.124 1.00 96.56 478 LEU A CA 1
ATOM 3883 C C . LEU A 1 478 ? 8.240 1.853 10.148 1.00 96.56 478 LEU A C 1
ATOM 3885 O O . LEU A 1 478 ? 7.760 0.760 9.861 1.00 96.56 478 LEU A O 1
ATOM 3889 N N . LEU A 1 479 ? 7.983 2.457 11.315 1.00 97.56 479 LEU A N 1
ATOM 3890 C CA . LEU A 1 479 ? 7.044 1.908 12.298 1.00 97.56 479 LEU A CA 1
ATOM 3891 C C . LEU A 1 479 ? 5.628 1.800 11.713 1.00 97.56 479 LEU A C 1
ATOM 3893 O O . LEU A 1 479 ? 5.009 0.744 11.810 1.00 97.56 479 LEU A O 1
ATOM 3897 N N . TYR A 1 480 ? 5.102 2.862 11.098 1.00 97.69 480 TYR A N 1
ATOM 3898 C CA . TYR A 1 480 ? 3.739 2.827 10.550 1.00 97.69 480 TYR A CA 1
ATOM 3899 C C . TYR A 1 480 ? 3.630 2.002 9.259 1.00 97.69 480 TYR A C 1
ATOM 3901 O O . TYR A 1 480 ? 2.581 1.409 9.014 1.00 97.69 480 TYR A O 1
ATOM 3909 N N . GLU A 1 481 ? 4.711 1.878 8.484 1.00 96.56 481 GLU A N 1
ATOM 3910 C CA . GLU A 1 481 ? 4.831 0.864 7.429 1.00 96.56 481 GLU A CA 1
ATOM 3911 C C . GLU A 1 481 ? 4.725 -0.555 8.018 1.00 96.56 481 GLU A C 1
ATOM 3913 O O . GLU A 1 481 ? 3.927 -1.362 7.539 1.00 96.56 481 GLU A O 1
ATOM 3918 N N . GLU A 1 482 ? 5.482 -0.861 9.081 1.00 96.69 482 GLU A N 1
ATOM 3919 C CA . GLU A 1 482 ? 5.442 -2.163 9.763 1.00 96.69 482 GLU A CA 1
ATOM 3920 C C . GLU A 1 482 ? 4.024 -2.481 10.262 1.00 96.69 482 GLU A C 1
ATOM 3922 O O . GLU A 1 482 ? 3.502 -3.572 10.016 1.00 96.69 482 GLU A O 1
ATOM 3927 N N . LEU A 1 483 ? 3.379 -1.516 10.923 1.00 96.94 483 LEU A N 1
ATOM 3928 C CA . LEU A 1 483 ? 2.007 -1.650 11.408 1.00 96.94 483 LEU A CA 1
ATOM 3929 C C . LEU A 1 483 ? 1.031 -1.895 10.254 1.00 96.94 483 LEU A C 1
ATOM 3931 O O . LEU A 1 483 ? 0.189 -2.787 10.344 1.00 96.94 483 LEU A O 1
ATOM 3935 N N . ALA A 1 484 ? 1.169 -1.174 9.139 1.00 96.69 484 ALA A N 1
ATOM 3936 C CA . ALA A 1 484 ? 0.299 -1.360 7.986 1.00 96.69 484 ALA A CA 1
ATOM 3937 C C . ALA A 1 484 ? 0.343 -2.803 7.444 1.00 96.69 484 ALA A C 1
ATOM 3939 O O . ALA A 1 484 ? -0.693 -3.325 7.026 1.00 96.69 484 ALA A O 1
ATOM 3940 N N . TYR A 1 485 ? 1.492 -3.477 7.482 1.00 95.12 485 TYR A N 1
ATOM 3941 C CA . TYR A 1 485 ? 1.611 -4.845 6.971 1.00 95.12 485 TYR A CA 1
ATOM 3942 C C . TYR A 1 485 ? 1.305 -5.939 7.996 1.00 95.12 485 TYR A C 1
ATOM 3944 O O . TYR A 1 485 ? 0.752 -6.966 7.608 1.00 95.12 485 TYR A O 1
ATOM 3952 N N . ASN A 1 486 ? 1.627 -5.730 9.275 1.00 95.19 486 ASN A N 1
ATOM 3953 C CA . ASN A 1 486 ? 1.695 -6.830 10.244 1.00 95.19 486 ASN A CA 1
ATOM 3954 C C . ASN A 1 486 ? 0.530 -6.889 11.242 1.00 95.19 486 ASN A C 1
ATOM 3956 O O . ASN A 1 486 ? 0.335 -7.922 11.886 1.00 95.19 486 ASN A O 1
ATOM 3960 N N . ILE A 1 487 ? -0.253 -5.816 11.401 1.00 94.56 487 ILE A N 1
ATOM 3961 C CA . ILE A 1 487 ? -1.410 -5.862 12.304 1.00 94.56 487 ILE A CA 1
ATOM 3962 C C . ILE A 1 487 ? -2.494 -6.793 11.760 1.00 94.56 487 ILE A C 1
ATOM 3964 O O . ILE A 1 487 ? -2.795 -6.807 10.563 1.00 94.56 487 ILE A O 1
ATOM 3968 N N . LYS A 1 488 ? -3.158 -7.501 12.676 1.00 94.62 488 LYS A N 1
ATOM 3969 C CA . LYS A 1 488 ? -4.401 -8.202 12.368 1.00 94.62 488 LYS A CA 1
ATOM 3970 C C . LYS A 1 488 ? -5.560 -7.216 12.434 1.00 94.62 488 LYS A C 1
ATOM 3972 O O . LYS A 1 488 ? -5.886 -6.732 13.513 1.00 94.62 488 LYS A O 1
ATOM 3977 N N . ARG A 1 489 ? -6.166 -6.913 11.290 1.00 95.00 489 ARG A N 1
ATOM 3978 C CA . ARG A 1 489 ? -7.285 -5.974 11.185 1.00 95.00 489 ARG A CA 1
ATOM 3979 C C . ARG A 1 489 ? -8.612 -6.670 11.442 1.00 95.00 489 ARG A C 1
ATOM 3981 O O . ARG A 1 489 ? -8.870 -7.748 10.900 1.00 95.00 489 ARG A O 1
ATOM 3988 N N . LEU A 1 490 ? -9.480 -5.998 12.189 1.00 96.75 490 LEU A N 1
ATOM 3989 C CA . LEU A 1 490 ? -10.908 -6.299 12.247 1.00 96.75 490 LEU A CA 1
ATOM 3990 C C . LEU A 1 490 ? -11.684 -5.146 11.594 1.00 96.75 490 LEU A C 1
ATOM 3992 O O . LEU A 1 490 ? -11.317 -3.985 11.775 1.00 96.75 490 LEU A O 1
ATOM 3996 N N . PRO A 1 491 ? -12.754 -5.420 10.831 1.00 95.81 491 PRO A N 1
ATOM 3997 C CA . PRO A 1 491 ? -13.563 -4.361 10.258 1.00 95.81 491 PRO A CA 1
ATOM 3998 C C . PRO A 1 491 ? -14.275 -3.585 11.370 1.00 95.81 491 PRO A C 1
ATOM 4000 O O . PRO A 1 491 ? -14.827 -4.151 12.314 1.00 95.81 491 PRO A O 1
ATOM 4003 N N . HIS A 1 492 ? -14.285 -2.268 11.218 1.00 96.81 492 HIS A N 1
ATOM 4004 C CA . HIS A 1 492 ? -15.059 -1.332 12.019 1.00 96.81 492 HIS A CA 1
ATOM 4005 C C . HIS A 1 492 ? -15.690 -0.338 11.050 1.00 96.81 492 HIS A C 1
ATOM 4007 O O . HIS A 1 492 ? -15.057 0.058 10.068 1.00 96.81 492 HIS A O 1
ATOM 4013 N N . LEU A 1 493 ? -16.938 0.035 11.305 1.00 96.75 493 LEU A N 1
ATOM 4014 C CA . LEU A 1 493 ? -17.630 1.118 10.626 1.00 96.75 493 LEU A CA 1
ATOM 4015 C C . LEU A 1 493 ? -18.380 1.934 11.668 1.00 96.75 493 LEU A C 1
ATOM 4017 O O . LEU A 1 493 ? -19.106 1.389 12.499 1.00 96.75 493 LEU A O 1
ATOM 4021 N N . THR A 1 494 ? -18.237 3.243 11.573 1.00 95.19 494 THR A N 1
ATOM 4022 C CA . THR A 1 494 ? -19.097 4.228 12.212 1.00 95.19 494 THR A CA 1
ATOM 4023 C C . THR A 1 494 ? -20.304 4.502 11.328 1.00 95.19 494 THR A C 1
ATOM 4025 O O . THR A 1 494 ? -20.330 4.193 10.132 1.00 95.19 494 THR A O 1
ATOM 4028 N N . ARG A 1 495 ? -21.301 5.170 11.904 1.00 93.62 495 ARG A N 1
ATOM 4029 C CA . ARG A 1 495 ? -22.451 5.686 11.166 1.00 93.62 495 ARG A CA 1
ATOM 4030 C C . ARG A 1 495 ? -22.052 6.508 9.936 1.00 93.62 495 ARG A C 1
ATOM 4032 O O . ARG A 1 495 ? -22.626 6.328 8.870 1.00 93.62 495 ARG A O 1
ATOM 4039 N N . PHE A 1 496 ? -21.089 7.418 10.083 1.00 93.38 496 PHE A N 1
ATOM 4040 C CA . PHE A 1 496 ? -20.706 8.328 9.002 1.00 93.38 496 PHE A CA 1
ATOM 4041 C C . PHE A 1 496 ? -19.947 7.600 7.884 1.00 93.38 496 PHE A C 1
ATOM 4043 O O . PHE A 1 496 ? -20.212 7.821 6.706 1.00 93.38 496 PHE A O 1
ATOM 4050 N N . GLU A 1 497 ? -19.067 6.664 8.238 1.00 96.25 497 GLU A N 1
ATOM 4051 C CA . GLU A 1 497 ? -18.366 5.826 7.257 1.00 96.25 497 GLU A CA 1
ATOM 4052 C C . GLU A 1 497 ? -19.326 4.890 6.508 1.00 96.25 497 GLU A C 1
ATOM 4054 O O . GLU A 1 497 ? -19.125 4.650 5.319 1.00 96.25 497 GLU A O 1
ATOM 4059 N N . LEU A 1 498 ? -20.402 4.413 7.151 1.00 96.19 498 LEU A N 1
ATOM 4060 C CA . LEU A 1 498 ? -21.471 3.675 6.468 1.00 96.19 498 LEU A CA 1
ATOM 4061 C C . LEU A 1 498 ? -22.154 4.536 5.395 1.00 96.19 498 LEU A C 1
ATOM 4063 O O . LEU A 1 498 ? -22.335 4.064 4.274 1.00 96.19 498 LEU A O 1
ATOM 4067 N N . MET A 1 499 ? -22.473 5.799 5.708 1.00 94.94 499 MET A N 1
ATOM 4068 C CA . MET A 1 499 ? -23.069 6.736 4.742 1.00 94.94 499 MET A CA 1
ATOM 4069 C C . MET A 1 499 ? -22.149 6.970 3.535 1.00 94.94 499 MET A C 1
ATOM 4071 O O . MET A 1 499 ? -22.617 7.024 2.396 1.00 94.94 499 MET A O 1
ATOM 4075 N N . ILE A 1 500 ? -20.835 7.093 3.764 1.00 96.44 500 ILE A N 1
ATOM 4076 C CA . ILE A 1 500 ? -19.842 7.180 2.682 1.00 96.44 500 ILE A CA 1
ATOM 4077 C C . ILE A 1 500 ? -19.863 5.888 1.859 1.00 96.44 500 ILE A C 1
ATOM 4079 O O . ILE A 1 500 ? -20.021 5.937 0.641 1.00 96.44 500 ILE A O 1
ATOM 4083 N N . LEU A 1 501 ? -19.767 4.726 2.511 1.00 96.19 501 LEU A N 1
ATOM 4084 C CA . LEU A 1 501 ? -19.699 3.426 1.843 1.00 96.19 501 LEU A CA 1
ATOM 4085 C C . LEU A 1 501 ? -20.948 3.114 0.999 1.00 96.19 501 LEU A C 1
ATOM 4087 O O . LEU A 1 501 ? -20.833 2.521 -0.074 1.00 96.19 501 LEU A O 1
ATOM 4091 N N . HIS A 1 502 ? -22.139 3.526 1.444 1.00 94.75 502 HIS A N 1
ATOM 4092 C CA . HIS A 1 502 ? -23.386 3.384 0.679 1.00 94.75 502 HIS A CA 1
ATOM 4093 C C . HIS A 1 502 ? -23.392 4.221 -0.608 1.00 94.75 502 HIS A C 1
ATOM 4095 O O . HIS A 1 502 ? -23.940 3.776 -1.618 1.00 94.75 502 HIS A O 1
ATOM 4101 N N . LYS A 1 503 ? -22.753 5.397 -0.596 1.00 95.25 503 LYS A N 1
ATOM 4102 C CA . LYS A 1 503 ? -22.635 6.303 -1.753 1.00 95.25 503 LYS A CA 1
ATOM 4103 C C . LYS A 1 503 ? -21.557 5.893 -2.758 1.00 95.25 503 LYS A C 1
ATOM 4105 O O . LYS A 1 503 ? -21.642 6.268 -3.927 1.00 95.25 503 LYS A O 1
ATOM 4110 N N . LEU A 1 504 ? -20.548 5.136 -2.328 1.00 96.06 504 LEU A N 1
ATOM 4111 C CA . LEU A 1 504 ? -19.462 4.684 -3.200 1.00 96.06 504 LEU A CA 1
ATOM 4112 C C . LEU A 1 504 ? -19.932 3.545 -4.115 1.00 96.06 504 LEU A C 1
ATOM 4114 O O . LEU A 1 504 ? -20.392 2.536 -3.592 1.00 96.06 504 LEU A O 1
ATOM 4118 N N . PRO A 1 505 ? -19.807 3.611 -5.451 1.00 95.19 505 PRO A N 1
ATOM 4119 C CA . PRO A 1 505 ? -19.874 2.420 -6.302 1.00 95.19 505 PRO A CA 1
ATOM 4120 C C . PRO A 1 505 ? -18.671 1.487 -6.054 1.00 95.19 505 PRO A C 1
ATOM 4122 O O . PRO A 1 505 ? -17.779 1.809 -5.278 1.00 95.19 505 PRO A O 1
ATOM 4125 N N . GLU A 1 506 ? -18.641 0.312 -6.692 1.00 95.06 506 GLU A N 1
ATOM 4126 C CA . GLU A 1 506 ? -17.451 -0.561 -6.619 1.00 95.06 506 GLU A CA 1
ATOM 4127 C C . GLU A 1 506 ? -16.218 0.074 -7.277 1.00 95.06 506 GLU A C 1
ATOM 4129 O O . GLU A 1 506 ? -15.103 -0.116 -6.805 1.00 95.06 506 GLU A O 1
ATOM 4134 N N . TYR A 1 507 ? -16.437 0.828 -8.353 1.00 93.81 507 TYR A N 1
ATOM 4135 C CA . TYR A 1 507 ? -15.460 1.635 -9.076 1.00 93.81 507 TYR A CA 1
ATOM 4136 C C . TYR A 1 507 ? -16.205 2.716 -9.873 1.00 93.81 507 TYR A C 1
ATOM 4138 O O . TYR A 1 507 ? -17.434 2.691 -9.994 1.00 93.81 507 TYR A O 1
ATOM 4146 N N . GLY A 1 508 ? -15.456 3.637 -10.465 1.00 93.06 508 GLY A N 1
ATOM 4147 C CA . GLY A 1 508 ? -15.947 4.650 -11.391 1.00 93.06 508 GLY A CA 1
ATOM 4148 C C . GLY A 1 508 ? -16.378 5.953 -10.728 1.00 93.06 508 GLY A C 1
ATOM 4149 O O . GLY A 1 508 ? -17.224 6.648 -11.283 1.00 93.06 508 GLY A O 1
ATOM 4150 N N . ILE A 1 509 ? -15.822 6.262 -9.553 1.00 95.06 509 ILE A N 1
ATOM 4151 C CA . ILE A 1 509 ? -16.006 7.541 -8.860 1.00 95.06 509 ILE A CA 1
ATOM 4152 C C . ILE A 1 509 ? -14.648 8.144 -8.486 1.00 95.06 509 ILE A C 1
ATOM 4154 O O . ILE A 1 509 ? -13.706 7.417 -8.161 1.00 95.06 509 ILE A O 1
ATOM 4158 N N . PHE A 1 510 ? -14.557 9.469 -8.495 1.00 95.19 510 PHE A N 1
ATOM 4159 C CA . PHE A 1 510 ? -13.377 10.229 -8.080 1.00 95.19 510 PHE A CA 1
ATOM 4160 C C . PHE A 1 510 ? -13.606 10.983 -6.759 1.00 95.19 510 PHE A C 1
ATOM 4162 O O . PHE A 1 510 ? -14.742 11.250 -6.360 1.00 95.19 510 PHE A O 1
ATOM 4169 N N . LEU A 1 511 ? -12.519 11.362 -6.073 1.00 93.75 511 LEU A N 1
ATOM 4170 C CA . LEU A 1 511 ? -12.572 12.093 -4.794 1.00 93.75 511 LEU A CA 1
ATOM 4171 C C . LEU A 1 511 ? -13.446 13.361 -4.849 1.00 93.75 511 LEU A C 1
ATOM 4173 O O . LEU A 1 511 ? -14.236 13.627 -3.947 1.00 93.75 511 LEU A O 1
ATOM 4177 N N . ASN A 1 512 ? -13.336 14.155 -5.913 1.00 92.69 512 ASN A N 1
ATOM 4178 C CA . ASN A 1 512 ? -14.148 15.363 -6.080 1.00 92.69 512 ASN A CA 1
ATOM 4179 C C . ASN A 1 512 ? -15.647 15.049 -6.214 1.00 92.69 512 ASN A C 1
ATOM 4181 O O . ASN A 1 512 ? -16.475 15.767 -5.656 1.00 92.69 512 ASN A O 1
ATOM 4185 N N . GLU A 1 513 ? -16.000 13.972 -6.913 1.00 93.69 513 GLU A N 1
ATOM 4186 C CA . GLU A 1 513 ? -17.386 13.547 -7.094 1.00 93.69 513 GLU A CA 1
ATOM 4187 C C . GLU A 1 513 ? -18.004 13.084 -5.779 1.00 93.69 513 GLU A C 1
ATOM 4189 O O . GLU A 1 513 ? -19.136 13.467 -5.490 1.00 93.69 513 GLU A O 1
ATOM 4194 N N . ILE A 1 514 ? -17.273 12.322 -4.952 1.00 94.62 514 ILE A N 1
ATOM 4195 C CA . ILE A 1 514 ? -17.784 11.925 -3.633 1.00 94.62 514 ILE A CA 1
ATOM 4196 C C . ILE A 1 514 ? -17.952 13.138 -2.712 1.00 94.62 514 ILE A C 1
ATOM 4198 O O . ILE A 1 514 ? -18.967 13.218 -2.024 1.00 94.62 514 ILE A O 1
ATOM 4202 N N . TYR A 1 515 ? -17.044 14.124 -2.747 1.00 94.06 515 TYR A N 1
ATOM 4203 C CA . TYR A 1 515 ? -17.208 15.363 -1.974 1.00 94.06 515 TYR A CA 1
ATOM 4204 C C . TYR A 1 515 ? -18.485 16.113 -2.354 1.00 94.06 515 TYR A C 1
ATOM 4206 O O . TYR A 1 515 ? -19.201 16.578 -1.472 1.00 94.06 515 TYR A O 1
ATOM 4214 N N . ASN A 1 516 ? -18.825 16.148 -3.643 1.00 93.38 516 ASN A N 1
ATOM 4215 C CA . ASN A 1 516 ? -20.037 16.804 -4.136 1.00 93.38 516 ASN A CA 1
ATOM 4216 C C . ASN A 1 516 ? -21.341 16.071 -3.755 1.00 93.38 516 ASN A C 1
ATOM 4218 O O . ASN A 1 516 ? -22.425 16.616 -3.956 1.00 93.38 516 ASN A O 1
ATOM 4222 N N . GLN A 1 517 ? -21.270 14.847 -3.214 1.00 93.44 517 GLN A N 1
ATOM 4223 C CA . GLN A 1 517 ? -22.441 14.116 -2.705 1.00 93.44 517 GLN A CA 1
ATOM 4224 C C . GLN A 1 517 ? -22.786 14.427 -1.240 1.00 93.44 517 GLN A C 1
ATOM 4226 O O . GLN A 1 517 ? -23.758 13.865 -0.709 1.00 93.44 517 GLN A O 1
ATOM 4231 N N . PHE A 1 518 ? -21.989 15.275 -0.590 1.00 91.50 518 PHE A N 1
ATOM 4232 C CA . PHE A 1 518 ? -22.172 15.743 0.778 1.00 91.50 518 PHE A CA 1
ATOM 4233 C C . PHE A 1 518 ? -22.244 17.273 0.811 1.00 91.50 518 PHE A C 1
ATOM 4235 O O . PHE A 1 518 ? -21.946 17.952 -0.169 1.00 91.50 518 PHE A O 1
ATOM 4242 N N . ASP A 1 519 ? -22.672 17.816 1.950 1.00 87.75 519 ASP A N 1
ATOM 4243 C CA . ASP A 1 519 ? -22.616 19.256 2.192 1.00 87.75 519 ASP A CA 1
ATOM 4244 C C . ASP A 1 519 ? -21.156 19.743 2.125 1.00 87.75 519 ASP A C 1
ATOM 4246 O O . ASP A 1 519 ? -20.256 19.078 2.643 1.00 87.75 519 ASP A O 1
ATOM 4250 N N . GLU A 1 520 ? -20.913 20.902 1.505 1.00 84.50 520 GLU A N 1
ATOM 4251 C CA . GLU A 1 520 ? -19.568 21.477 1.339 1.00 84.50 520 GLU A CA 1
ATOM 4252 C C . GLU A 1 520 ? -18.843 21.638 2.687 1.00 84.50 520 GLU A C 1
ATOM 4254 O O . GLU A 1 520 ? -17.624 21.470 2.783 1.00 84.50 520 GLU A O 1
ATOM 4259 N N . THR A 1 521 ? -19.602 21.879 3.757 1.00 83.88 521 THR A N 1
ATOM 4260 C CA . THR A 1 521 ? -19.075 22.005 5.119 1.00 83.88 521 THR A CA 1
ATOM 4261 C C . THR A 1 521 ? -18.594 20.692 5.735 1.00 83.88 521 THR A C 1
ATOM 4263 O O . THR A 1 521 ? -17.939 20.742 6.776 1.00 83.88 521 THR A O 1
ATOM 4266 N N . LEU A 1 522 ? -18.893 19.546 5.108 1.00 87.75 522 LEU A N 1
ATOM 4267 C CA . LEU A 1 522 ? -18.507 18.199 5.543 1.00 87.75 522 LEU A CA 1
ATOM 4268 C C . LEU A 1 522 ? -17.323 17.616 4.760 1.00 87.75 522 LEU A C 1
ATOM 4270 O O . LEU A 1 522 ? -16.964 16.455 4.955 1.00 87.75 522 LEU A O 1
ATOM 4274 N N . LYS A 1 523 ? -16.711 18.380 3.847 1.00 90.00 523 LYS A N 1
ATOM 4275 C CA . LYS A 1 523 ? -15.613 17.882 3.002 1.00 90.00 523 LYS A CA 1
ATOM 4276 C C . LYS A 1 523 ? -14.444 17.323 3.820 1.00 90.00 523 LYS A C 1
ATOM 4278 O O . LYS A 1 523 ? -13.880 16.294 3.455 1.00 90.00 523 LYS A O 1
ATOM 4283 N N . GLU A 1 524 ? -14.094 17.987 4.923 1.00 88.56 524 GLU A N 1
ATOM 4284 C CA . GLU A 1 524 ? -13.043 17.523 5.833 1.00 88.56 524 GLU A CA 1
ATOM 4285 C C . GLU A 1 524 ? -13.437 16.173 6.448 1.00 88.56 524 GLU A C 1
ATOM 4287 O O . GLU A 1 524 ? -12.685 15.210 6.381 1.00 88.56 524 GLU A O 1
ATOM 4292 N N . GLU A 1 525 ? -14.652 16.065 6.973 1.00 90.25 525 GLU A N 1
ATOM 4293 C CA . GLU A 1 525 ? -15.197 14.857 7.582 1.00 90.25 525 GLU A CA 1
ATOM 4294 C C . GLU A 1 525 ? -15.225 13.682 6.597 1.00 90.25 525 GLU A C 1
ATOM 4296 O O . GLU A 1 525 ? -14.860 12.568 6.976 1.00 90.25 525 GLU A O 1
ATOM 4301 N N . VAL A 1 526 ? -15.616 13.923 5.338 1.00 94.44 526 VAL A N 1
ATOM 4302 C CA . VAL A 1 526 ? -15.587 12.904 4.276 1.00 94.44 526 VAL A CA 1
ATOM 4303 C C . VAL A 1 526 ? -14.157 12.424 4.030 1.00 94.44 526 VAL A C 1
ATOM 4305 O O . VAL A 1 526 ? -13.949 11.216 3.954 1.00 94.44 526 VAL A O 1
ATOM 4308 N N . GLN A 1 527 ? -13.167 13.323 3.979 1.00 93.50 527 GLN A N 1
ATOM 4309 C CA . GLN A 1 527 ? -11.754 12.939 3.847 1.00 93.50 527 GLN A CA 1
ATOM 4310 C C . GLN A 1 527 ? -11.297 12.035 5.005 1.00 93.50 527 GLN A C 1
ATOM 4312 O O . GLN A 1 527 ? -10.682 11.004 4.751 1.00 93.50 527 GLN A O 1
ATOM 4317 N N . TYR A 1 528 ? -11.635 12.356 6.260 1.00 92.75 528 TYR A N 1
ATOM 4318 C CA . TYR A 1 528 ? -11.296 11.493 7.406 1.00 92.75 528 TYR A CA 1
ATOM 4319 C C . TYR A 1 528 ? -11.987 10.127 7.330 1.00 92.75 528 TYR A C 1
ATOM 4321 O O . TYR A 1 528 ? -11.354 9.101 7.574 1.00 92.75 528 TYR A O 1
ATOM 4329 N N . GLY A 1 529 ? -13.268 10.094 6.953 1.00 95.50 529 GLY A N 1
ATOM 4330 C CA . GLY A 1 529 ? -13.994 8.838 6.768 1.00 95.50 529 GLY A CA 1
ATOM 4331 C C . GLY A 1 529 ? -13.378 7.968 5.669 1.00 95.50 529 GLY A C 1
ATOM 4332 O O . GLY A 1 529 ? -13.211 6.766 5.860 1.00 95.50 529 GLY A O 1
ATOM 4333 N N . LEU A 1 530 ? -12.971 8.571 4.549 1.00 97.00 530 LEU A N 1
ATOM 4334 C CA . LEU A 1 530 ? -12.249 7.876 3.482 1.00 97.00 530 LEU A CA 1
ATOM 4335 C C . LEU A 1 530 ? -10.888 7.352 3.960 1.00 97.00 530 LEU A C 1
ATOM 4337 O O . LEU A 1 530 ? -10.573 6.198 3.681 1.00 97.00 530 LEU A O 1
ATOM 4341 N N . ASN A 1 531 ? -10.131 8.136 4.737 1.00 95.75 531 ASN A N 1
ATOM 4342 C CA . ASN A 1 531 ? -8.852 7.695 5.301 1.00 95.75 531 ASN A CA 1
ATOM 4343 C C . ASN A 1 531 ? -9.023 6.478 6.225 1.00 95.75 531 ASN A C 1
ATOM 4345 O O . ASN A 1 531 ? -8.281 5.502 6.118 1.00 95.75 531 ASN A O 1
ATOM 4349 N N . LYS A 1 532 ? -10.039 6.487 7.100 1.00 96.06 532 LYS A N 1
ATOM 4350 C CA . LYS A 1 532 ? -10.350 5.342 7.971 1.00 96.06 532 LYS A CA 1
ATOM 4351 C C . LYS A 1 532 ? -10.786 4.112 7.172 1.00 96.06 532 LYS A C 1
ATOM 4353 O O . LYS A 1 532 ? -10.342 3.006 7.479 1.00 96.06 532 LYS A O 1
ATOM 4358 N N . LEU A 1 533 ? -11.626 4.281 6.148 1.00 97.75 533 LEU A N 1
ATOM 4359 C CA . LEU A 1 533 ? -12.045 3.186 5.263 1.00 97.75 533 LEU A CA 1
ATOM 4360 C C . LEU A 1 533 ? -10.851 2.578 4.504 1.00 97.75 533 LEU A C 1
ATOM 4362 O O . LEU A 1 533 ? -10.752 1.352 4.415 1.00 97.75 533 LEU A O 1
ATOM 4366 N N . GLU A 1 534 ? -9.929 3.413 4.017 1.00 97.44 534 GLU A N 1
ATOM 4367 C CA . GLU A 1 534 ? -8.689 2.986 3.355 1.00 97.44 534 GLU A CA 1
ATOM 4368 C C . GLU A 1 534 ? -7.747 2.259 4.329 1.00 97.44 534 GLU A C 1
ATOM 4370 O O . GLU A 1 534 ? -7.303 1.149 4.048 1.00 97.44 534 GLU A O 1
ATOM 4375 N N . ALA A 1 535 ? -7.502 2.812 5.523 1.00 97.00 535 ALA A N 1
ATOM 4376 C CA . ALA A 1 535 ? -6.652 2.194 6.551 1.00 97.00 535 ALA A CA 1
ATOM 4377 C C . ALA A 1 535 ? -7.169 0.836 7.040 1.00 97.00 535 ALA A C 1
ATOM 4379 O O . ALA A 1 535 ? -6.390 -0.065 7.380 1.00 97.00 535 ALA A O 1
ATOM 4380 N N . ARG A 1 536 ? -8.493 0.661 7.036 1.00 95.69 536 ARG A N 1
ATOM 4381 C CA . ARG A 1 536 ? -9.160 -0.612 7.334 1.00 95.69 536 ARG A CA 1
ATOM 4382 C C . ARG A 1 536 ? -9.190 -1.571 6.139 1.00 95.69 536 ARG A C 1
ATOM 4384 O O . ARG A 1 536 ? -9.694 -2.677 6.295 1.00 95.69 536 ARG A O 1
ATOM 4391 N N . GLY A 1 537 ? -8.643 -1.178 4.986 1.00 95.88 537 GLY A N 1
ATOM 4392 C CA . GLY A 1 537 ? -8.504 -2.006 3.788 1.00 95.88 537 GLY A CA 1
ATOM 4393 C C . GLY A 1 537 ? -9.802 -2.217 3.009 1.00 95.88 537 GLY A C 1
ATOM 4394 O O . GLY A 1 537 ? -9.934 -3.219 2.309 1.00 95.88 537 GLY A O 1
ATOM 4395 N N . LEU A 1 538 ? -10.786 -1.322 3.151 1.00 97.50 538 LEU A N 1
ATOM 4396 C CA . LEU A 1 538 ? -12.092 -1.446 2.487 1.00 97.50 538 LEU A CA 1
ATOM 4397 C C . LEU A 1 538 ? -12.141 -0.753 1.121 1.00 97.50 538 LEU A C 1
ATOM 4399 O O . LEU A 1 538 ? -12.985 -1.075 0.288 1.00 97.50 538 LEU A O 1
ATOM 4403 N N . LEU A 1 539 ? -11.254 0.201 0.875 1.00 97.62 539 LEU A N 1
ATOM 4404 C CA . LEU A 1 539 ? -11.136 0.888 -0.404 1.00 97.62 539 LEU A CA 1
ATOM 4405 C C . LEU A 1 539 ? -9.686 1.283 -0.654 1.00 97.62 539 LEU A C 1
ATOM 4407 O O . LEU A 1 539 ? -8.912 1.373 0.294 1.00 97.62 539 LEU A O 1
ATOM 4411 N N . ASP A 1 540 ? -9.375 1.568 -1.911 1.00 95.88 540 ASP A N 1
ATOM 4412 C CA . ASP A 1 540 ? -8.127 2.174 -2.352 1.00 95.88 540 ASP A CA 1
ATOM 4413 C C . ASP A 1 540 ? -8.426 3.529 -2.998 1.00 95.88 540 ASP A C 1
ATOM 4415 O O . ASP A 1 540 ? -9.312 3.640 -3.854 1.00 95.88 540 ASP A O 1
ATOM 4419 N N . ILE A 1 541 ? -7.664 4.559 -2.621 1.00 95.38 541 ILE A N 1
ATOM 4420 C CA . ILE A 1 541 ? -7.621 5.827 -3.354 1.00 95.38 541 ILE A CA 1
ATOM 4421 C C . ILE A 1 541 ? -6.380 5.806 -4.248 1.00 95.38 541 ILE A C 1
ATOM 4423 O O . ILE A 1 541 ? -5.244 5.887 -3.764 1.00 95.38 541 ILE A O 1
ATOM 4427 N N . LEU A 1 542 ? -6.614 5.703 -5.554 1.00 93.88 542 LEU A N 1
ATOM 4428 C CA . LEU A 1 542 ? -5.588 5.537 -6.579 1.00 93.88 542 LEU A CA 1
ATOM 4429 C C . LEU A 1 542 ? -4.860 6.857 -6.902 1.00 93.88 542 LEU A C 1
ATOM 4431 O O . LEU A 1 542 ? -5.371 7.937 -6.597 1.00 93.88 542 LEU A O 1
ATOM 4435 N N . PRO A 1 543 ? -3.692 6.803 -7.571 1.00 89.75 543 PRO A N 1
ATOM 4436 C CA . PRO A 1 543 ? -2.936 7.997 -7.961 1.00 89.75 543 PRO A CA 1
ATOM 4437 C C . PRO A 1 543 ? -3.688 8.996 -8.858 1.00 89.75 543 PRO A C 1
ATOM 4439 O O . PRO A 1 543 ? -3.322 10.160 -8.907 1.00 89.75 543 PRO A O 1
ATOM 4442 N N . ASN A 1 544 ? -4.744 8.591 -9.562 1.00 90.44 544 ASN A N 1
ATOM 4443 C CA . ASN A 1 544 ? -5.606 9.507 -10.325 1.00 90.44 544 ASN A CA 1
ATOM 4444 C C . ASN A 1 544 ? -6.816 10.026 -9.517 1.00 90.44 544 ASN A C 1
ATOM 4446 O O . ASN A 1 544 ? -7.786 10.505 -10.108 1.00 90.44 544 ASN A O 1
ATOM 4450 N N . ASN A 1 545 ? -6.795 9.874 -8.188 1.00 93.25 545 ASN A N 1
ATOM 4451 C CA . ASN A 1 545 ? -7.885 10.176 -7.253 1.00 93.25 545 ASN A CA 1
ATOM 4452 C C . ASN A 1 545 ? -9.172 9.363 -7.460 1.00 93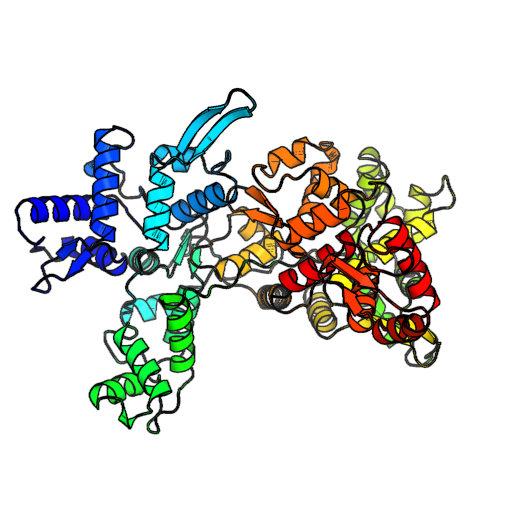.25 545 ASN A C 1
ATOM 4454 O O . ASN A 1 545 ? -10.230 9.753 -6.958 1.00 93.25 545 ASN A O 1
ATOM 4458 N N . ALA A 1 546 ? -9.111 8.250 -8.192 1.00 95.44 546 ALA A N 1
ATOM 4459 C CA . ALA A 1 546 ? -10.213 7.300 -8.246 1.00 95.44 546 ALA A CA 1
ATOM 4460 C C . ALA A 1 546 ? -10.353 6.549 -6.918 1.00 95.44 546 ALA A C 1
ATOM 4462 O O . ALA A 1 546 ? -9.352 6.235 -6.272 1.00 95.44 546 ALA A O 1
ATOM 4463 N N . ILE A 1 547 ? -11.591 6.225 -6.547 1.00 97.25 547 ILE A N 1
ATOM 4464 C CA . ILE A 1 547 ? -11.908 5.396 -5.383 1.00 97.25 547 ILE A CA 1
ATOM 4465 C C . ILE A 1 547 ? -12.409 4.045 -5.882 1.00 97.25 547 ILE A C 1
ATOM 4467 O O . ILE A 1 547 ? -13.390 3.978 -6.628 1.00 97.25 547 ILE A O 1
ATOM 4471 N N . VAL A 1 548 ? -11.757 2.970 -5.447 1.00 97.56 548 VAL A N 1
ATOM 4472 C CA . VAL A 1 548 ? -12.121 1.595 -5.809 1.00 97.56 548 VAL A CA 1
ATOM 4473 C C . VAL A 1 548 ? -12.314 0.776 -4.540 1.00 97.56 548 VAL A C 1
ATOM 4475 O O . VAL A 1 548 ? -11.502 0.851 -3.623 1.00 97.56 548 VAL A O 1
ATOM 4478 N N . LEU A 1 549 ? -13.391 -0.007 -4.463 1.00 97.88 549 LEU A N 1
ATOM 4479 C CA . LEU A 1 549 ? -13.584 -0.940 -3.353 1.00 97.88 549 LEU A CA 1
ATOM 4480 C C . LEU A 1 549 ? -12.666 -2.149 -3.519 1.00 97.88 549 LEU A C 1
ATOM 4482 O O . LEU A 1 549 ? -12.657 -2.793 -4.572 1.00 97.88 549 LEU A O 1
ATOM 4486 N N . THR A 1 550 ? -11.968 -2.510 -2.445 1.00 97.06 550 THR A N 1
ATOM 4487 C CA . THR A 1 550 ? -11.231 -3.777 -2.382 1.00 97.06 550 THR A CA 1
ATOM 4488 C C . THR A 1 550 ? -12.212 -4.952 -2.362 1.00 97.06 550 THR A C 1
ATOM 4490 O O . THR A 1 550 ? -13.406 -4.782 -2.099 1.00 97.06 550 THR A O 1
ATOM 4493 N N . GLU A 1 551 ? -11.736 -6.180 -2.574 1.00 96.88 551 GLU A N 1
ATOM 4494 C CA . GLU A 1 551 ? -12.598 -7.365 -2.440 1.00 96.88 551 GLU A CA 1
ATOM 4495 C C . GLU A 1 551 ? -13.197 -7.490 -1.027 1.00 96.88 551 GLU A C 1
ATOM 4497 O O . GLU A 1 551 ? -14.380 -7.800 -0.877 1.00 96.88 551 GLU A O 1
ATOM 4502 N N . ALA A 1 552 ? -12.429 -7.156 0.018 1.00 97.50 552 ALA A N 1
ATOM 4503 C CA . ALA A 1 552 ? -12.950 -7.057 1.381 1.00 97.50 552 ALA A CA 1
ATOM 4504 C C . ALA A 1 552 ? -14.011 -5.947 1.504 1.00 97.50 552 ALA A C 1
ATOM 4506 O O . ALA A 1 552 ? -15.070 -6.163 2.094 1.00 97.50 552 ALA A O 1
ATOM 4507 N N . GLY A 1 553 ? -13.772 -4.787 0.892 1.00 97.81 553 GLY A N 1
ATOM 4508 C CA . GLY A 1 553 ? -14.715 -3.674 0.817 1.00 97.81 553 GLY A CA 1
ATOM 4509 C C . GLY A 1 553 ? -16.047 -4.027 0.172 1.00 97.81 553 GLY A C 1
ATOM 4510 O O . GLY A 1 553 ? -17.099 -3.679 0.707 1.00 97.81 553 GLY A O 1
ATOM 4511 N N . LYS A 1 554 ? -16.023 -4.766 -0.943 1.00 98.31 554 LYS A N 1
ATOM 4512 C CA . LYS A 1 554 ? -17.227 -5.254 -1.637 1.00 98.31 554 LYS A CA 1
ATOM 4513 C C . LYS A 1 554 ? -18.055 -6.175 -0.741 1.00 98.31 554 LYS A C 1
ATOM 4515 O O . LYS A 1 554 ? -19.272 -6.006 -0.647 1.00 98.31 554 LYS A O 1
ATOM 4520 N N . LEU A 1 555 ? -17.399 -7.104 -0.039 1.00 98.38 555 LEU A N 1
ATOM 4521 C CA . LEU A 1 555 ? -18.049 -8.002 0.923 1.00 98.38 555 LEU A CA 1
ATOM 4522 C C . LEU A 1 555 ? -18.670 -7.230 2.091 1.00 98.38 555 LEU A C 1
ATOM 4524 O O . LEU A 1 555 ? -19.838 -7.441 2.411 1.00 98.38 555 LEU A O 1
ATOM 4528 N N . ILE A 1 556 ? -17.924 -6.296 2.689 1.00 98.25 556 ILE A N 1
ATOM 4529 C CA . ILE A 1 556 ? -18.428 -5.463 3.787 1.00 98.25 556 ILE A CA 1
ATOM 4530 C C . ILE A 1 556 ? -19.605 -4.608 3.323 1.00 98.25 556 ILE A C 1
ATOM 4532 O O . ILE A 1 556 ? -20.642 -4.600 3.984 1.00 98.25 556 ILE A O 1
ATOM 4536 N N . LYS A 1 557 ? -19.497 -3.950 2.164 1.00 97.75 557 LYS A N 1
ATOM 4537 C CA . LYS A 1 557 ? -20.580 -3.143 1.595 1.00 97.75 557 LYS A CA 1
ATOM 4538 C C . LYS A 1 557 ? -21.849 -3.967 1.378 1.00 97.75 557 LYS A C 1
ATOM 4540 O O . LYS A 1 557 ? -22.939 -3.501 1.705 1.00 97.75 557 LYS A O 1
ATOM 4545 N N . ARG A 1 558 ? -21.717 -5.193 0.865 1.00 97.19 558 ARG A N 1
ATOM 4546 C CA . ARG A 1 558 ? -22.842 -6.123 0.702 1.00 97.19 558 ARG A CA 1
ATOM 4547 C C . ARG A 1 558 ? -23.443 -6.530 2.047 1.00 97.19 558 ARG A C 1
ATOM 4549 O O . ARG A 1 558 ? -24.663 -6.490 2.189 1.00 97.19 558 ARG A O 1
ATOM 4556 N N . ALA A 1 559 ? -22.610 -6.850 3.038 1.00 96.88 559 ALA A N 1
ATOM 4557 C CA . ALA A 1 559 ? -23.057 -7.237 4.375 1.00 96.88 559 ALA A CA 1
ATOM 4558 C C . ALA A 1 559 ? -23.864 -6.130 5.075 1.00 96.88 559 ALA A C 1
ATOM 4560 O O . ALA A 1 559 ? -24.849 -6.424 5.752 1.00 96.88 559 ALA A O 1
ATOM 4561 N N . VAL A 1 560 ? -23.489 -4.860 4.881 1.00 96.75 560 VAL A N 1
ATOM 4562 C CA . VAL A 1 560 ? -24.150 -3.705 5.517 1.00 96.75 560 VAL A CA 1
ATOM 4563 C C . VAL A 1 560 ? -25.234 -3.044 4.663 1.00 96.75 560 VAL A C 1
ATOM 4565 O O . VAL A 1 560 ? -25.796 -2.028 5.071 1.00 96.75 560 VAL A O 1
ATOM 4568 N N . ALA A 1 561 ? -25.562 -3.588 3.489 1.00 94.12 561 ALA A N 1
ATOM 4569 C CA . ALA A 1 561 ? -26.530 -2.978 2.571 1.00 94.12 561 ALA A CA 1
ATOM 4570 C C . ALA A 1 561 ? -27.939 -2.834 3.181 1.00 94.12 561 ALA A C 1
ATOM 4572 O O . ALA A 1 561 ? -28.672 -1.911 2.839 1.00 94.12 561 ALA A O 1
ATOM 4573 N N . GLY A 1 562 ? -28.315 -3.741 4.090 1.00 89.69 562 GLY A N 1
ATOM 4574 C CA . GLY A 1 562 ? -29.595 -3.707 4.806 1.00 89.69 562 GLY A CA 1
ATOM 4575 C C . GLY A 1 562 ? -29.561 -2.980 6.153 1.00 89.69 562 GLY A C 1
ATOM 4576 O O . GLY A 1 562 ? -30.596 -2.902 6.815 1.00 89.69 562 GLY A O 1
ATOM 4577 N N . VAL A 1 563 ? -28.399 -2.481 6.589 1.00 93.56 563 VAL A N 1
ATOM 4578 C CA . VAL A 1 563 ? -28.248 -1.836 7.899 1.00 93.56 563 VAL A CA 1
ATOM 4579 C C . VAL A 1 563 ? -28.660 -0.365 7.790 1.00 93.56 563 VAL A C 1
ATOM 4581 O O . VAL A 1 563 ? -28.100 0.357 6.965 1.00 93.56 563 VAL A O 1
ATOM 4584 N N . PRO A 1 564 ? -29.615 0.117 8.608 1.00 88.44 564 PRO A N 1
ATOM 4585 C CA . PRO A 1 564 ? -30.021 1.517 8.573 1.00 88.44 564 PRO A CA 1
ATOM 4586 C C . PRO A 1 564 ? -28.877 2.464 8.954 1.00 88.44 564 PRO A C 1
ATOM 4588 O O . PRO A 1 564 ? -28.165 2.214 9.926 1.00 88.44 564 PRO A O 1
ATOM 4591 N N . GLU A 1 565 ? -28.801 3.630 8.306 1.00 84.75 565 GLU A N 1
ATOM 4592 C CA . GLU A 1 565 ? -27.853 4.709 8.650 1.00 84.75 565 GLU A CA 1
ATOM 4593 C C . GLU A 1 565 ? -28.058 5.284 10.069 1.00 84.75 565 GLU A C 1
ATOM 4595 O O . GLU A 1 565 ? -27.313 6.147 10.507 1.00 84.75 565 GLU A O 1
ATOM 4600 N N . GLY A 1 566 ? -29.063 4.832 10.828 1.00 84.31 566 GLY A N 1
ATOM 4601 C CA . GLY A 1 566 ? -29.231 5.174 12.244 1.00 84.31 566 GLY A CA 1
ATOM 4602 C C . GLY A 1 566 ? -28.329 4.380 13.199 1.00 84.31 566 GLY A C 1
ATOM 4603 O O . GLY A 1 566 ? -28.213 4.756 14.365 1.00 84.31 566 GLY A O 1
ATOM 4604 N N . PHE A 1 567 ? -27.698 3.293 12.739 1.00 88.31 567 PHE A N 1
ATOM 4605 C CA . PHE A 1 567 ? -26.818 2.461 13.564 1.00 88.31 567 PHE A CA 1
ATOM 4606 C C . PHE A 1 567 ? -25.491 3.180 13.854 1.00 88.31 567 PHE A C 1
ATOM 4608 O O . PHE A 1 567 ? -24.797 3.592 12.929 1.00 88.31 567 PHE A O 1
ATOM 4615 N N . ALA A 1 568 ? -25.121 3.315 15.133 1.00 88.62 568 ALA A N 1
ATOM 4616 C CA . ALA A 1 568 ? -23.904 4.030 15.538 1.00 88.62 568 ALA A CA 1
ATOM 4617 C C . ALA A 1 568 ? -22.619 3.324 15.071 1.00 88.62 568 ALA A C 1
ATOM 4619 O O . ALA A 1 568 ? -21.756 3.960 14.467 1.00 88.62 568 ALA A O 1
ATOM 4620 N N . HIS A 1 569 ? -22.541 2.009 15.300 1.00 93.44 569 HIS A N 1
ATOM 4621 C CA . HIS A 1 569 ? -21.436 1.150 14.866 1.00 93.44 569 HIS A CA 1
ATOM 4622 C C . HIS A 1 569 ? -21.997 -0.075 14.132 1.00 93.44 569 HIS A C 1
ATOM 4624 O O . HIS A 1 569 ? -22.199 -1.119 14.757 1.00 93.44 569 HIS A O 1
ATOM 4630 N N . PRO A 1 570 ? -22.327 0.048 12.831 1.00 93.88 570 PRO A N 1
ATOM 4631 C CA . PRO A 1 570 ? -22.873 -1.046 12.025 1.00 93.88 570 PRO A CA 1
ATOM 4632 C C . PRO A 1 570 ? -22.046 -2.329 12.093 1.00 93.88 570 PRO A C 1
ATOM 4634 O O . PRO A 1 570 ? -22.609 -3.418 12.115 1.00 93.88 570 PRO A O 1
ATOM 4637 N N . ILE A 1 571 ? -20.720 -2.204 12.134 1.00 95.62 571 ILE A N 1
ATOM 4638 C CA . ILE A 1 571 ? -19.773 -3.297 12.363 1.00 95.62 571 ILE A CA 1
ATOM 4639 C C . ILE A 1 571 ? -18.746 -2.783 13.365 1.00 95.62 571 ILE A C 1
ATOM 4641 O O . ILE A 1 571 ? -18.267 -1.664 13.213 1.00 95.62 571 ILE A O 1
ATOM 4645 N N . ASN A 1 572 ? -18.392 -3.590 14.361 1.00 95.88 572 ASN A N 1
ATOM 4646 C CA . ASN A 1 572 ? -17.361 -3.277 15.348 1.00 95.88 572 ASN A CA 1
ATOM 4647 C C . ASN A 1 572 ? -16.517 -4.542 15.640 1.00 95.88 572 ASN A C 1
ATOM 4649 O O . ASN A 1 572 ? -16.983 -5.653 15.353 1.00 95.88 572 ASN A O 1
ATOM 4653 N N . PRO A 1 573 ? -15.297 -4.416 16.197 1.00 96.62 573 PRO A N 1
ATOM 4654 C CA . PRO A 1 573 ? -14.415 -5.564 16.435 1.00 96.62 573 PRO A CA 1
ATOM 4655 C C . PRO A 1 573 ? -15.019 -6.620 17.376 1.00 96.62 573 PRO A C 1
ATOM 4657 O O . PRO A 1 573 ? -14.753 -7.810 17.211 1.00 96.62 573 PRO A O 1
ATOM 4660 N N . ILE A 1 574 ? -15.892 -6.224 18.306 1.00 96.38 574 ILE A N 1
ATOM 4661 C CA . ILE A 1 574 ? -16.543 -7.137 19.255 1.00 96.38 574 ILE A CA 1
ATOM 4662 C C . ILE A 1 574 ? -17.550 -8.047 18.543 1.00 96.38 574 ILE A C 1
ATOM 4664 O O . ILE A 1 574 ? -17.515 -9.267 18.713 1.00 96.38 574 ILE A O 1
ATOM 4668 N N . ILE A 1 575 ? -18.394 -7.486 17.669 1.00 96.88 575 ILE A N 1
ATOM 4669 C CA . ILE A 1 575 ? -19.299 -8.254 16.801 1.00 96.88 575 ILE A CA 1
ATOM 4670 C C . ILE A 1 575 ? -18.497 -9.248 15.954 1.00 96.88 575 ILE A C 1
ATOM 4672 O O . ILE A 1 575 ? -18.900 -10.402 15.813 1.00 96.88 575 ILE A O 1
ATOM 4676 N N . VAL A 1 576 ? -17.343 -8.838 15.421 1.00 97.38 576 VAL A N 1
ATOM 4677 C CA . VAL A 1 576 ? -16.491 -9.717 14.606 1.00 97.38 576 VAL A CA 1
ATOM 4678 C C . VAL A 1 576 ? -15.932 -10.876 15.436 1.00 97.38 576 VAL A C 1
ATOM 4680 O O . VAL A 1 576 ? -16.036 -12.025 15.002 1.00 97.38 576 VAL A O 1
ATOM 4683 N N . ARG A 1 577 ? -15.422 -10.619 16.649 1.00 96.31 577 ARG A N 1
ATOM 4684 C CA . ARG A 1 577 ? -14.974 -11.667 17.590 1.00 96.31 577 ARG A CA 1
ATOM 4685 C C . ARG A 1 577 ? -16.089 -12.665 17.898 1.00 96.31 577 ARG A C 1
ATOM 4687 O O . ARG A 1 577 ? -15.856 -13.872 17.882 1.00 96.31 577 ARG A O 1
ATOM 4694 N N . ILE A 1 578 ? -17.313 -12.179 18.109 1.00 96.31 578 ILE A N 1
ATOM 4695 C CA . ILE A 1 578 ? -18.496 -13.022 18.329 1.00 96.31 578 ILE A CA 1
ATOM 4696 C C . ILE A 1 578 ? -18.776 -13.897 17.102 1.00 96.31 578 ILE A C 1
ATOM 4698 O O . ILE A 1 578 ? -18.970 -15.106 17.240 1.00 96.31 578 ILE A O 1
ATOM 4702 N N . LEU A 1 579 ? -18.768 -13.324 15.895 1.00 96.62 579 LEU A N 1
ATOM 4703 C CA . LEU A 1 579 ? -18.964 -14.080 14.654 1.00 96.62 579 LEU A CA 1
ATOM 4704 C C . LEU A 1 579 ? -17.880 -15.155 14.468 1.00 96.62 579 LEU A C 1
ATOM 4706 O O . LEU A 1 579 ? -18.205 -16.288 14.108 1.00 96.62 579 LEU A O 1
ATOM 4710 N N . MET A 1 580 ? -16.616 -14.835 14.758 1.00 95.38 580 MET A N 1
ATOM 4711 C CA . MET A 1 580 ? -15.499 -15.785 14.703 1.00 95.38 580 MET A CA 1
ATOM 4712 C C . MET A 1 580 ? -15.681 -16.922 15.713 1.00 95.38 580 MET A C 1
ATOM 4714 O O . MET A 1 580 ? -15.568 -18.091 15.341 1.00 95.38 580 MET A O 1
ATOM 4718 N N . ALA A 1 581 ? -16.042 -16.602 16.959 1.00 94.50 581 ALA A N 1
ATOM 4719 C CA . ALA A 1 581 ? -16.290 -17.595 17.999 1.00 94.50 581 ALA A CA 1
ATOM 4720 C C . ALA A 1 581 ? -17.453 -18.529 17.627 1.00 94.50 581 ALA A C 1
ATOM 4722 O O . ALA A 1 581 ? -17.330 -19.750 17.731 1.00 94.50 581 ALA A O 1
ATOM 4723 N N . ILE A 1 582 ? -18.559 -17.981 17.106 1.00 93.94 582 ILE A N 1
ATOM 4724 C CA . ILE A 1 582 ? -19.695 -18.777 16.620 1.00 93.94 582 ILE A CA 1
ATOM 4725 C C . ILE A 1 582 ? -19.286 -19.650 15.421 1.00 93.94 582 ILE A C 1
ATOM 4727 O O . ILE A 1 582 ? -19.710 -20.805 15.358 1.00 93.94 582 ILE A O 1
ATOM 4731 N N . LYS A 1 583 ? -18.456 -19.147 14.489 1.00 92.69 583 LYS A N 1
ATOM 4732 C CA . LYS A 1 583 ? -17.916 -19.934 13.359 1.00 92.69 583 LYS A CA 1
ATOM 4733 C C . LYS A 1 583 ? -17.070 -21.108 13.851 1.00 92.69 583 LYS A C 1
ATOM 4735 O O . LYS A 1 583 ? -17.190 -22.196 13.299 1.00 92.69 583 LYS A O 1
ATOM 4740 N N . GLN A 1 584 ? -16.269 -20.902 14.894 1.00 91.38 584 GLN A N 1
ATOM 4741 C CA . GLN A 1 584 ? -15.376 -21.917 15.452 1.00 91.38 584 GLN A CA 1
ATOM 4742 C C . GLN A 1 584 ? -16.114 -23.041 16.198 1.00 91.38 584 GLN A C 1
ATOM 4744 O O . GLN A 1 584 ? -15.729 -24.201 16.076 1.00 91.38 584 GLN A O 1
ATOM 4749 N N . VAL A 1 585 ? -17.165 -22.724 16.965 1.00 90.81 585 VAL A N 1
ATOM 4750 C CA . VAL A 1 585 ? -17.912 -23.726 17.764 1.00 90.81 585 VAL A CA 1
ATOM 4751 C C . VAL A 1 585 ? -19.162 -24.277 17.064 1.00 90.81 585 VAL A C 1
ATOM 4753 O O . VAL A 1 585 ? -19.821 -25.198 17.564 1.00 90.81 585 VAL A O 1
ATOM 4756 N N . GLY A 1 586 ? -19.557 -23.651 15.958 1.00 84.00 586 GLY A N 1
ATOM 4757 C CA . GLY A 1 586 ? -20.713 -24.018 15.153 1.00 84.00 586 GLY A CA 1
ATOM 4758 C C . GLY A 1 586 ? -20.381 -25.043 14.070 1.00 84.00 586 GLY A C 1
ATOM 4759 O O . GLY A 1 586 ? -19.226 -25.322 13.774 1.00 84.00 586 GLY A O 1
ATOM 4760 N N . ASN A 1 587 ? -21.422 -25.588 13.440 1.00 81.12 587 ASN A N 1
ATOM 4761 C CA . ASN A 1 587 ? -21.272 -26.467 12.278 1.00 81.12 587 ASN A CA 1
ATOM 4762 C C . ASN A 1 587 ? -21.617 -25.695 10.999 1.00 81.12 587 ASN A C 1
ATOM 4764 O O . ASN A 1 587 ? -22.675 -25.055 10.934 1.00 81.12 587 ASN A O 1
ATOM 4768 N N . LEU A 1 588 ? -20.748 -25.772 9.988 1.00 74.31 588 LEU A N 1
ATOM 4769 C CA . LEU A 1 588 ? -20.974 -25.177 8.670 1.00 74.31 588 LEU A CA 1
ATOM 4770 C C . LEU A 1 588 ? -21.968 -26.025 7.863 1.00 74.31 588 LEU A C 1
ATOM 4772 O O . LEU A 1 588 ? -21.781 -27.226 7.693 1.00 74.31 588 LEU A O 1
ATOM 4776 N N . TYR A 1 589 ? -23.014 -25.388 7.338 1.00 69.06 589 TYR A N 1
ATOM 4777 C CA . TYR A 1 589 ? -23.970 -25.993 6.411 1.00 69.06 589 TYR A CA 1
ATOM 4778 C C . TYR A 1 589 ? -23.764 -25.383 5.021 1.00 69.06 589 TYR A C 1
ATOM 4780 O O . TYR A 1 589 ? -24.369 -24.363 4.687 1.00 69.06 589 TYR A O 1
ATOM 4788 N N . GLU A 1 590 ? -22.907 -26.012 4.212 1.00 64.06 590 GLU A N 1
ATOM 4789 C CA . GLU A 1 590 ? -22.446 -25.486 2.913 1.00 64.06 590 GLU A CA 1
ATOM 4790 C C . GLU A 1 590 ? -23.590 -25.134 1.950 1.00 64.06 590 GLU A C 1
ATOM 4792 O O . GLU A 1 590 ? -23.562 -24.079 1.322 1.00 64.06 590 GLU A O 1
ATOM 4797 N N . LYS A 1 591 ? -24.644 -25.962 1.883 1.00 64.00 591 LYS A N 1
ATOM 4798 C CA . LYS A 1 591 ? -25.785 -25.749 0.970 1.00 64.00 591 LYS A CA 1
ATOM 4799 C C . LYS A 1 591 ? -26.612 -24.497 1.277 1.00 64.00 591 LYS A C 1
ATOM 4801 O O . LYS A 1 591 ? -27.291 -24.000 0.389 1.00 64.00 591 LYS A O 1
ATOM 4806 N N . GLU A 1 592 ? -26.598 -24.024 2.522 1.00 61.38 592 GLU A N 1
ATOM 4807 C CA . GLU A 1 592 ? -27.393 -22.868 2.960 1.00 61.38 592 GLU A CA 1
ATOM 4808 C C . GLU A 1 592 ? -26.540 -21.621 3.212 1.00 61.38 592 GLU A C 1
ATOM 4810 O O . GLU A 1 592 ? -27.104 -20.603 3.605 1.00 61.38 592 GLU A O 1
ATOM 4815 N N . GLN A 1 593 ? -25.210 -21.713 3.050 1.00 74.38 593 GLN A N 1
ATOM 4816 C CA . GLN A 1 593 ? -24.247 -20.680 3.457 1.00 74.38 593 GLN A CA 1
ATOM 4817 C C . GLN A 1 593 ? -24.556 -20.129 4.857 1.00 74.38 593 GLN A C 1
ATOM 4819 O O . GLN A 1 593 ? -24.724 -18.931 5.076 1.00 74.38 593 GLN A O 1
ATOM 4824 N N . LYS A 1 594 ? -24.688 -21.038 5.829 1.00 79.25 594 LYS A N 1
ATOM 4825 C CA . LYS A 1 594 ? -24.971 -20.701 7.229 1.00 79.25 594 LYS A CA 1
ATOM 4826 C C . LYS A 1 594 ? -24.114 -21.538 8.157 1.00 79.25 594 LYS A C 1
ATOM 4828 O O . LYS A 1 594 ? -23.924 -22.732 7.938 1.00 79.25 594 LYS A O 1
ATOM 4833 N N . VAL A 1 595 ? -23.679 -20.933 9.255 1.00 81.25 595 VAL A N 1
ATOM 4834 C CA . VAL A 1 595 ? -23.129 -21.671 10.399 1.00 81.25 595 VAL A CA 1
ATOM 4835 C C . VAL A 1 595 ? -24.207 -21.747 11.463 1.00 81.25 595 VAL A C 1
ATOM 4837 O O . VAL A 1 595 ? -24.684 -20.704 11.903 1.00 81.25 595 VAL A O 1
ATOM 4840 N N . ARG A 1 596 ? -24.611 -22.952 11.882 1.00 83.81 596 ARG A N 1
ATOM 4841 C CA . ARG A 1 596 ? -25.601 -23.124 12.959 1.00 83.81 596 ARG A CA 1
ATOM 4842 C C . ARG A 1 596 ? -24.903 -23.415 14.282 1.00 83.81 596 ARG A C 1
ATOM 4844 O O . ARG A 1 596 ? -24.009 -24.259 14.340 1.00 83.81 596 ARG A O 1
ATOM 4851 N N . ILE A 1 597 ? -25.374 -22.770 15.345 1.00 84.19 597 ILE A N 1
ATOM 4852 C CA . ILE A 1 597 ? -24.904 -22.977 16.716 1.00 84.19 597 ILE A CA 1
ATOM 4853 C C . ILE A 1 597 ? -26.008 -23.616 17.560 1.00 84.19 597 ILE A C 1
ATOM 4855 O O . ILE A 1 597 ? -27.154 -23.159 17.584 1.00 84.19 597 ILE A O 1
ATOM 4859 N N . LEU A 1 598 ? -25.669 -24.712 18.240 1.00 82.31 598 LEU A N 1
ATOM 4860 C CA . LEU A 1 598 ? -26.580 -25.375 19.171 1.00 82.31 598 LEU A CA 1
ATOM 4861 C C . LEU A 1 598 ? -26.661 -24.576 20.484 1.00 82.31 598 LEU A C 1
ATOM 4863 O O . LEU A 1 598 ? -25.637 -24.048 20.911 1.00 82.31 598 LEU A O 1
ATOM 4867 N N . PRO A 1 599 ? -27.814 -24.547 21.184 1.00 82.25 599 PRO A N 1
ATOM 4868 C CA . PRO A 1 599 ? -27.972 -23.837 22.460 1.00 82.25 599 PRO A CA 1
ATOM 4869 C C . PRO A 1 599 ? -26.862 -24.124 23.484 1.00 82.25 599 PRO A C 1
ATOM 4871 O O . PRO A 1 599 ? -26.336 -23.213 24.108 1.00 82.25 599 PRO A O 1
ATOM 4874 N N . LYS A 1 600 ? -26.435 -25.388 23.585 1.00 84.31 600 LYS A N 1
ATOM 4875 C CA . LYS A 1 600 ? -25.367 -25.827 24.496 1.00 84.31 600 LYS A CA 1
ATOM 4876 C C . LYS A 1 600 ? -23.971 -25.266 24.170 1.00 84.31 600 LYS A C 1
ATOM 4878 O O . LYS A 1 600 ? -23.125 -25.239 25.051 1.00 84.31 600 LYS A O 1
ATOM 4883 N N . ASN A 1 601 ? -23.730 -24.827 22.931 1.00 88.00 601 ASN A N 1
ATOM 4884 C CA . ASN A 1 601 ? -22.425 -24.328 22.485 1.00 88.00 601 ASN A CA 1
ATOM 4885 C C . ASN A 1 601 ? -22.271 -22.810 22.695 1.00 88.00 601 ASN A C 1
ATOM 4887 O O . ASN A 1 601 ? -21.189 -22.283 22.461 1.00 88.00 601 ASN A O 1
ATOM 4891 N N . TRP A 1 602 ? -23.315 -22.094 23.136 1.00 88.44 602 TRP A N 1
ATOM 4892 C CA . TRP A 1 602 ? -23.227 -20.646 23.379 1.00 88.44 602 TRP A CA 1
ATOM 4893 C C . TRP A 1 602 ? -22.282 -20.297 24.528 1.00 88.44 602 TRP A C 1
ATOM 4895 O O . TRP A 1 602 ? -21.532 -19.336 24.413 1.00 88.44 602 TRP A O 1
ATOM 4905 N N . ALA A 1 603 ? -22.255 -21.109 25.589 1.00 90.00 603 ALA A N 1
ATOM 4906 C CA . ALA A 1 603 ? -21.304 -20.928 26.686 1.00 90.00 603 ALA A CA 1
ATOM 4907 C C . ALA A 1 603 ? -19.847 -21.045 26.201 1.00 90.00 603 ALA A C 1
ATOM 4909 O O . ALA A 1 603 ? -18.991 -20.262 26.604 1.00 90.00 603 ALA A O 1
ATOM 4910 N N . GLU A 1 604 ? -19.580 -21.976 25.279 1.00 91.75 604 GLU A N 1
ATOM 4911 C CA . GLU A 1 604 ? -18.255 -22.107 24.670 1.00 91.75 604 GLU A CA 1
ATOM 4912 C C . GLU A 1 604 ? -17.950 -20.936 23.725 1.00 91.75 604 GLU A C 1
ATOM 4914 O O . GLU A 1 604 ? -16.832 -20.437 23.729 1.00 91.75 604 GLU A O 1
ATOM 4919 N N . ALA A 1 605 ? -18.934 -20.431 22.967 1.00 91.19 605 ALA A N 1
ATOM 4920 C CA . ALA A 1 605 ? -18.750 -19.241 22.130 1.00 91.19 605 ALA A CA 1
ATOM 4921 C C . ALA A 1 605 ? -18.370 -18.000 22.956 1.00 91.19 605 ALA A C 1
ATOM 4923 O O . ALA A 1 605 ? -17.485 -17.253 22.547 1.00 91.19 605 ALA A O 1
ATOM 4924 N N . ILE A 1 606 ? -18.991 -17.803 24.127 1.00 92.12 606 ILE A N 1
ATOM 4925 C CA . ILE A 1 606 ? -18.632 -16.723 25.062 1.00 92.12 606 ILE A CA 1
ATOM 4926 C C . ILE A 1 606 ? -17.170 -16.875 25.484 1.00 92.12 606 ILE A C 1
ATOM 4928 O O . ILE A 1 606 ? -16.379 -15.951 25.306 1.00 92.12 606 ILE A O 1
ATOM 4932 N N . LYS A 1 607 ? -16.781 -18.071 25.940 1.00 90.31 607 LYS A N 1
ATOM 4933 C CA . LYS A 1 607 ? -15.408 -18.358 26.367 1.00 90.31 607 LYS A CA 1
ATOM 4934 C C . LYS A 1 607 ? -14.383 -18.118 25.255 1.00 90.31 607 LYS A C 1
ATOM 4936 O O . LYS A 1 607 ? -13.390 -17.437 25.480 1.00 90.31 607 LYS A O 1
ATOM 4941 N N . VAL A 1 608 ? -14.632 -18.647 24.057 1.00 92.44 608 VAL A N 1
ATOM 4942 C CA . VAL A 1 608 ? -13.741 -18.503 22.892 1.00 92.44 608 VAL A CA 1
ATOM 4943 C C . VAL A 1 608 ? -13.651 -17.047 22.435 1.00 92.44 608 VAL A C 1
ATOM 4945 O O . VAL A 1 608 ? -12.595 -16.615 21.983 1.00 92.44 608 VAL A O 1
ATOM 4948 N N . SER A 1 609 ? -14.732 -16.274 22.572 1.00 91.44 609 SER A N 1
ATOM 4949 C CA . SER A 1 609 ? -14.722 -14.857 22.203 1.00 91.44 609 SER A CA 1
ATOM 4950 C C . SER A 1 609 ? -13.819 -14.006 23.095 1.00 91.44 609 SER A C 1
ATOM 4952 O O . SER A 1 609 ? -13.380 -12.954 22.640 1.00 91.44 609 SER A O 1
ATOM 4954 N N . GLY A 1 610 ? -13.530 -14.447 24.327 1.00 89.62 610 GLY A N 1
ATOM 4955 C CA . GLY A 1 610 ? -12.763 -13.696 25.328 1.00 89.62 610 GLY A CA 1
ATOM 4956 C C . GLY A 1 610 ? -13.513 -12.499 25.921 1.00 89.62 610 GLY A C 1
ATOM 4957 O O . GLY A 1 610 ? -12.877 -11.551 26.370 1.00 89.62 610 GLY A O 1
ATOM 4958 N N . LEU A 1 611 ? -14.846 -12.507 25.859 1.00 91.06 611 LEU A N 1
ATOM 4959 C CA . LEU A 1 611 ? -15.719 -11.451 26.375 1.00 91.06 611 LEU A CA 1
ATOM 4960 C C . LEU A 1 611 ? -16.442 -11.928 27.636 1.00 91.06 611 LEU A C 1
ATOM 4962 O O . LEU A 1 611 ? -16.705 -13.123 27.798 1.00 91.06 611 LEU A O 1
ATOM 4966 N N . ASP A 1 612 ? -16.826 -10.991 28.501 1.00 90.75 612 ASP A N 1
ATOM 4967 C CA . ASP A 1 612 ? -17.769 -11.283 29.575 1.00 90.75 612 ASP A CA 1
ATOM 4968 C C . ASP A 1 612 ? -19.180 -11.548 29.008 1.00 90.75 612 ASP A C 1
ATOM 4970 O O . ASP A 1 612 ? -19.510 -11.187 27.873 1.00 90.75 612 ASP A O 1
ATOM 4974 N N . SER A 1 613 ? -20.028 -12.209 29.801 1.00 90.19 613 SER A N 1
ATOM 4975 C CA . SER A 1 613 ? -21.355 -12.638 29.337 1.00 90.19 613 SER A CA 1
ATOM 4976 C C . SER A 1 613 ? -22.289 -11.466 29.019 1.00 90.19 613 SER A C 1
ATOM 4978 O O . SER A 1 613 ? -23.070 -11.563 28.074 1.00 90.19 613 SER A O 1
ATOM 4980 N N . GLU A 1 614 ? -22.201 -10.358 29.760 1.00 91.81 614 GLU A N 1
ATOM 4981 C CA . GLU A 1 614 ? -23.068 -9.194 29.560 1.00 91.81 614 GLU A CA 1
ATOM 4982 C C . GLU A 1 614 ? -22.728 -8.489 28.242 1.00 91.81 614 GLU A C 1
ATOM 4984 O O . GLU A 1 614 ? -23.611 -8.254 27.407 1.00 91.81 614 GLU A O 1
ATOM 4989 N N . THR A 1 615 ? -21.440 -8.226 28.008 1.00 91.44 615 THR A N 1
ATOM 4990 C CA . THR A 1 615 ? -20.951 -7.641 26.753 1.00 91.44 615 THR A CA 1
ATOM 4991 C C . THR A 1 615 ? -21.298 -8.531 25.564 1.00 91.44 615 THR A C 1
ATOM 4993 O O . THR A 1 615 ? -21.812 -8.044 24.552 1.00 91.44 615 THR A O 1
ATOM 4996 N N . PHE A 1 616 ? -21.080 -9.844 25.688 1.00 93.75 616 PHE A N 1
ATOM 4997 C CA . PHE A 1 616 ? -21.383 -10.798 24.625 1.00 93.75 616 PHE A CA 1
ATOM 4998 C C . PHE A 1 616 ? -22.874 -10.792 24.255 1.00 93.75 616 PHE A C 1
ATOM 5000 O O . PHE A 1 616 ? -23.222 -10.675 23.078 1.00 93.75 616 PHE A O 1
ATOM 5007 N N . GLU A 1 617 ? -23.776 -10.890 25.234 1.00 93.50 617 GLU A N 1
ATOM 5008 C CA . GLU A 1 617 ? -25.223 -10.919 24.983 1.00 93.50 617 GLU A CA 1
ATOM 5009 C C . GLU A 1 617 ? -25.736 -9.612 24.365 1.00 93.50 617 GLU A C 1
ATOM 5011 O O . GLU A 1 617 ? -26.542 -9.639 23.423 1.00 93.50 617 GLU A O 1
ATOM 5016 N N . LYS A 1 618 ? -25.228 -8.469 24.842 1.00 93.69 618 LYS A N 1
ATOM 5017 C CA . LYS A 1 618 ? -25.563 -7.142 24.313 1.00 93.69 618 LYS A CA 1
ATOM 5018 C C . LYS A 1 618 ? -25.150 -6.993 22.849 1.00 93.69 618 LYS A C 1
ATOM 5020 O O . LYS A 1 618 ? -25.960 -6.571 22.021 1.00 93.69 618 LYS A O 1
ATOM 5025 N N . GLU A 1 619 ? -23.926 -7.372 22.499 1.00 94.19 619 GLU A N 1
ATOM 5026 C CA . GLU A 1 619 ? -23.420 -7.244 21.126 1.00 94.19 619 GLU A CA 1
ATOM 5027 C C . GLU A 1 619 ? -24.027 -8.301 20.184 1.00 94.19 619 GLU A C 1
ATOM 5029 O O . GLU A 1 619 ? -24.288 -8.005 19.018 1.00 94.19 619 GLU A O 1
ATOM 5034 N N . VAL A 1 620 ? -24.393 -9.496 20.674 1.00 94.94 620 VAL A N 1
ATOM 5035 C CA . VAL A 1 620 ? -25.210 -10.460 19.905 1.00 94.94 620 VAL A CA 1
ATOM 5036 C C . VAL A 1 620 ? -26.572 -9.869 19.547 1.00 94.94 620 VAL A C 1
ATOM 5038 O O . VAL A 1 620 ? -27.069 -10.090 18.439 1.00 94.94 620 VAL A O 1
ATOM 5041 N N . HIS A 1 621 ? -27.202 -9.127 20.462 1.00 94.44 621 HIS A N 1
ATOM 5042 C CA . HIS A 1 621 ? -28.460 -8.446 20.164 1.00 94.44 621 HIS A CA 1
ATOM 5043 C C . HIS A 1 621 ? -28.282 -7.413 19.042 1.00 94.44 621 HIS A C 1
ATOM 5045 O O . HIS A 1 621 ? -29.064 -7.414 18.088 1.00 94.44 621 HIS A O 1
ATOM 5051 N N . LEU A 1 622 ? -27.220 -6.604 19.094 1.00 93.56 622 LEU A N 1
ATOM 5052 C CA . LEU A 1 622 ? -26.894 -5.645 18.034 1.00 93.56 622 LEU A CA 1
ATOM 5053 C C . LEU A 1 622 ? -26.595 -6.338 16.696 1.00 93.56 622 LEU A C 1
ATOM 5055 O O . LEU A 1 622 ? -27.144 -5.945 15.669 1.00 93.56 622 LEU A O 1
ATOM 5059 N N . ALA A 1 623 ? -25.821 -7.425 16.703 1.00 95.19 623 ALA A N 1
ATOM 5060 C CA . ALA A 1 623 ? -25.527 -8.216 15.508 1.00 95.19 623 ALA A CA 1
ATOM 5061 C C . ALA A 1 623 ? -26.781 -8.874 14.898 1.00 95.19 623 ALA A C 1
ATOM 5063 O O . ALA A 1 623 ? -26.857 -9.060 13.682 1.00 95.19 623 ALA A O 1
ATOM 5064 N N . ARG A 1 624 ? -27.788 -9.212 15.717 1.00 94.75 624 ARG A N 1
ATOM 5065 C CA . ARG A 1 624 ? -29.104 -9.674 15.240 1.00 94.75 624 ARG A CA 1
ATOM 5066 C C . ARG A 1 624 ? -29.905 -8.555 14.590 1.00 94.75 624 ARG A C 1
ATOM 5068 O O . ARG A 1 624 ? -30.492 -8.777 13.536 1.00 94.75 624 ARG A O 1
ATOM 5075 N N . LEU A 1 625 ? -29.918 -7.367 15.195 1.00 93.81 625 LEU A N 1
ATOM 5076 C CA . LEU A 1 625 ? -30.582 -6.189 14.628 1.00 93.81 625 LEU A CA 1
ATOM 5077 C C . LEU A 1 625 ? -29.948 -5.760 13.298 1.00 93.81 625 LEU A C 1
ATOM 5079 O O . LEU A 1 625 ? -30.671 -5.390 12.378 1.00 93.81 625 LEU A O 1
ATOM 5083 N N . ALA A 1 626 ? -28.624 -5.871 13.176 1.00 93.44 626 ALA A N 1
ATOM 5084 C CA . ALA A 1 626 ? -27.892 -5.619 11.936 1.00 93.44 626 ALA A CA 1
ATOM 5085 C C . ALA A 1 626 ? -28.004 -6.767 10.907 1.00 93.44 626 ALA A C 1
ATOM 5087 O O . ALA A 1 626 ? -27.565 -6.629 9.771 1.00 93.44 626 ALA A O 1
ATOM 5088 N N . GLY A 1 627 ? -28.607 -7.903 11.279 1.00 94.12 627 GLY A N 1
ATOM 5089 C CA . GLY A 1 627 ? -28.878 -9.016 10.367 1.00 94.12 627 GLY A CA 1
ATOM 5090 C C . GLY A 1 627 ? -27.715 -9.987 10.140 1.00 94.12 627 GLY A C 1
ATOM 5091 O O . GLY A 1 627 ? -27.822 -10.848 9.268 1.00 94.12 627 GLY A O 1
ATOM 5092 N N . TYR A 1 628 ? -26.631 -9.915 10.917 1.00 95.38 628 TYR A N 1
ATOM 5093 C CA . TYR A 1 628 ? -25.470 -10.817 10.799 1.00 95.38 628 TYR A CA 1
ATOM 5094 C C . TYR A 1 628 ? -25.692 -12.167 11.487 1.00 95.38 628 TYR A C 1
ATOM 5096 O O . TYR A 1 628 ? -25.114 -13.189 11.107 1.00 95.38 628 TYR A O 1
ATOM 5104 N N . ILE A 1 629 ? -26.544 -12.178 12.514 1.00 94.06 629 ILE A N 1
ATOM 5105 C CA . ILE A 1 629 ? -26.897 -13.367 13.289 1.00 94.06 629 ILE A CA 1
ATOM 5106 C C . ILE A 1 629 ? -28.420 -13.524 13.273 1.00 94.06 629 ILE A C 1
ATOM 5108 O O . ILE A 1 629 ? -29.170 -12.590 13.530 1.00 94.06 629 ILE A O 1
ATOM 5112 N N . GLY A 1 630 ? -28.895 -14.728 12.976 1.00 89.19 630 GLY A N 1
ATOM 5113 C CA . GLY A 1 630 ? -30.294 -15.112 13.120 1.00 89.19 630 GLY A CA 1
ATOM 5114 C C . GLY A 1 630 ? -30.631 -15.570 14.544 1.00 89.19 630 GLY A C 1
ATOM 5115 O O . GLY A 1 630 ? -29.989 -15.216 15.534 1.00 89.19 630 GLY A O 1
ATOM 5116 N N . LYS A 1 631 ? -31.645 -16.432 14.676 1.00 83.94 631 LYS A N 1
ATOM 5117 C CA . LYS A 1 631 ? -31.967 -17.038 15.982 1.00 83.94 631 LYS A CA 1
ATOM 5118 C C . LYS A 1 631 ? -30.852 -17.973 16.461 1.00 83.94 631 LYS A C 1
ATOM 5120 O O . LYS A 1 631 ? -30.432 -17.880 17.611 1.00 83.94 631 LYS A O 1
ATOM 5125 N N . THR A 1 632 ? -30.364 -18.840 15.574 1.00 82.81 632 THR A N 1
ATOM 5126 C CA . THR A 1 632 ? -29.408 -19.916 15.898 1.00 82.81 632 THR A CA 1
ATOM 5127 C C . THR A 1 632 ? -28.326 -20.096 14.830 1.00 82.81 632 THR A C 1
ATOM 5129 O O . THR A 1 632 ? -27.754 -21.179 14.708 1.00 82.81 632 THR A O 1
ATOM 5132 N N . SER A 1 633 ? -28.075 -19.084 13.997 1.00 87.88 633 SER A N 1
ATOM 5133 C CA . SER A 1 633 ? -27.098 -19.196 12.912 1.00 87.88 633 SER A CA 1
ATOM 5134 C C . SER A 1 633 ? -26.484 -17.864 12.512 1.00 87.88 633 SER A C 1
ATOM 5136 O O . SER A 1 633 ? -27.161 -16.844 12.590 1.00 87.88 633 SER A O 1
ATOM 5138 N N . ILE A 1 634 ? -25.259 -17.894 11.997 1.00 92.25 634 ILE A N 1
ATOM 5139 C CA . ILE A 1 634 ? -24.676 -16.789 11.226 1.00 92.25 634 ILE A CA 1
ATOM 5140 C C . ILE A 1 634 ? -25.388 -16.726 9.866 1.00 92.25 634 ILE A C 1
ATOM 5142 O O . ILE A 1 634 ? -25.662 -17.773 9.272 1.00 92.25 634 ILE A O 1
ATOM 5146 N N . THR A 1 635 ? -25.752 -15.525 9.418 1.00 92.88 635 THR A N 1
ATOM 5147 C CA . THR A 1 635 ? -26.370 -15.275 8.104 1.00 92.88 635 THR A CA 1
ATOM 5148 C C . THR A 1 635 ? -25.307 -15.109 7.014 1.00 92.88 635 THR A C 1
ATOM 5150 O O . THR A 1 635 ? -24.119 -15.056 7.312 1.00 92.88 635 THR A O 1
ATOM 5153 N N . GLU A 1 636 ? -25.718 -14.981 5.751 1.00 92.88 636 GLU A N 1
ATOM 5154 C CA . GLU A 1 636 ? -24.798 -14.685 4.643 1.00 92.88 636 GLU A CA 1
ATOM 5155 C C . GLU A 1 636 ? -24.009 -13.386 4.887 1.00 92.88 636 GLU A C 1
ATOM 5157 O O . GLU A 1 636 ? -22.789 -13.390 4.778 1.00 92.88 636 GLU A O 1
ATOM 5162 N N . ALA A 1 637 ? -24.669 -12.319 5.358 1.00 95.06 637 ALA A N 1
ATOM 5163 C CA . ALA A 1 637 ? -24.004 -11.065 5.719 1.00 95.06 637 ALA A CA 1
ATOM 5164 C C . ALA A 1 637 ? -22.942 -11.258 6.818 1.00 95.06 637 ALA A C 1
ATOM 5166 O O . ALA A 1 637 ? -21.857 -10.688 6.749 1.00 95.06 637 ALA A O 1
ATOM 5167 N N . GLY A 1 638 ? -23.217 -12.103 7.819 1.00 96.12 638 GLY A N 1
ATOM 5168 C CA . GLY A 1 638 ? -22.224 -12.442 8.839 1.00 96.12 638 GLY A CA 1
ATOM 5169 C C . GLY A 1 638 ? -21.045 -13.258 8.289 1.00 96.12 638 GLY A C 1
ATOM 5170 O O . GLY A 1 638 ? -19.912 -13.058 8.720 1.00 96.12 638 GLY A O 1
ATOM 5171 N N . LEU A 1 639 ? -21.277 -14.150 7.319 1.00 95.44 639 LEU A N 1
ATOM 5172 C CA . LEU A 1 639 ? -20.202 -14.893 6.649 1.00 95.44 639 LEU A CA 1
ATOM 5173 C C . LEU A 1 639 ? -19.360 -14.005 5.732 1.00 95.44 639 LEU A C 1
ATOM 5175 O O . LEU A 1 639 ? -18.146 -14.191 5.674 1.00 95.44 639 LEU A O 1
ATOM 5179 N N . ASP A 1 640 ? -19.976 -13.027 5.072 1.00 97.25 640 ASP A N 1
ATOM 5180 C CA . ASP A 1 640 ? -19.279 -12.026 4.268 1.00 97.25 640 ASP A CA 1
ATOM 5181 C C . ASP A 1 640 ? -18.307 -11.202 5.104 1.00 97.25 640 ASP A C 1
ATOM 5183 O O . ASP A 1 640 ? -17.168 -11.003 4.687 1.00 97.25 640 ASP A O 1
ATOM 5187 N N . ILE A 1 641 ? -18.712 -10.797 6.313 1.00 98.06 641 ILE A N 1
ATOM 5188 C CA . ILE A 1 641 ? -17.821 -10.119 7.265 1.00 98.06 641 ILE A CA 1
ATOM 5189 C C . ILE A 1 641 ? -16.627 -11.015 7.608 1.00 98.06 641 ILE A C 1
ATOM 5191 O O . ILE A 1 641 ? -15.488 -10.558 7.573 1.00 98.06 641 ILE A O 1
ATOM 5195 N N . LEU A 1 642 ? -16.856 -12.299 7.897 1.00 97.06 642 LEU A N 1
ATOM 5196 C CA . LEU A 1 642 ? -15.771 -13.232 8.224 1.00 97.06 642 LEU A CA 1
ATOM 5197 C C . LEU A 1 642 ? -14.831 -13.480 7.039 1.00 97.06 642 LEU A C 1
ATOM 5199 O O . LEU A 1 642 ? -13.621 -13.561 7.229 1.00 97.06 642 LEU A O 1
ATOM 5203 N N . LYS A 1 643 ? -15.363 -13.553 5.817 1.00 97.19 643 LYS A N 1
ATOM 5204 C CA . LYS A 1 643 ? -14.550 -13.665 4.603 1.00 97.19 643 LYS A CA 1
ATOM 5205 C C . LYS A 1 643 ? -13.761 -12.380 4.332 1.00 97.19 643 LYS A C 1
ATOM 5207 O O . LYS A 1 643 ? -12.606 -12.451 3.926 1.00 97.19 643 LYS A O 1
ATOM 5212 N N . ALA A 1 644 ? -14.345 -11.211 4.594 1.00 97.88 644 ALA A N 1
ATOM 5213 C CA . ALA A 1 644 ? -13.629 -9.943 4.513 1.00 97.88 644 ALA A CA 1
ATOM 5214 C C . ALA A 1 644 ? -12.464 -9.897 5.513 1.00 97.88 644 ALA A C 1
ATOM 5216 O O . ALA A 1 644 ? -11.367 -9.51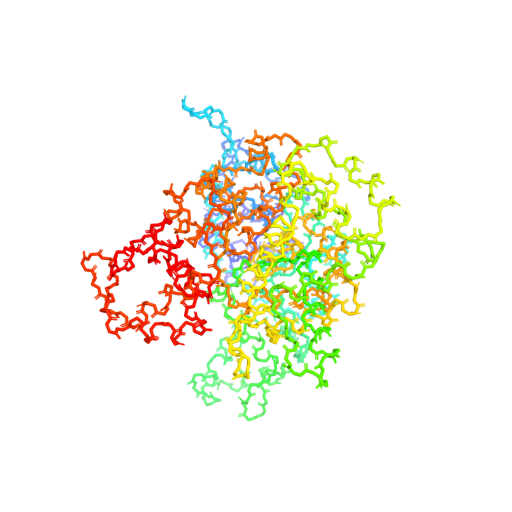0 5.133 1.00 97.88 644 ALA A O 1
ATOM 5217 N N . VAL A 1 645 ? -12.659 -10.366 6.754 1.00 97.44 645 VAL A N 1
ATOM 5218 C CA . VAL A 1 645 ? -11.583 -10.479 7.760 1.00 97.44 645 VAL A CA 1
ATOM 5219 C C . VAL A 1 645 ? -10.433 -11.353 7.257 1.00 97.44 645 VAL A C 1
ATOM 5221 O O . VAL A 1 645 ? -9.276 -10.997 7.459 1.00 97.44 645 VAL A O 1
ATOM 5224 N N . GLU A 1 646 ? -10.724 -12.472 6.593 1.00 96.19 646 GLU A N 1
ATOM 5225 C CA . GLU A 1 646 ? -9.688 -13.326 5.998 1.00 96.19 646 GLU A CA 1
ATOM 5226 C C . GLU A 1 646 ? -8.888 -12.560 4.927 1.00 96.19 646 GLU A C 1
ATOM 5228 O O . GLU A 1 646 ? -7.663 -12.565 4.981 1.00 96.19 646 GLU A O 1
ATOM 5233 N N . LEU A 1 647 ? -9.555 -11.831 4.023 1.00 96.00 647 LEU A N 1
ATOM 5234 C CA . LEU A 1 647 ? -8.898 -11.043 2.967 1.00 96.00 647 LEU A CA 1
ATOM 5235 C C . LEU A 1 647 ? -8.082 -9.854 3.496 1.00 96.00 647 LEU A C 1
ATOM 5237 O O . LEU A 1 647 ? -7.030 -9.547 2.949 1.00 96.00 647 LEU A O 1
ATOM 5241 N N . LEU A 1 648 ? -8.537 -9.186 4.561 1.00 94.56 648 LEU A N 1
ATOM 5242 C CA . LEU A 1 648 ? -7.809 -8.060 5.169 1.00 94.56 648 LEU A CA 1
ATOM 5243 C C . LEU A 1 648 ? -6.459 -8.480 5.778 1.00 94.56 648 LEU A C 1
ATOM 5245 O O . LEU A 1 648 ? -5.565 -7.645 5.948 1.00 94.56 648 LEU A O 1
ATOM 5249 N N . ASN A 1 649 ? -6.332 -9.763 6.126 1.00 93.31 649 ASN A N 1
ATOM 5250 C CA . ASN A 1 649 ? -5.206 -10.335 6.861 1.00 93.31 649 ASN A CA 1
ATOM 5251 C C . ASN A 1 649 ? -4.364 -11.326 6.035 1.00 93.31 649 ASN A C 1
ATOM 5253 O O . ASN A 1 649 ? -3.489 -11.980 6.605 1.00 93.31 649 ASN A O 1
ATOM 5257 N N . GLN A 1 650 ? -4.624 -11.427 4.727 1.00 85.50 650 GLN A N 1
ATOM 5258 C CA . GLN A 1 650 ? -3.701 -11.981 3.726 1.00 85.50 650 GLN A CA 1
ATOM 5259 C C . GLN A 1 650 ? -2.673 -10.915 3.344 1.00 85.50 650 GLN A C 1
ATOM 5261 O O . GLN A 1 650 ? -1.497 -11.281 3.158 1.00 85.50 650 GLN A O 1
#

Secondary structure (DSSP, 8-state):
--EEHHHHHHHHHHHHHHTTT--EE---GGG-HHHHHHHHTTSEEE-SSTTEEEE-HHHHHHHHHHHHHHHTTSS--GGGS-TT-EEE-HHHHHHHHHHHHTTTB--HHHHHHHHHTT-EEEEEETTTEEEEEE-HHHHHHHHHHHH-----EEEHHHHHHHHHS--SSEEGGGS---TTHHHHHHHTT-EEE-TTT--EEEE-HHHHHHHHHHHHS---SSEEEEHHHHHHHHHHHHH-GGGS-HHHHHHHHHTTSB-TT-PBPHHHHHHHHHHIIIII--PPP-----B-HHHHHHHHHHHHHHHHTTT-TT----HHHHHHHHHHSBGGGGGGGHHHHHHHHHHHH-THHHHHHHHHHHH--BHHHHHHHHHGGGT-HHHHHHHHHHHHHHHHHHTTSEEEEE-TTT-SEEEEE-HHHHHHHHHHHHH-S--B-HHHHHHHHGGGSSS----HHHHHHHHHTTSEETTEE-HHHHHHHHHHHHS-----B-HHHHHHHHH--SSSEEHHHHHTTS-GGGHHHHHHHHHHHHHTTSEEE-TTSEEEE-HHHHHHHHHTTTS-TT-S-SB-HHHHHHHHHHHHHSEEEGGGTEEE--GGGHHHHHHHHT--HHHHHHHHHHHHHTTSB-SSEE-HHHHHHHHHHHHHT-

Foldseek 3Di:
DWDALLLLVVLLQQVVQVVVVHFRFDPDPVSCVSVVLCQLLQQWDADPDNRTIHGGPLVVLVNVLVVVCCVVVQAPRSVPDDRPDTLDFLQLLQQLVLCVLFVQARFDQCQVVCSNSSQWDWDQDPVPGTTIGGDVSSVSVNVSSVPRQGWDWAFLVLLVLLLVDQQFQDFPVPRPDDPCSVSSCRSNLQKFAAPPPRRTMGGALLVVLSNQLSVFWDNPDRILDGPVLLVLLVQCVVPNPVSHDPVSVCNCVNRPQADPRGHGDSSVVSSPSSCCCRPVVPFDDQFFAWDALLLLLLLVQQVCQCVVCVVPVLRAADLVSSLVVQFPQWLVVVPSCLVVVLLVLCVVPNDVCNVVSVVVSVVDTGPQVSLCVSPVPPVCSVVSSSLVSVQSVLLCVQLVQWDFFQDPPNRDTHIDGDPLVVVVNVVCVVPNRDIDWRLLLSQQRLSRHSHGHHHPVSPVVVVVVQLDDPRHGDPNVVSRNCSRQATQGADWDFLVLLVLLLPDDQRNDFLVRSCVVDDVRCSVVSRRSVRSCRNSVQWDQRSSRIIHGDLLVVLLSVLQVPPDSVDGILDTRLLLLLLVLQQVQFDQDPVQRKTFADPVCVVVSCVSSNHRPVSSVVSVVSCVNSPQDDPGIGHSSVVSSVVSSVVSND

Mean predicted aligned error: 6.03 Å

Nearest PDB structures (foldseek):
  1zar-assembly1_A  TM=1.892E-01  e=6.528E+00  Archaeoglobus fulgidus
  4ikz-assembly1_A  TM=9.170E-02  e=8.555E+00  Geobacillus kaustophilus

pLDDT: mean 92.21, std 6.63, range [55.31, 98.56]

Sequence (650 aa):
MIIRKEHALALLNAKAQEQKGLACQISVRSEEEPYIELELQNLLEQGKSPIEYTLTYWGRNIVYLLEEMINKNLINHPSQWDERFRWIGSEVIAMIESAIKNGDLTGDETFDALKERGFATEVHEEKKGWQKKINEYAKAVYEIYSNAKPRLEISKELANYLISLPPGPAETKNLPQHGRFPLLLESMRLISFSVPKSDVYTLSGLGQAVQKTVQTMAPSLETVINEDYMYSLLKLLDVGLEGLTQEQIEVLAELAFIDAEGNILPAGEHLLEVYKLWSEKEYRPVKTFDIETLDQEILKGIEAIWENNKSNPDIIPTAEEIIHFLMEKPLKDYKHLLAFYGRKINQAMGYQKKEELKKKWSELHTIEHLFKHFYEKGNQWYEKLYDTVKESLYTLEAFNLISLEVDERTGKPVYVLTDYGKKVLEDIKEKGVRDITSTAVKAITITKTQFGSPNYHWYEEALNLHLVGGGYPTKTGLLYEELAYNIKRLPHLTRFELMILHKLPEYGIFLNEIYNQFDETLKEEVQYGLNKLEARGLLDILPNNAIVLTEAGKLIKRAVAGVPEGFAHPINPIIVRILMAIKQVGNLYEKEQKVRILPKNWAEAIKVSGLDSETFEKEVHLARLAGYIGKTSITEAGLDILKAVELLNQ

Radius of gyration: 28.65 Å; Cα contacts (8 Å, |Δi|>4): 1133; chains: 1; bounding box: 67×60×90 Å